Protein AF-A0A8H7X2X1-F1 (afdb_monomer)

Structure (mmCIF, N/CA/C/O backbone):
data_AF-A0A8H7X2X1-F1
#
_entry.id   AF-A0A8H7X2X1-F1
#
loop_
_atom_site.group_PDB
_atom_site.id
_atom_site.type_symbol
_atom_site.label_atom_id
_atom_site.label_alt_id
_atom_site.label_comp_id
_atom_site.label_asym_id
_atom_site.label_entity_id
_atom_site.label_seq_id
_atom_site.pdbx_PDB_ins_code
_atom_site.Cartn_x
_atom_site.Cartn_y
_atom_site.Cartn_z
_atom_site.occupancy
_atom_site.B_iso_or_equiv
_atom_site.auth_seq_id
_atom_site.auth_comp_id
_atom_site.auth_asym_id
_atom_site.auth_atom_id
_atom_site.pdbx_PDB_model_num
ATOM 1 N N . MET A 1 1 ? 16.627 -18.874 9.098 1.00 40.28 1 MET A N 1
ATOM 2 C CA . MET A 1 1 ? 15.210 -19.058 9.468 1.00 40.28 1 MET A CA 1
ATOM 3 C C . MET A 1 1 ? 14.684 -17.698 9.880 1.00 40.28 1 MET A C 1
ATOM 5 O O . MET A 1 1 ? 15.277 -17.106 10.767 1.00 40.28 1 MET A O 1
ATOM 9 N N . SER A 1 2 ? 13.660 -17.164 9.213 1.00 37.41 2 SER A N 1
ATOM 10 C CA . SER A 1 2 ? 12.887 -16.066 9.801 1.00 37.41 2 SER A CA 1
ATOM 11 C C . SER A 1 2 ? 12.073 -16.713 10.916 1.00 37.41 2 SER A C 1
ATOM 13 O O . SER A 1 2 ? 11.091 -17.400 10.653 1.00 37.41 2 SER A O 1
ATOM 15 N N . THR A 1 3 ? 12.558 -16.625 12.151 1.00 42.09 3 THR A N 1
ATOM 16 C CA . THR A 1 3 ? 11.684 -16.797 13.306 1.00 42.09 3 THR A CA 1
ATOM 17 C C . THR A 1 3 ? 10.696 -15.649 13.220 1.00 42.09 3 THR A C 1
ATOM 19 O O . THR A 1 3 ? 11.083 -14.494 13.411 1.00 42.09 3 THR A O 1
ATOM 22 N N . LEU A 1 4 ? 9.452 -15.947 12.837 1.00 50.50 4 LEU A N 1
ATOM 23 C CA . LEU A 1 4 ? 8.348 -15.034 13.100 1.00 50.50 4 LEU A CA 1
ATOM 24 C C . LEU A 1 4 ? 8.475 -14.657 14.576 1.00 50.50 4 LEU A C 1
ATOM 26 O O . LEU A 1 4 ? 8.592 -15.539 15.427 1.00 50.50 4 LEU A O 1
ATOM 30 N N . VAL A 1 5 ? 8.599 -13.359 14.850 1.00 57.91 5 VAL A N 1
ATOM 31 C CA . VAL A 1 5 ? 8.690 -12.846 16.218 1.00 57.91 5 VAL A CA 1
ATOM 32 C C . VAL A 1 5 ? 7.518 -13.441 16.995 1.00 57.91 5 VAL A C 1
ATOM 34 O O . VAL A 1 5 ? 6.409 -13.492 16.461 1.00 57.91 5 VAL A O 1
ATOM 37 N N . ASN A 1 6 ? 7.756 -13.914 18.221 1.00 67.56 6 ASN A N 1
ATOM 38 C CA . ASN A 1 6 ? 6.661 -14.274 19.117 1.00 67.56 6 ASN A CA 1
ATOM 39 C C . ASN A 1 6 ? 5.815 -13.015 19.311 1.00 67.56 6 ASN A C 1
ATOM 41 O O . ASN A 1 6 ? 6.213 -12.103 20.036 1.00 67.56 6 ASN A O 1
ATOM 45 N N . PHE A 1 7 ? 4.695 -12.930 18.598 1.00 72.81 7 PHE A N 1
ATOM 46 C CA . PHE A 1 7 ? 3.767 -11.830 18.773 1.00 72.81 7 PHE A CA 1
ATOM 47 C C . PHE A 1 7 ? 3.176 -11.949 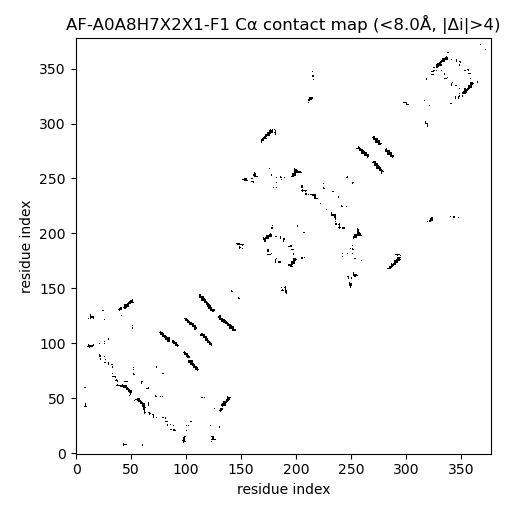20.180 1.00 72.81 7 PHE A C 1
ATOM 49 O O . PHE A 1 7 ? 2.778 -13.045 20.575 1.00 72.81 7 PHE A O 1
ATOM 56 N N . PRO A 1 8 ? 3.107 -10.853 20.951 1.00 82.62 8 PRO A N 1
ATOM 57 C CA . PRO A 1 8 ? 2.602 -10.874 22.323 1.00 82.62 8 PRO A CA 1
ATOM 58 C C . PRO A 1 8 ? 1.063 -10.944 22.366 1.00 82.62 8 PRO A C 1
ATOM 60 O O . PRO A 1 8 ? 0.453 -10.373 23.259 1.00 82.62 8 PRO A O 1
ATOM 63 N N . CYS A 1 9 ? 0.440 -11.575 21.369 1.00 85.50 9 CYS A N 1
ATOM 64 C CA . CYS A 1 9 ? -0.999 -11.649 21.162 1.00 85.50 9 CYS A CA 1
ATOM 65 C C . CYS A 1 9 ? -1.351 -13.013 20.563 1.00 85.50 9 CYS A C 1
ATOM 67 O O . CYS A 1 9 ? -0.683 -13.477 19.633 1.00 85.50 9 CYS A O 1
ATOM 69 N N . SER A 1 10 ? -2.397 -13.641 21.090 1.00 87.75 10 SER A N 1
ATOM 70 C CA . SER A 1 10 ? -2.912 -14.929 20.633 1.00 87.75 10 SER A CA 1
ATOM 71 C C . SER A 1 10 ? -4.248 -14.763 19.914 1.00 87.75 10 SER A C 1
ATOM 73 O O . SER A 1 10 ? -4.981 -13.798 20.126 1.00 87.75 10 SER A O 1
ATOM 75 N N . LEU A 1 11 ? -4.585 -15.727 19.055 1.00 90.44 11 LEU A N 1
ATOM 76 C CA . LEU A 1 11 ? -5.936 -15.806 18.505 1.00 90.44 11 LEU A CA 1
ATOM 77 C C . LEU A 1 11 ? -6.939 -16.170 19.614 1.00 90.44 11 LEU A C 1
ATOM 79 O O . LEU A 1 11 ? -6.617 -17.004 20.467 1.00 90.44 11 LEU A O 1
ATOM 83 N N . PRO A 1 12 ? -8.162 -15.611 19.594 1.00 91.44 12 PRO A N 1
ATOM 84 C CA . PRO A 1 12 ? -9.183 -15.956 20.568 1.00 91.44 12 PRO A CA 1
ATOM 85 C C . PRO A 1 12 ? -9.629 -17.408 20.396 1.00 91.44 12 PRO A C 1
ATOM 87 O O . PRO A 1 12 ? -9.815 -17.897 19.277 1.00 91.44 12 PRO A O 1
ATOM 90 N N . THR A 1 13 ? -9.810 -18.087 21.526 1.00 90.56 13 THR A N 1
ATOM 91 C CA . THR A 1 13 ? -10.176 -19.510 21.594 1.00 90.56 13 THR A CA 1
ATOM 92 C C . THR A 1 13 ? -11.539 -19.752 22.235 1.00 90.56 13 THR A C 1
ATOM 94 O O . THR A 1 13 ? -12.097 -20.837 22.086 1.00 90.56 13 THR A O 1
ATOM 97 N N . ILE A 1 14 ? -12.086 -18.761 22.945 1.00 89.81 14 ILE A N 1
ATOM 98 C CA . ILE A 1 14 ? -13.382 -18.884 23.614 1.00 89.81 14 ILE A CA 1
ATOM 99 C C . ILE A 1 14 ? -14.489 -18.770 22.554 1.00 89.81 14 ILE A C 1
ATOM 101 O O . ILE A 1 14 ? -14.505 -17.796 21.795 1.00 89.81 14 ILE A O 1
ATOM 105 N N . PRO A 1 15 ? -15.410 -19.748 22.469 1.00 89.75 15 PRO A N 1
ATOM 106 C CA . PRO A 1 15 ? -16.467 -19.736 21.471 1.00 89.75 15 PRO A CA 1
ATOM 107 C C . PRO A 1 15 ? -17.485 -18.623 21.740 1.00 89.75 15 PRO A C 1
ATOM 109 O O . PRO A 1 15 ? -17.743 -18.248 22.883 1.00 89.75 15 PRO A O 1
ATOM 112 N N . ILE A 1 16 ? -18.112 -18.141 20.668 1.00 92.25 16 ILE A N 1
ATOM 113 C CA . ILE A 1 16 ? -19.234 -17.199 20.721 1.00 92.25 16 ILE A CA 1
ATOM 114 C C . ILE A 1 16 ? -20.514 -17.966 20.385 1.00 92.25 16 ILE A C 1
ATOM 116 O O . ILE A 1 16 ? -20.558 -18.673 19.371 1.00 92.25 16 ILE A O 1
ATOM 120 N N . SER A 1 17 ? -21.542 -17.832 21.230 1.00 89.00 17 SER A N 1
ATOM 121 C CA . SER A 1 17 ? -22.846 -18.475 21.022 1.00 89.00 17 SER A CA 1
ATOM 122 C C . SER A 1 17 ? -23.472 -18.037 19.694 1.00 89.00 17 SER A C 1
ATOM 124 O O . SER A 1 17 ? -23.313 -16.899 19.253 1.00 89.00 17 SER A O 1
ATOM 126 N N . SER A 1 18 ? -24.218 -18.930 19.044 1.00 84.69 18 SER A N 1
ATOM 127 C CA . SER A 1 18 ? -24.997 -18.591 17.847 1.00 84.69 18 SER A CA 1
ATOM 128 C C . SER A 1 18 ? -26.113 -17.582 18.121 1.00 84.69 18 SER A C 1
ATOM 130 O O . SER A 1 18 ? -26.556 -16.917 17.194 1.00 84.69 18 SER A O 1
ATOM 132 N N . GLU A 1 19 ? -26.548 -17.459 19.376 1.00 91.06 19 GLU A N 1
ATOM 133 C CA . GLU A 1 19 ? -27.592 -16.522 19.817 1.00 91.06 19 GLU A CA 1
ATOM 134 C C . GLU A 1 19 ? -27.037 -15.135 20.174 1.00 91.06 19 GLU A C 1
ATOM 136 O O . GLU A 1 19 ? -27.780 -14.241 20.571 1.00 91.06 19 GLU A O 1
ATOM 141 N N . THR A 1 20 ? -25.719 -14.946 20.081 1.00 93.88 20 THR A N 1
ATOM 142 C CA . THR A 1 20 ? -25.077 -13.678 20.416 1.00 93.88 20 THR A CA 1
ATOM 143 C C . THR A 1 20 ? -25.470 -12.579 19.427 1.00 93.88 20 THR A C 1
ATOM 145 O O . THR A 1 20 ? -25.123 -12.641 18.248 1.00 93.88 20 THR A O 1
ATOM 148 N N . ASP A 1 21 ? -26.117 -11.531 19.936 1.00 94.56 21 ASP A N 1
ATOM 149 C CA . ASP A 1 21 ? -26.388 -10.302 19.191 1.00 94.56 21 ASP A CA 1
ATOM 150 C C . ASP A 1 21 ? -25.151 -9.388 19.205 1.00 94.56 21 ASP A C 1
ATOM 152 O O . ASP A 1 21 ? -24.824 -8.741 20.206 1.00 94.56 21 ASP A O 1
ATOM 156 N N . ALA A 1 22 ? -24.438 -9.365 18.078 1.00 95.00 22 ALA A N 1
ATOM 157 C CA . ALA A 1 22 ? -23.222 -8.575 17.919 1.00 95.00 22 ALA A CA 1
ATOM 158 C C . ALA A 1 22 ? -23.471 -7.065 18.045 1.00 95.00 22 ALA A C 1
ATOM 160 O O . ALA A 1 22 ? -22.638 -6.353 18.612 1.00 95.00 22 ALA A O 1
ATOM 161 N N . SER A 1 23 ? -24.612 -6.583 17.549 1.00 94.50 23 SER A N 1
ATOM 162 C CA . SER A 1 23 ? -24.967 -5.166 17.551 1.00 94.50 23 SER A CA 1
ATOM 163 C C . SER A 1 23 ? -25.242 -4.671 18.966 1.00 94.50 23 SER A C 1
ATOM 165 O O . SER A 1 23 ? -24.755 -3.603 19.335 1.00 94.50 23 SER A O 1
ATOM 167 N N . LEU A 1 24 ? -25.941 -5.457 19.793 1.00 94.56 24 LEU A N 1
ATOM 168 C CA . LEU A 1 24 ? -26.178 -5.108 21.199 1.00 94.56 24 LEU A CA 1
ATOM 169 C C . LEU A 1 24 ? -24.877 -5.022 22.005 1.00 94.56 24 LEU A C 1
ATOM 171 O O . LEU A 1 24 ? -24.698 -4.083 22.781 1.00 94.56 24 LEU A O 1
ATOM 175 N N . ILE A 1 25 ? -23.950 -5.962 21.799 1.00 94.31 25 ILE A N 1
ATOM 176 C CA . ILE A 1 25 ? -22.654 -5.965 22.495 1.00 94.31 25 ILE A CA 1
ATOM 177 C C . ILE A 1 25 ? -21.795 -4.772 22.069 1.00 94.31 25 ILE A C 1
ATOM 179 O O . ILE A 1 25 ? -21.233 -4.082 22.920 1.00 94.31 25 ILE A O 1
ATOM 183 N N . ALA A 1 26 ? -21.705 -4.506 20.764 1.00 94.19 26 ALA A N 1
ATOM 184 C CA . ALA A 1 26 ? -20.954 -3.366 20.247 1.00 94.19 26 ALA A CA 1
ATOM 185 C C . ALA A 1 26 ? -21.544 -2.029 20.727 1.00 94.19 26 ALA A C 1
ATOM 187 O O . ALA A 1 26 ? -20.800 -1.121 21.108 1.00 94.19 26 ALA A O 1
ATOM 188 N N . LEU A 1 27 ? -22.878 -1.919 20.766 1.00 92.81 27 LEU A N 1
ATOM 189 C CA . LEU A 1 27 ? -23.576 -0.741 21.277 1.00 92.81 27 LEU A CA 1
ATOM 190 C C . LEU A 1 27 ? -23.252 -0.491 22.746 1.00 92.81 27 LEU A C 1
ATOM 192 O O . LEU A 1 27 ? -23.009 0.656 23.119 1.00 92.81 27 LEU A O 1
ATOM 196 N N . ASP A 1 28 ? -23.206 -1.534 23.570 1.00 90.38 28 ASP A N 1
ATOM 197 C CA . ASP A 1 28 ? -22.851 -1.382 24.977 1.00 90.38 28 ASP A CA 1
ATOM 198 C C . ASP A 1 28 ? -21.412 -0.876 25.159 1.00 90.38 28 ASP A C 1
ATOM 200 O O . ASP A 1 28 ? -21.182 0.092 25.886 1.00 90.38 28 ASP A O 1
ATOM 204 N N . PHE A 1 29 ? -20.461 -1.427 24.397 1.00 87.44 29 PHE A N 1
ATOM 205 C CA . PHE A 1 29 ? -19.071 -0.959 24.393 1.00 87.44 29 PHE A CA 1
ATOM 206 C C . PHE A 1 29 ? -18.920 0.498 23.949 1.00 87.44 29 PHE A C 1
ATOM 208 O O . PHE A 1 29 ? -18.123 1.245 24.523 1.00 87.44 29 PHE A O 1
ATOM 215 N N . SER A 1 30 ? -19.693 0.923 22.948 1.00 87.12 30 SER A N 1
ATOM 216 C CA . SER A 1 30 ? -19.604 2.278 22.398 1.00 87.12 30 SER A CA 1
ATOM 217 C C . SER A 1 30 ? -19.926 3.375 23.418 1.00 87.12 30 SER A C 1
ATOM 219 O O . SER A 1 30 ? -19.367 4.465 23.334 1.00 87.12 30 SER A O 1
ATOM 221 N N . LYS A 1 31 ? -20.748 3.075 24.435 1.00 88.00 31 LYS A N 1
ATOM 222 C CA . LYS A 1 31 ? -21.122 4.028 25.497 1.00 88.00 31 LYS A CA 1
ATOM 223 C C . LYS A 1 31 ? -19.951 4.407 26.401 1.00 88.00 31 LYS A C 1
ATOM 225 O O . LYS A 1 31 ? -19.978 5.467 27.015 1.00 88.00 31 LYS A O 1
ATOM 230 N N . HIS A 1 32 ? -18.944 3.539 26.495 1.00 88.00 32 HIS A N 1
ATOM 231 C CA . HIS A 1 32 ? -17.833 3.666 27.442 1.00 88.00 32 HIS A CA 1
ATOM 232 C C . HIS A 1 32 ? -16.475 3.834 26.754 1.00 88.00 32 HIS A C 1
ATOM 234 O O . HIS A 1 32 ? -15.432 3.817 27.404 1.00 88.00 32 HIS A O 1
ATOM 240 N N . ILE A 1 33 ? -16.462 4.010 25.433 1.00 90.62 33 ILE A N 1
ATOM 241 C CA . ILE A 1 33 ? -15.230 4.041 24.642 1.00 90.62 33 ILE A CA 1
ATOM 242 C C . ILE A 1 33 ? -14.329 5.248 24.960 1.00 90.62 33 ILE A C 1
ATOM 244 O O . ILE A 1 33 ? -13.110 5.174 24.814 1.00 90.62 33 ILE A O 1
ATOM 248 N N . SER A 1 34 ? -14.892 6.348 25.462 1.00 87.69 34 SER A N 1
ATOM 249 C CA . SER A 1 34 ? -14.116 7.496 25.947 1.00 87.69 34 SER A CA 1
ATOM 250 C C . SER A 1 34 ? -13.381 7.216 27.262 1.00 87.69 34 SER A C 1
ATOM 252 O O . SER A 1 34 ? -12.459 7.945 27.610 1.00 87.69 34 SER A O 1
ATOM 254 N N . GLU A 1 35 ? -13.765 6.164 27.987 1.00 90.25 35 GLU A N 1
ATOM 255 C CA . GLU A 1 35 ? -13.333 5.879 29.361 1.00 90.25 35 GLU A CA 1
ATOM 256 C C . GLU A 1 35 ? -12.792 4.450 29.502 1.00 90.25 35 GLU A C 1
ATOM 258 O O . GLU A 1 35 ? -12.945 3.808 30.541 1.00 90.25 35 GLU A O 1
ATOM 263 N N . LEU A 1 36 ? -12.147 3.926 28.454 1.00 95.19 36 LEU A N 1
ATOM 264 C CA . LEU A 1 36 ? -11.594 2.575 28.492 1.00 95.19 36 LEU A CA 1
ATOM 265 C C . LEU A 1 36 ? -10.542 2.437 29.603 1.00 95.19 36 LEU A C 1
ATOM 267 O O . LEU A 1 36 ? -9.598 3.224 29.732 1.00 95.19 36 LEU A O 1
ATOM 271 N N . THR A 1 37 ? -10.707 1.384 30.390 1.00 96.00 37 THR A N 1
ATOM 272 C CA . THR A 1 37 ? -9.820 0.960 31.474 1.00 96.00 37 THR A CA 1
ATOM 273 C C . THR A 1 37 ? -9.223 -0.404 31.150 1.00 96.00 37 THR A C 1
ATOM 275 O O . THR A 1 37 ? -9.652 -1.077 30.214 1.00 96.00 37 THR A O 1
ATOM 278 N N . GLU A 1 38 ? -8.257 -0.856 31.947 1.00 96.88 38 GLU A N 1
ATOM 279 C CA . GLU A 1 38 ? -7.630 -2.170 31.771 1.00 96.88 38 GLU A CA 1
ATOM 280 C C . GLU A 1 38 ? -8.651 -3.325 31.722 1.00 96.88 38 GLU A C 1
ATOM 282 O O . GLU A 1 38 ? -8.488 -4.264 30.949 1.00 96.88 38 GLU A O 1
ATOM 287 N N . GLN A 1 39 ? -9.758 -3.233 32.472 1.00 95.50 39 GLN A N 1
ATOM 288 C CA . GLN A 1 39 ? -10.790 -4.278 32.511 1.00 95.50 39 GLN A CA 1
ATOM 289 C C . GLN A 1 39 ? -11.547 -4.440 31.187 1.00 95.50 39 GLN A C 1
ATOM 291 O O . GLN A 1 39 ? -12.135 -5.497 30.949 1.00 95.50 39 GLN A O 1
ATOM 296 N N . ASN A 1 40 ? -11.528 -3.414 30.331 1.00 96.06 40 ASN A N 1
ATOM 297 C CA . ASN A 1 40 ? -12.174 -3.442 29.024 1.00 96.06 40 ASN A CA 1
ATOM 298 C C . ASN A 1 40 ? -11.357 -4.207 27.976 1.00 96.06 40 ASN A C 1
ATOM 300 O O . ASN A 1 40 ? -11.877 -4.440 26.890 1.00 96.06 40 ASN A O 1
ATOM 304 N N . PHE A 1 41 ? -10.118 -4.608 28.274 1.00 96.44 41 PHE A N 1
ATOM 305 C CA . PHE A 1 41 ? -9.218 -5.289 27.344 1.00 96.44 41 PHE A CA 1
ATOM 306 C C . PHE A 1 41 ? -8.871 -6.697 27.825 1.00 96.44 41 PHE A C 1
ATOM 308 O O . PHE A 1 41 ? -8.802 -6.968 29.025 1.00 96.44 41 PHE A O 1
ATOM 315 N N . VAL A 1 42 ? -8.615 -7.610 26.888 1.00 96.06 42 VAL A N 1
ATOM 316 C CA . VAL A 1 42 ? -7.912 -8.860 27.220 1.00 96.06 42 VAL A CA 1
ATOM 317 C C . VAL A 1 42 ? -6.442 -8.567 27.522 1.00 96.06 42 VAL A C 1
ATOM 319 O O . VAL A 1 42 ? -5.881 -7.579 27.048 1.00 96.06 42 VAL A O 1
ATOM 322 N N . GLN A 1 43 ? -5.804 -9.422 28.322 1.00 94.06 43 GLN A N 1
ATOM 323 C CA . GLN A 1 43 ? -4.435 -9.186 28.798 1.00 94.06 43 GLN A CA 1
ATOM 324 C C . GLN A 1 43 ? -3.418 -9.040 27.659 1.00 94.06 43 GLN A C 1
ATOM 326 O O . GLN A 1 43 ? -2.507 -8.224 27.763 1.00 94.06 43 GLN A O 1
ATOM 331 N N . ASP A 1 44 ? -3.609 -9.764 26.558 1.00 93.94 44 ASP A N 1
ATOM 332 C CA . ASP A 1 44 ? -2.771 -9.745 25.358 1.00 93.94 44 ASP A CA 1
ATOM 333 C C . ASP A 1 44 ? -3.374 -8.901 24.215 1.00 93.94 44 ASP A C 1
ATOM 335 O O . ASP A 1 44 ? -3.100 -9.133 23.034 1.00 93.94 44 ASP A O 1
ATOM 339 N N . ALA A 1 45 ? -4.205 -7.909 24.562 1.00 96.44 45 ALA A N 1
ATOM 340 C CA . ALA A 1 45 ? -4.815 -7.001 23.599 1.00 96.44 45 ALA A CA 1
ATOM 341 C C . ALA A 1 45 ? -3.772 -6.191 22.819 1.00 96.44 45 ALA A C 1
ATOM 343 O O . ALA A 1 45 ? -2.664 -5.914 23.295 1.00 96.44 45 ALA A O 1
ATOM 344 N N . VAL A 1 46 ? -4.174 -5.751 21.626 1.00 97.31 46 VAL A N 1
ATOM 345 C CA . VAL A 1 46 ? -3.359 -4.912 20.744 1.00 97.31 46 VAL A CA 1
ATOM 346 C C . VAL A 1 46 ? -4.141 -3.675 20.344 1.00 97.31 46 VAL A C 1
ATOM 348 O O . VAL A 1 46 ? -5.265 -3.775 19.859 1.00 97.31 46 VAL A O 1
ATOM 351 N N . TRP A 1 47 ? -3.524 -2.504 20.471 1.00 97.94 47 TRP A N 1
ATOM 352 C CA . TRP A 1 47 ? -4.046 -1.276 19.886 1.00 97.94 47 TRP A CA 1
ATOM 353 C C . TRP A 1 47 ? -3.081 -0.744 18.837 1.00 97.94 47 TRP A C 1
ATOM 355 O O . TRP A 1 47 ? -1.910 -0.502 19.128 1.00 97.94 47 TRP A O 1
ATOM 365 N N . ARG A 1 48 ? -3.573 -0.538 17.615 1.00 97.62 48 ARG A N 1
ATOM 366 C CA . ARG A 1 48 ? -2.828 0.115 16.538 1.00 97.62 48 ARG A CA 1
ATOM 367 C C . ARG A 1 48 ? -3.425 1.484 16.232 1.00 97.62 48 ARG A C 1
ATOM 369 O O . ARG A 1 48 ? -4.512 1.572 15.667 1.00 97.62 48 ARG A O 1
ATOM 376 N N . ASP A 1 49 ? -2.686 2.532 16.570 1.00 98.06 49 ASP A N 1
ATOM 377 C CA . ASP A 1 49 ? -3.028 3.911 16.233 1.00 98.06 49 ASP A CA 1
ATOM 378 C C . ASP A 1 49 ? -2.334 4.317 14.930 1.00 98.06 49 ASP A C 1
ATOM 380 O O . ASP A 1 49 ? -1.111 4.215 14.789 1.00 98.06 49 ASP A O 1
ATOM 384 N N . ILE A 1 50 ? -3.136 4.759 13.969 1.00 97.38 50 ILE A N 1
ATOM 385 C CA . ILE A 1 50 ? -2.723 5.239 12.657 1.00 97.38 50 ILE A CA 1
ATOM 386 C C . ILE A 1 50 ? -2.948 6.752 12.650 1.00 97.38 50 ILE A C 1
ATOM 388 O O . ILE A 1 50 ? -3.942 7.243 12.124 1.00 97.38 50 ILE A O 1
ATOM 392 N N . PHE A 1 51 ? -2.037 7.478 13.307 1.00 96.50 51 PHE A N 1
ATOM 393 C CA . PHE A 1 51 ? -2.013 8.942 13.444 1.00 96.50 51 PHE A CA 1
ATOM 394 C C . PHE A 1 51 ? -3.166 9.599 14.222 1.00 96.50 51 PHE A C 1
ATOM 396 O O . PHE A 1 51 ? -3.021 10.759 14.599 1.00 96.50 51 PHE A O 1
ATOM 403 N N . ALA A 1 52 ? -4.259 8.893 14.513 1.00 97.25 52 ALA A N 1
ATOM 404 C CA . ALA A 1 52 ? -5.485 9.484 15.050 1.00 97.25 52 ALA A CA 1
ATOM 405 C C . ALA A 1 52 ? -5.314 10.154 16.423 1.00 97.25 52 ALA A C 1
ATOM 407 O O . ALA A 1 52 ? -5.802 11.260 16.637 1.00 97.25 52 ALA A O 1
ATOM 408 N N . LEU A 1 53 ? -4.642 9.483 17.364 1.00 96.81 53 LEU A N 1
ATOM 409 C CA . LEU A 1 53 ? -4.522 9.947 18.754 1.00 96.81 53 LEU A CA 1
ATOM 410 C C . LEU A 1 53 ? -3.072 10.228 19.160 1.00 96.81 53 LEU A C 1
ATOM 412 O O . LEU A 1 53 ? -2.781 11.142 19.944 1.00 96.81 53 LEU A O 1
ATOM 416 N N . THR A 1 54 ? -2.128 9.458 18.621 1.00 95.25 54 THR A N 1
ATOM 417 C CA . THR A 1 54 ? -0.706 9.601 18.944 1.00 95.25 54 THR A CA 1
ATOM 418 C C . THR A 1 54 ? 0.006 10.613 18.052 1.00 95.25 54 THR A C 1
ATOM 420 O O . THR A 1 54 ? 1.057 11.108 18.462 1.00 95.25 54 THR A O 1
ATOM 423 N N . GLY A 1 55 ? -0.554 10.925 16.875 1.00 93.25 55 GLY A N 1
ATOM 424 C CA . GLY A 1 55 ? 0.098 11.715 15.824 1.00 93.25 55 GLY A CA 1
ATOM 425 C C . GLY A 1 55 ? 1.194 10.953 15.067 1.00 93.25 55 GLY A C 1
ATOM 426 O O . GLY A 1 55 ? 1.954 11.553 14.316 1.00 93.25 55 GLY A O 1
ATOM 427 N N . THR A 1 56 ? 1.312 9.637 15.275 1.00 94.44 56 THR A N 1
ATOM 428 C CA . THR A 1 56 ? 2.314 8.766 14.638 1.00 94.44 56 THR A CA 1
ATOM 429 C C . THR A 1 56 ? 1.722 7.382 14.350 1.00 94.44 56 THR A C 1
ATOM 431 O O . THR A 1 56 ? 0.645 7.055 14.841 1.00 94.44 56 THR A O 1
ATOM 434 N N . LEU A 1 57 ? 2.426 6.533 13.594 1.00 95.25 57 LEU A N 1
ATOM 435 C CA . LEU A 1 57 ? 2.112 5.101 13.554 1.00 95.25 57 LEU A CA 1
ATOM 436 C C . LEU A 1 57 ? 2.633 4.438 14.831 1.00 95.25 57 LEU A C 1
ATOM 438 O O . LEU A 1 57 ? 3.846 4.309 15.007 1.00 95.25 57 LEU A O 1
ATOM 442 N N . ARG A 1 58 ? 1.734 3.999 15.716 1.00 95.88 58 ARG A N 1
ATOM 443 C CA . ARG A 1 58 ? 2.110 3.301 16.955 1.00 95.88 58 ARG A CA 1
ATOM 444 C C . ARG A 1 58 ? 1.294 2.044 17.175 1.00 95.88 58 ARG A C 1
ATOM 446 O O . ARG A 1 58 ? 0.143 1.931 16.767 1.00 95.88 58 ARG A O 1
ATOM 453 N N . THR A 1 59 ? 1.922 1.072 17.823 1.00 96.44 59 THR A N 1
ATOM 454 C CA . THR A 1 59 ? 1.260 -0.142 18.297 1.00 96.44 59 THR A CA 1
ATOM 455 C C . THR A 1 59 ? 1.567 -0.312 19.773 1.00 96.44 59 THR A C 1
ATOM 457 O O . THR A 1 59 ? 2.731 -0.286 20.170 1.00 96.44 59 THR A O 1
ATOM 460 N N . PHE A 1 60 ? 0.516 -0.467 20.567 1.00 96.75 60 PHE A N 1
ATOM 461 C CA . PHE A 1 60 ? 0.572 -0.751 21.991 1.00 96.75 60 PHE A CA 1
ATOM 462 C C . PHE A 1 60 ? 0.125 -2.190 22.216 1.00 96.75 60 PHE A C 1
ATOM 464 O O . PHE A 1 60 ? -0.789 -2.680 21.548 1.00 96.75 60 PHE A O 1
ATOM 471 N N . TYR A 1 61 ? 0.777 -2.852 23.161 1.00 96.31 61 TYR A N 1
ATOM 472 C CA . TYR A 1 61 ? 0.511 -4.237 23.524 1.00 96.31 61 TYR A CA 1
ATOM 473 C C . TYR A 1 61 ? 0.166 -4.296 25.003 1.00 96.31 61 TYR A C 1
ATOM 475 O O . TYR A 1 61 ? 0.804 -3.597 25.788 1.00 96.31 61 TYR A O 1
ATOM 483 N N . SER A 1 62 ? -0.757 -5.181 25.367 1.00 95.75 62 SER A N 1
ATOM 484 C CA . SER A 1 62 ? -1.321 -5.391 26.707 1.00 95.75 62 SER A CA 1
ATOM 485 C C . SER A 1 62 ? -2.379 -4.387 27.157 1.00 95.75 62 SER A C 1
ATOM 487 O O . SER A 1 62 ? -2.328 -3.197 26.840 1.00 95.75 62 SER A O 1
ATOM 489 N N . ALA A 1 63 ? -3.319 -4.881 27.962 1.00 96.56 63 ALA A N 1
ATOM 490 C CA . ALA A 1 63 ? -4.413 -4.101 28.534 1.00 96.56 63 ALA A CA 1
ATOM 491 C C . ALA A 1 63 ? -3.935 -2.857 29.310 1.00 96.56 63 ALA A C 1
ATOM 493 O O . ALA A 1 63 ? -4.500 -1.768 29.168 1.00 96.56 63 ALA A O 1
ATOM 494 N N . SER A 1 64 ? -2.871 -2.994 30.106 1.00 97.19 64 SER A N 1
ATOM 495 C CA . SER A 1 64 ? -2.343 -1.910 30.941 1.00 97.19 64 SER A CA 1
ATOM 496 C C . SER A 1 64 ? -1.726 -0.789 30.097 1.00 97.19 64 SER A C 1
ATOM 498 O O . SER A 1 64 ? -2.111 0.373 30.236 1.00 97.19 64 SER A O 1
ATOM 500 N N . SER A 1 65 ? -0.842 -1.131 29.151 1.00 97.19 65 SER A N 1
ATOM 501 C CA . SER A 1 65 ? -0.223 -0.148 28.251 1.00 97.19 65 SER A CA 1
ATOM 502 C C . SER A 1 65 ? -1.259 0.558 27.378 1.00 97.19 65 SER A C 1
ATOM 504 O O . SER A 1 65 ? -1.197 1.779 27.228 1.00 97.19 65 SER A O 1
ATOM 506 N N . ILE A 1 66 ? -2.226 -0.192 26.837 1.00 97.81 66 ILE A N 1
ATOM 507 C CA . ILE A 1 66 ? -3.283 0.366 25.992 1.00 97.81 66 ILE A CA 1
ATOM 508 C C . ILE A 1 66 ? -4.152 1.330 26.792 1.00 97.81 66 ILE A C 1
ATOM 510 O O . ILE A 1 66 ? -4.349 2.454 26.348 1.00 97.81 66 ILE A O 1
ATOM 514 N N . SER A 1 67 ? -4.647 0.931 27.966 1.00 97.50 67 SER A N 1
ATOM 515 C CA . SER A 1 67 ? -5.551 1.777 28.757 1.00 97.50 67 SER A CA 1
ATOM 516 C C . SER A 1 67 ? -4.885 3.078 29.217 1.00 97.50 67 SER A C 1
ATOM 518 O O . SER A 1 67 ? -5.477 4.146 29.067 1.00 97.50 67 SER A O 1
ATOM 520 N N . THR A 1 68 ? -3.627 3.025 29.674 1.00 97.62 68 THR A N 1
ATOM 521 C CA . THR A 1 68 ? -2.860 4.235 30.026 1.00 97.62 68 THR A CA 1
ATOM 522 C C . THR A 1 68 ? -2.686 5.152 28.813 1.00 97.62 68 THR A C 1
ATOM 524 O O . THR A 1 68 ? -3.005 6.340 28.882 1.00 97.62 68 THR A O 1
ATOM 527 N N . ALA A 1 69 ? -2.234 4.606 27.678 1.00 97.56 69 ALA A N 1
ATOM 528 C CA . ALA A 1 69 ? -2.014 5.396 26.470 1.00 97.56 69 ALA A CA 1
ATOM 529 C C . ALA A 1 69 ? -3.326 5.960 25.899 1.00 97.56 69 ALA A C 1
ATOM 531 O O . ALA A 1 69 ? -3.358 7.106 25.453 1.00 97.56 69 ALA A O 1
ATOM 532 N N . TRP A 1 70 ? -4.417 5.192 25.929 1.00 97.50 70 TRP A N 1
ATOM 533 C CA . TRP A 1 70 ? -5.736 5.618 25.466 1.00 97.50 70 TRP A CA 1
ATOM 534 C C . TRP A 1 70 ? -6.235 6.816 26.269 1.00 97.50 70 TRP A C 1
ATOM 536 O O . TRP A 1 70 ? -6.584 7.838 25.685 1.00 97.50 70 TRP A O 1
ATOM 546 N N . GLN A 1 71 ? -6.193 6.746 27.601 1.00 96.44 71 GLN A N 1
ATOM 547 C CA . GLN A 1 71 ? -6.623 7.839 28.479 1.00 96.44 71 GLN A CA 1
ATOM 548 C C . GLN A 1 71 ? -5.787 9.111 28.284 1.00 96.44 71 GLN A C 1
ATOM 550 O O . GLN A 1 71 ? -6.333 10.211 28.191 1.00 96.44 71 GLN A O 1
ATOM 555 N N . GLU A 1 72 ? -4.462 8.980 28.187 1.00 96.56 72 GLU A N 1
ATOM 556 C CA . GLU A 1 72 ? -3.580 10.128 27.968 1.00 96.56 72 GLU A CA 1
ATOM 557 C C . GLU A 1 72 ? -3.838 10.779 26.603 1.00 96.56 72 GLU A C 1
ATOM 559 O O . GLU A 1 72 ? -4.006 11.998 26.496 1.00 96.56 72 GLU A O 1
ATOM 564 N N . THR A 1 73 ? -3.883 9.968 25.547 1.00 96.88 73 THR A N 1
ATOM 565 C CA . THR A 1 73 ? -3.954 10.469 24.172 1.00 96.88 73 THR A CA 1
ATOM 566 C C . THR A 1 73 ? -5.336 10.993 23.808 1.00 96.88 73 THR A C 1
ATOM 568 O O . THR A 1 73 ? -5.412 12.042 23.173 1.00 96.88 73 THR A O 1
ATOM 571 N N . THR A 1 74 ? -6.423 10.361 24.262 1.00 97.00 74 THR A N 1
ATOM 572 C CA . THR A 1 74 ? -7.787 10.890 24.083 1.00 97.00 74 THR A CA 1
ATOM 573 C C . THR A 1 74 ? -7.955 12.228 24.793 1.00 97.00 74 THR A C 1
ATOM 575 O O . THR A 1 74 ? -8.443 13.183 24.189 1.00 97.00 74 THR A O 1
ATOM 578 N N . LYS A 1 75 ? -7.455 12.361 26.029 1.00 96.75 75 LYS A N 1
ATOM 579 C CA . LYS A 1 75 ? -7.456 13.636 26.757 1.00 96.75 75 LYS A CA 1
ATOM 580 C C . LYS A 1 75 ? -6.637 14.704 26.033 1.00 96.75 75 LYS A C 1
ATOM 582 O O . LYS A 1 75 ? -7.116 15.823 25.850 1.00 96.75 75 LYS A O 1
ATOM 587 N N . ARG A 1 76 ? -5.418 14.370 25.594 1.00 96.56 76 ARG A N 1
ATOM 588 C CA . ARG A 1 76 ? -4.525 15.285 24.864 1.00 96.56 76 ARG A CA 1
ATOM 589 C C . ARG A 1 76 ? -5.139 15.755 23.545 1.00 96.56 76 ARG A C 1
ATOM 591 O O . ARG A 1 76 ? -5.099 16.945 23.253 1.00 96.56 76 ARG A O 1
ATOM 598 N N . ALA A 1 77 ? -5.719 14.835 22.779 1.00 96.44 77 ALA A N 1
ATOM 599 C CA . ALA A 1 77 ? -6.377 15.117 21.507 1.00 96.44 77 ALA A CA 1
ATOM 600 C C . ALA A 1 77 ? -7.758 15.778 21.682 1.00 96.44 77 ALA A C 1
ATOM 602 O O . ALA A 1 77 ? -8.352 16.239 20.708 1.00 96.44 77 ALA A O 1
ATOM 603 N N . LYS A 1 78 ? -8.283 15.845 22.916 1.00 97.19 78 LYS A N 1
ATOM 604 C CA . LYS A 1 78 ? -9.676 16.220 23.205 1.00 97.19 78 LYS A CA 1
ATOM 605 C C . LYS A 1 78 ? -10.648 15.388 22.359 1.00 97.19 78 LYS A C 1
ATOM 607 O O . LYS A 1 78 ? -11.530 15.941 21.698 1.00 97.19 78 LYS A O 1
ATOM 612 N N . ALA A 1 79 ? -10.404 14.079 22.325 1.00 97.44 79 ALA A N 1
ATOM 613 C CA . ALA A 1 79 ? -11.191 13.128 21.562 1.00 97.44 79 ALA A CA 1
ATOM 614 C C . ALA A 1 79 ? -12.595 12.990 22.164 1.00 97.44 79 ALA A C 1
ATOM 616 O O . ALA A 1 79 ? -12.748 12.891 23.382 1.00 97.44 79 ALA A O 1
ATOM 617 N N . GLY A 1 80 ? -13.613 12.989 21.312 1.00 95.62 80 GLY A N 1
ATOM 618 C CA . GLY A 1 80 ? -15.010 12.904 21.718 1.00 95.62 80 GLY A CA 1
ATOM 619 C C . GLY A 1 80 ? -15.914 12.544 20.546 1.00 95.62 80 GLY A C 1
ATOM 620 O O . GLY A 1 80 ? -15.435 12.187 19.471 1.00 95.62 80 GLY A O 1
ATOM 621 N N . SER A 1 81 ? -17.228 12.643 20.762 1.00 94.75 81 SER A N 1
ATOM 622 C CA . SER A 1 81 ? -18.237 12.323 19.741 1.00 94.75 81 SER A CA 1
ATOM 623 C C . SER A 1 81 ? -18.076 10.909 19.175 1.00 94.75 81 SER A C 1
ATOM 625 O O . SER A 1 81 ? -18.178 10.700 17.970 1.00 94.75 81 SER A O 1
ATOM 627 N N . PHE A 1 82 ? -17.781 9.939 20.043 1.00 95.56 82 PHE A N 1
ATOM 628 C CA . PHE A 1 82 ? -17.660 8.554 19.618 1.00 95.56 82 PHE A CA 1
ATOM 629 C C . PHE A 1 82 ? -19.031 8.005 19.221 1.00 95.56 82 PHE A C 1
ATOM 631 O O . PHE A 1 82 ? -19.960 7.987 20.029 1.00 95.56 82 PHE A O 1
ATOM 638 N N . LEU A 1 83 ? -19.151 7.559 17.975 1.00 95.56 83 LEU A N 1
ATOM 639 C CA . LEU A 1 83 ? -20.392 7.079 17.380 1.00 95.56 83 LEU A CA 1
ATOM 640 C C . LEU A 1 83 ? -20.155 5.714 16.746 1.00 95.56 83 LEU A C 1
ATOM 642 O O . LEU A 1 83 ? -19.334 5.579 15.843 1.00 95.56 83 LEU A O 1
ATOM 646 N N . LEU A 1 84 ? -20.876 4.700 17.217 1.00 95.88 84 LEU A N 1
ATOM 647 C CA . LEU A 1 84 ? -20.856 3.370 16.615 1.00 95.88 84 LEU A CA 1
ATOM 648 C C . LEU A 1 84 ? -21.557 3.390 15.252 1.00 95.88 84 LEU A C 1
ATOM 650 O O . LEU A 1 84 ? -22.677 3.890 15.144 1.00 95.88 84 LEU A O 1
ATOM 654 N N . ASP A 1 85 ? -20.954 2.755 14.249 1.00 94.81 85 ASP A N 1
ATOM 655 C CA . ASP A 1 85 ? -21.686 2.354 13.051 1.00 94.81 85 ASP A CA 1
ATOM 656 C C . ASP A 1 85 ? -22.487 1.084 13.365 1.00 94.81 85 ASP A C 1
ATOM 658 O O . ASP A 1 85 ? -21.947 -0.024 13.413 1.00 94.81 85 ASP A O 1
ATOM 662 N N . GLN A 1 86 ? -23.790 1.241 13.597 1.00 88.44 86 GLN A N 1
ATOM 663 C CA . GLN A 1 86 ? -24.678 0.145 13.997 1.00 88.44 86 GLN A CA 1
ATOM 664 C C . GLN A 1 86 ? -24.771 -0.979 12.952 1.00 88.44 86 GLN A C 1
ATOM 666 O O . GLN A 1 86 ? -25.081 -2.113 13.317 1.00 88.44 86 GLN A O 1
ATOM 671 N N . ASN A 1 87 ? -24.463 -0.690 11.684 1.00 92.31 87 ASN A N 1
ATOM 672 C CA . ASN A 1 87 ? -24.502 -1.670 10.597 1.00 92.31 87 ASN A CA 1
ATOM 673 C C . ASN A 1 87 ? -23.179 -2.431 10.432 1.00 92.31 87 ASN A C 1
ATOM 675 O O . ASN A 1 87 ? -23.117 -3.408 9.688 1.00 92.31 87 ASN A O 1
ATOM 679 N N . SER A 1 88 ? -22.118 -1.996 11.116 1.00 94.56 88 SER A N 1
ATOM 680 C CA . SER A 1 88 ? -20.792 -2.614 11.012 1.00 94.56 88 SER A CA 1
ATOM 681 C C . SER A 1 88 ? -20.613 -3.845 11.905 1.00 94.56 88 SER A C 1
ATOM 683 O O . SER A 1 88 ? -19.720 -4.657 11.656 1.00 94.56 88 SER A O 1
ATOM 685 N N . ALA A 1 89 ? -21.440 -3.988 12.946 1.00 96.00 89 ALA A N 1
ATOM 686 C CA . ALA A 1 89 ? -21.276 -5.024 13.956 1.00 96.00 89 ALA A CA 1
ATOM 687 C C . ALA A 1 89 ? -21.585 -6.421 13.393 1.00 96.00 89 ALA A C 1
ATOM 689 O O . ALA A 1 89 ? -22.707 -6.704 12.975 1.00 96.00 89 ALA A O 1
ATOM 690 N N . ARG A 1 90 ? -20.600 -7.326 13.410 1.00 94.94 90 ARG A N 1
ATOM 691 C CA . ARG A 1 90 ? -20.762 -8.703 12.909 1.00 94.94 90 ARG A CA 1
ATOM 692 C C . ARG A 1 90 ? -19.843 -9.696 13.606 1.00 94.94 90 ARG A C 1
ATOM 694 O O . ARG A 1 90 ? -18.753 -9.344 14.045 1.00 94.94 90 ARG A O 1
ATOM 701 N N . ILE A 1 91 ? -20.251 -10.964 13.650 1.00 94.56 91 ILE A N 1
ATOM 702 C CA . ILE A 1 91 ? -19.386 -12.055 14.122 1.00 94.56 91 ILE A CA 1
ATOM 703 C C . ILE A 1 91 ? -18.498 -12.523 12.967 1.00 94.56 91 ILE A C 1
ATOM 705 O O . ILE A 1 91 ? -18.990 -13.071 11.980 1.00 94.56 91 ILE A O 1
ATOM 709 N N . VAL A 1 92 ? -17.187 -12.365 13.118 1.00 91.94 92 VAL A N 1
ATOM 710 C CA . VAL A 1 92 ? -16.182 -12.902 12.198 1.00 91.94 92 VAL A CA 1
ATOM 711 C C . VAL A 1 92 ? -15.795 -14.311 12.642 1.00 91.94 92 VAL A C 1
ATOM 713 O O . VAL A 1 92 ? -15.583 -14.564 13.829 1.00 91.94 92 VAL A O 1
ATOM 716 N N . ARG A 1 93 ? -15.718 -15.244 11.685 1.00 89.38 93 ARG A N 1
ATOM 717 C CA . ARG A 1 93 ? -15.415 -16.661 11.933 1.00 89.38 93 ARG A CA 1
ATOM 718 C C . ARG A 1 93 ? -14.266 -17.109 11.042 1.00 89.38 93 ARG A C 1
ATOM 720 O O . ARG A 1 93 ? -14.398 -17.102 9.820 1.00 89.38 93 ARG A O 1
ATOM 727 N N . LEU A 1 94 ? -13.153 -17.522 11.643 1.00 83.00 94 LEU A N 1
ATOM 728 C CA . LEU A 1 94 ? -12.067 -18.151 10.897 1.00 83.00 94 LEU A CA 1
ATOM 729 C C . LEU A 1 94 ? -12.323 -19.656 10.729 1.00 83.00 94 LEU A C 1
ATOM 731 O O . LEU A 1 94 ? -12.831 -20.290 11.655 1.00 83.00 94 LEU A O 1
ATOM 735 N N . PRO A 1 95 ? -11.889 -20.273 9.611 1.00 73.62 95 PRO A N 1
ATOM 736 C CA . PRO A 1 95 ? -12.024 -21.718 9.394 1.00 73.62 95 PRO A CA 1
ATOM 737 C C . PRO A 1 95 ? -11.398 -22.585 10.498 1.00 73.62 95 PRO A C 1
ATOM 739 O O . PRO A 1 95 ? -11.820 -23.714 10.715 1.00 73.62 95 PRO A O 1
ATOM 742 N N . GLN A 1 96 ? -10.394 -22.053 11.201 1.00 71.69 96 GLN A N 1
ATOM 743 C CA . GLN A 1 96 ? -9.660 -22.733 12.276 1.00 71.69 96 GLN A CA 1
ATOM 744 C C . GLN A 1 96 ? -10.326 -22.581 13.658 1.00 71.69 96 GLN A C 1
ATOM 746 O O . GLN A 1 96 ? -9.755 -22.998 14.660 1.00 71.69 96 GLN A O 1
ATOM 751 N N . GLY A 1 97 ? -11.528 -21.997 13.721 1.00 80.88 97 GLY A N 1
ATOM 752 C CA . GLY A 1 97 ? -12.369 -21.982 14.919 1.00 80.88 97 GLY A CA 1
ATOM 753 C C . GLY A 1 97 ? -12.270 -20.731 15.792 1.00 80.88 97 GLY A C 1
ATOM 754 O O . GLY A 1 97 ? -13.047 -20.619 16.729 1.00 80.88 97 GLY A O 1
ATOM 755 N N . SER A 1 98 ? -11.385 -19.774 15.501 1.00 89.69 98 SER A N 1
ATOM 756 C CA . SER A 1 98 ? -11.374 -18.479 16.199 1.00 89.69 98 SER A CA 1
ATOM 757 C C . SER A 1 98 ? -12.532 -17.587 15.757 1.00 89.69 98 SER A C 1
ATOM 759 O O . SER A 1 98 ? -12.814 -17.471 14.560 1.00 89.69 98 SER A O 1
ATOM 761 N N . LEU A 1 99 ? -13.175 -16.932 16.727 1.00 93.81 99 LEU A N 1
ATOM 762 C CA . LEU A 1 99 ? -14.298 -16.021 16.514 1.00 93.81 99 LEU A CA 1
ATOM 763 C C . LEU A 1 99 ? -14.104 -14.721 17.295 1.00 93.81 99 LEU A C 1
ATOM 765 O O . LEU A 1 99 ? -13.542 -14.726 18.389 1.00 93.81 99 LEU A O 1
ATOM 769 N N . TRP A 1 100 ? -14.611 -13.622 16.749 1.00 95.81 100 TRP A N 1
ATOM 770 C CA . TRP A 1 100 ? -14.734 -12.337 17.440 1.00 95.81 100 TRP A CA 1
ATOM 771 C C . TRP A 1 100 ? -15.912 -11.554 16.863 1.00 95.81 100 TRP A C 1
ATOM 773 O O . TRP A 1 100 ? -16.366 -11.831 15.753 1.00 95.81 100 TRP A O 1
ATOM 783 N N . ILE A 1 101 ? -16.404 -10.569 17.607 1.00 96.25 101 ILE A N 1
ATOM 784 C CA . ILE A 1 101 ? -17.271 -9.526 17.053 1.00 96.25 101 ILE A CA 1
ATOM 785 C C . ILE A 1 101 ? -16.370 -8.421 16.514 1.00 96.25 101 ILE A C 1
ATOM 787 O O . ILE A 1 101 ? -15.488 -7.960 17.226 1.00 96.25 101 ILE A O 1
ATOM 791 N N . GLU A 1 102 ? -16.573 -8.001 15.276 1.00 96.31 102 GLU A N 1
ATOM 792 C CA . GLU A 1 102 ? -15.973 -6.796 14.704 1.00 96.31 102 GLU A CA 1
ATOM 793 C C . GLU A 1 102 ? -17.021 -5.685 14.699 1.00 96.31 102 GLU A C 1
ATOM 795 O O . GLU A 1 102 ? -18.173 -5.948 14.358 1.00 96.31 102 GLU A O 1
ATOM 800 N N . ALA A 1 103 ? -16.627 -4.467 15.073 1.00 96.81 103 ALA A N 1
ATOM 801 C CA . ALA A 1 103 ? -17.462 -3.277 14.963 1.00 96.81 103 ALA A CA 1
ATOM 802 C C . ALA A 1 103 ? -16.621 -2.018 14.697 1.00 96.81 103 ALA A C 1
ATOM 804 O O . ALA A 1 103 ? -15.505 -1.875 15.207 1.00 96.81 103 ALA A O 1
ATOM 805 N N . CYS A 1 104 ? -17.179 -1.095 13.920 1.00 97.50 104 CYS A N 1
ATOM 806 C CA . CYS A 1 104 ? -16.581 0.180 13.545 1.00 97.50 104 CYS A CA 1
ATOM 807 C C . CYS A 1 104 ? -17.228 1.333 14.315 1.00 97.50 104 CYS A C 1
ATOM 809 O O . CYS A 1 104 ? -18.420 1.319 14.619 1.00 97.50 104 CYS A O 1
ATOM 811 N N . PHE A 1 105 ? -16.447 2.368 14.594 1.00 96.88 105 PHE A N 1
ATOM 812 C CA . PHE A 1 105 ? -16.927 3.612 15.184 1.00 96.88 105 PHE A CA 1
ATOM 813 C C . PHE A 1 105 ? -16.224 4.811 14.545 1.00 96.88 105 PHE A C 1
ATOM 815 O O . PHE A 1 105 ? -15.128 4.684 14.006 1.00 96.88 105 PHE A O 1
ATOM 822 N N . ALA A 1 106 ? -16.843 5.980 14.619 1.00 97.56 106 ALA A N 1
ATOM 823 C CA . ALA A 1 106 ? -16.249 7.259 14.259 1.00 97.56 106 ALA A CA 1
ATOM 824 C C . ALA A 1 106 ? -16.049 8.106 15.516 1.00 97.56 106 ALA A C 1
ATOM 826 O O . ALA A 1 106 ? -16.749 7.918 16.511 1.00 97.56 106 ALA A O 1
ATOM 827 N N . PHE A 1 107 ? -15.094 9.027 15.484 1.00 97.62 107 PHE A N 1
ATOM 828 C CA . PHE A 1 107 ? -14.896 10.016 16.538 1.00 97.62 107 PHE A CA 1
ATOM 829 C C . PHE A 1 107 ? -14.183 11.250 15.995 1.00 97.62 107 PHE A C 1
ATOM 831 O O . PHE A 1 107 ? -13.673 11.264 14.875 1.00 97.62 107 PHE A O 1
ATOM 838 N N . GLU A 1 108 ? -14.129 12.299 16.804 1.00 98.00 108 GLU A N 1
ATOM 839 C CA . GLU A 1 108 ? -13.474 13.548 16.440 1.00 98.00 108 GLU A CA 1
ATOM 840 C C . GLU A 1 108 ? -12.432 13.938 17.480 1.00 98.00 108 GLU A C 1
ATOM 842 O O . GLU A 1 108 ? -12.574 13.621 18.662 1.00 98.00 108 GLU A O 1
ATOM 847 N N . THR A 1 109 ? -11.406 14.671 17.052 1.00 97.81 109 THR A N 1
ATOM 848 C CA . THR A 1 109 ? -10.449 15.320 17.955 1.00 97.81 109 THR A CA 1
ATOM 849 C C . THR A 1 109 ? -10.583 16.836 17.852 1.00 97.81 109 THR A C 1
ATOM 851 O O . THR A 1 109 ? -10.784 17.391 16.769 1.00 97.81 109 THR A O 1
ATOM 854 N N . ASN A 1 110 ? -10.508 17.518 18.998 1.00 97.19 110 ASN A N 1
ATOM 855 C CA . ASN A 1 110 ? -10.715 18.967 19.092 1.00 97.19 110 ASN A CA 1
ATOM 856 C C . ASN A 1 110 ? -9.448 19.745 19.483 1.00 97.19 110 ASN A C 1
ATOM 858 O O . ASN A 1 110 ? -9.477 20.978 19.551 1.00 97.19 110 ASN A O 1
ATOM 862 N N . ALA A 1 111 ? -8.341 19.058 19.781 1.00 95.62 111 ALA A N 1
ATOM 863 C CA . ALA A 1 111 ? -7.025 19.690 19.827 1.00 95.62 111 ALA A CA 1
ATOM 864 C C . ALA A 1 111 ? -6.604 20.127 18.414 1.00 95.62 111 ALA A C 1
ATOM 866 O O . ALA A 1 111 ? -7.114 19.600 17.437 1.00 95.62 111 ALA A O 1
ATOM 867 N N . ALA A 1 112 ? -5.708 21.109 18.296 1.00 94.06 112 ALA A N 1
ATOM 868 C CA . ALA A 1 112 ? -5.208 21.540 16.992 1.00 94.06 112 ALA A CA 1
ATOM 869 C C . ALA A 1 112 ? -4.095 20.587 16.490 1.00 94.06 112 ALA A C 1
ATOM 871 O O . ALA A 1 112 ? -3.185 20.300 17.273 1.00 94.06 112 ALA A O 1
ATOM 872 N N . PRO A 1 113 ? -4.116 20.149 15.213 1.00 93.62 113 PRO A N 1
ATOM 873 C CA . PRO A 1 113 ? -5.200 20.335 14.243 1.00 93.62 113 PRO A CA 1
ATOM 874 C C . PRO A 1 113 ? -6.408 19.446 14.574 1.00 93.62 113 PRO A C 1
ATOM 876 O O . PRO A 1 113 ? -6.238 18.307 14.996 1.00 93.62 113 PRO A O 1
ATOM 879 N N . GLN A 1 114 ? -7.621 19.969 14.373 1.00 96.88 114 GLN A N 1
ATOM 880 C CA . GLN A 1 114 ? -8.847 19.206 14.625 1.00 96.88 114 GLN A CA 1
ATOM 881 C C . GLN A 1 114 ? -9.032 18.135 13.555 1.00 96.88 114 GLN A C 1
ATOM 883 O O . GLN A 1 114 ? -8.806 18.404 12.372 1.00 96.88 114 GLN A O 1
ATOM 888 N N . THR A 1 115 ? -9.491 16.947 13.946 1.00 97.12 115 THR A N 1
ATOM 889 C CA . THR A 1 115 ? -9.583 15.809 13.024 1.00 97.12 115 THR A CA 1
ATOM 890 C C . THR A 1 115 ? -10.916 15.080 13.096 1.00 97.12 115 THR A C 1
ATOM 892 O O . THR A 1 115 ? -11.614 15.108 14.113 1.00 97.12 115 THR A O 1
ATOM 895 N N . THR A 1 116 ? -11.255 14.407 11.999 1.00 97.19 116 THR A N 1
ATOM 896 C CA . THR A 1 116 ? -12.215 13.300 11.987 1.00 97.19 116 THR A CA 1
ATOM 897 C C . THR A 1 116 ? -11.438 11.992 11.912 1.00 97.19 116 THR A C 1
ATOM 899 O O . THR A 1 116 ? -10.401 11.905 11.246 1.00 97.19 116 THR A O 1
ATOM 902 N N . CYS A 1 117 ? -11.909 10.993 12.646 1.00 97.69 117 CYS A N 1
ATOM 903 C CA . CYS A 1 117 ? -11.227 9.723 12.807 1.00 97.69 117 CYS A CA 1
ATOM 904 C C . CYS A 1 117 ? -12.224 8.567 12.739 1.00 97.69 117 CYS A C 1
ATOM 906 O O . CYS A 1 117 ? -13.384 8.700 13.138 1.00 97.69 117 CYS A O 1
ATOM 908 N N . SER A 1 118 ? -11.741 7.408 12.309 1.00 97.69 118 SER A N 1
ATOM 909 C CA . SER A 1 118 ? -12.446 6.139 12.435 1.00 97.69 118 SER A CA 1
ATOM 910 C C . SER A 1 118 ? -11.736 5.237 13.437 1.00 97.69 118 SER A C 1
ATOM 912 O O . SER A 1 118 ? -10.584 5.452 13.830 1.00 97.69 118 SER A O 1
ATOM 914 N N . GLY A 1 119 ? -12.431 4.204 13.879 1.00 97.00 119 GLY A N 1
ATOM 915 C CA . GLY A 1 119 ? -11.862 3.169 14.703 1.00 97.00 119 GLY A CA 1
ATOM 916 C C . GLY A 1 119 ? -12.576 1.845 14.530 1.00 97.00 119 GLY A C 1
ATOM 917 O O . GLY A 1 119 ? -13.698 1.759 14.037 1.00 97.00 119 GLY A O 1
ATOM 918 N N . PHE A 1 120 ? -11.875 0.793 14.929 1.00 96.25 120 PHE A N 1
ATOM 919 C CA . PHE A 1 120 ? -12.328 -0.585 14.817 1.00 96.25 120 PHE A CA 1
ATOM 920 C C . PHE A 1 120 ? -12.061 -1.275 16.141 1.00 96.25 120 PHE A C 1
ATOM 922 O O . PHE A 1 120 ? -10.963 -1.143 16.688 1.00 96.25 120 PHE A O 1
ATOM 929 N N . MET A 1 121 ? -13.027 -2.040 16.627 1.00 96.25 121 MET A N 1
ATOM 930 C CA . MET A 1 121 ? -12.854 -2.892 17.793 1.00 96.25 121 MET A CA 1
ATOM 931 C C . MET A 1 121 ? -13.203 -4.335 17.449 1.00 96.25 121 MET A C 1
ATOM 933 O O . MET A 1 121 ? -14.246 -4.612 16.858 1.00 96.25 121 MET A O 1
ATOM 937 N N . ASN A 1 122 ? -12.328 -5.250 17.857 1.00 97.00 122 ASN A N 1
ATOM 938 C CA . ASN A 1 122 ? -12.612 -6.675 17.875 1.00 97.00 122 ASN A CA 1
ATOM 939 C C . ASN A 1 122 ? -12.896 -7.078 19.318 1.00 97.00 122 ASN A C 1
ATOM 941 O O . ASN A 1 122 ? -12.023 -6.926 20.175 1.00 97.00 122 ASN A O 1
ATOM 945 N N . LEU A 1 123 ? -14.095 -7.584 19.583 1.00 96.88 123 LEU A N 1
ATOM 946 C CA . LEU A 1 123 ? -14.567 -7.966 20.906 1.00 96.88 123 LEU A CA 1
ATOM 947 C C . LEU A 1 123 ? -14.606 -9.486 21.044 1.00 96.88 123 LEU A C 1
ATOM 949 O O . LEU A 1 123 ? -15.039 -10.203 20.139 1.00 96.88 123 LEU A O 1
ATOM 953 N N . VAL A 1 124 ? -14.174 -9.971 22.202 1.00 96.62 124 VAL A N 1
ATOM 954 C CA . VAL A 1 124 ? -14.137 -11.395 22.548 1.00 96.62 124 VAL A CA 1
ATOM 955 C C . VAL A 1 124 ? -14.695 -11.600 23.959 1.00 96.62 124 VAL A C 1
ATOM 957 O O . VAL A 1 124 ? -14.535 -10.718 24.812 1.00 96.62 124 VAL A O 1
ATOM 960 N N . PRO A 1 125 ? -15.359 -12.731 24.238 1.00 95.38 125 PRO A N 1
ATOM 961 C CA . PRO A 1 125 ? -15.786 -13.051 25.592 1.00 95.38 125 PRO A CA 1
ATOM 962 C C . PRO A 1 125 ? -14.570 -13.458 26.433 1.00 95.38 125 PRO A C 1
ATOM 964 O O . PRO A 1 125 ? -13.701 -14.196 25.971 1.00 95.38 125 PRO A O 1
ATOM 967 N N . GLY A 1 126 ? -14.498 -12.989 27.676 1.00 91.19 126 GLY A N 1
ATOM 968 C CA . GLY A 1 126 ? -13.560 -13.512 28.666 1.00 91.19 126 GLY A CA 1
ATOM 969 C C . GLY A 1 126 ? -14.082 -14.773 29.348 1.00 91.19 126 GLY A C 1
ATOM 970 O O . GLY A 1 126 ? -15.252 -15.132 29.228 1.00 91.19 126 GLY A O 1
ATOM 971 N N . SER A 1 127 ? -13.216 -15.428 30.121 1.00 87.81 127 SER A N 1
ATOM 972 C CA . SER A 1 127 ? -13.571 -16.625 30.900 1.00 87.81 127 SER A CA 1
ATOM 973 C C . SER A 1 127 ? -14.642 -16.373 31.969 1.00 87.81 127 SER A C 1
ATOM 975 O O . SER A 1 127 ? -15.309 -17.306 32.401 1.00 87.81 127 SER A O 1
ATOM 977 N N . ASP A 1 128 ? -14.830 -15.118 32.373 1.00 91.06 128 ASP A N 1
ATOM 978 C CA . ASP A 1 128 ? -15.872 -14.655 33.294 1.00 91.06 128 ASP A CA 1
ATOM 979 C C . ASP A 1 128 ? -17.182 -14.255 32.584 1.00 91.06 128 ASP A C 1
ATOM 981 O O . ASP A 1 128 ? -18.069 -13.674 33.207 1.00 91.06 128 ASP A O 1
ATOM 985 N N . GLY A 1 129 ? -17.295 -14.510 31.277 1.00 87.81 129 GLY A N 1
ATOM 986 C CA . GLY A 1 129 ? -18.457 -14.158 30.459 1.00 87.81 129 GLY A CA 1
ATOM 987 C C . GLY A 1 129 ? -18.550 -12.676 30.086 1.00 87.81 129 GLY A C 1
ATOM 988 O O . GLY A 1 129 ? -19.455 -12.297 29.344 1.00 87.81 129 GLY A O 1
ATOM 989 N N . LYS A 1 130 ? -17.625 -11.824 30.551 1.00 93.25 130 LYS A N 1
ATOM 990 C CA . LYS A 1 130 ? -17.601 -10.404 30.183 1.00 93.25 130 LYS A CA 1
ATOM 991 C C . LYS A 1 130 ? -16.883 -10.202 28.859 1.00 93.25 130 LYS A C 1
ATOM 993 O O . LYS A 1 130 ? -15.776 -10.703 28.655 1.00 93.25 130 LYS A O 1
ATOM 998 N N . TRP A 1 131 ? -17.490 -9.415 27.985 1.00 95.94 131 TRP A N 1
ATOM 999 C CA . TRP A 1 131 ? -16.888 -9.001 26.724 1.00 95.94 131 TRP A CA 1
ATOM 1000 C C . TRP A 1 131 ? -15.719 -8.046 26.957 1.00 95.94 131 TRP A C 1
ATOM 1002 O O . TRP A 1 131 ? -15.744 -7.244 27.890 1.00 95.94 131 TRP A O 1
ATOM 1012 N N . ARG A 1 132 ? -14.681 -8.164 26.125 1.00 96.56 132 ARG A N 1
ATOM 1013 C CA . ARG A 1 132 ? -13.451 -7.364 26.175 1.00 96.56 132 ARG A CA 1
ATOM 1014 C C . ARG A 1 132 ? -12.924 -7.088 24.775 1.00 96.56 132 ARG A C 1
ATOM 1016 O O . ARG A 1 132 ? -13.122 -7.886 23.864 1.00 96.56 132 ARG A O 1
ATOM 1023 N N . ILE A 1 133 ? -12.197 -5.989 24.629 1.00 96.94 133 ILE A N 1
ATOM 1024 C CA . ILE A 1 133 ? -11.478 -5.618 23.416 1.00 96.94 133 ILE A CA 1
ATOM 1025 C C . ILE A 1 133 ? -10.216 -6.476 23.304 1.00 96.94 133 ILE A C 1
ATOM 1027 O O . ILE A 1 133 ? -9.359 -6.480 24.189 1.00 96.94 133 ILE A O 1
ATOM 1031 N N . TRP A 1 134 ? -10.108 -7.185 22.187 1.00 97.00 134 TRP A N 1
ATOM 1032 C CA . TRP A 1 134 ? -8.923 -7.923 21.764 1.00 97.00 134 TRP A CA 1
ATOM 1033 C C . TRP A 1 134 ? -8.035 -7.089 20.844 1.00 97.00 134 TRP A C 1
ATOM 1035 O O . TRP A 1 134 ? -6.830 -6.983 21.063 1.00 97.00 134 TRP A O 1
ATOM 1045 N N . VAL A 1 135 ? -8.638 -6.438 19.850 1.00 97.00 135 VAL A N 1
ATOM 1046 C CA . VAL A 1 135 ? -7.930 -5.529 18.944 1.00 97.00 135 VAL A CA 1
ATOM 1047 C C . VAL A 1 135 ? -8.657 -4.201 18.911 1.00 97.00 135 VAL A C 1
ATOM 1049 O O . VAL A 1 135 ? -9.868 -4.165 18.712 1.00 97.00 135 VAL A O 1
ATOM 1052 N N . LEU A 1 136 ? -7.906 -3.118 19.060 1.00 97.50 136 LEU A N 1
ATOM 1053 C CA . LEU A 1 136 ? -8.365 -1.757 18.835 1.00 97.50 136 LEU A CA 1
ATOM 1054 C C . LEU A 1 136 ? -7.578 -1.154 17.673 1.00 97.50 136 LEU A C 1
ATOM 1056 O O . LEU A 1 136 ? -6.364 -1.344 17.551 1.00 97.50 136 LEU A O 1
ATOM 1060 N N . ARG A 1 137 ? -8.249 -0.392 16.819 1.00 98.00 137 ARG A N 1
ATOM 1061 C CA . ARG A 1 137 ? -7.607 0.465 15.824 1.00 98.00 137 ARG A CA 1
ATOM 1062 C C . ARG A 1 137 ? -8.231 1.845 15.872 1.00 98.00 137 ARG A C 1
ATOM 1064 O O . ARG A 1 137 ? -9.437 1.958 16.060 1.00 98.00 137 ARG A O 1
ATOM 1071 N N . SER A 1 138 ? -7.408 2.861 15.672 1.00 98.06 138 SER A N 1
ATOM 1072 C CA . SER A 1 138 ? -7.827 4.251 15.495 1.00 98.06 138 SER A CA 1
ATOM 1073 C C . SER A 1 138 ? -7.093 4.816 14.289 1.00 98.06 138 SER A C 1
ATOM 1075 O O . SER A 1 138 ? -5.891 4.598 14.145 1.00 98.06 138 SER A O 1
ATOM 1077 N N . ILE A 1 139 ? -7.812 5.483 13.395 1.00 98.00 139 ILE A N 1
ATOM 1078 C CA . ILE A 1 139 ? -7.306 5.943 12.103 1.00 98.00 139 ILE A CA 1
ATOM 1079 C C . ILE A 1 139 ? -7.687 7.406 11.924 1.00 98.00 139 ILE A C 1
ATOM 1081 O O . ILE A 1 139 ? -8.837 7.785 12.139 1.00 98.00 139 ILE A O 1
ATOM 1085 N N . LEU A 1 140 ? -6.701 8.233 11.583 1.00 96.88 140 LEU A N 1
ATOM 1086 C CA . LEU A 1 140 ? -6.945 9.590 11.119 1.00 96.88 140 LEU A CA 1
ATOM 1087 C C . LEU A 1 140 ? -7.570 9.521 9.726 1.00 96.88 140 LEU A C 1
ATOM 1089 O O . LEU A 1 140 ? -6.937 8.996 8.814 1.00 96.88 140 LEU A O 1
ATOM 1093 N N . GLU A 1 141 ? -8.762 10.089 9.567 1.00 94.62 141 GLU A N 1
ATOM 1094 C CA . GLU A 1 141 ? -9.435 10.162 8.268 1.00 94.62 141 GLU A CA 1
ATOM 1095 C C . GLU A 1 141 ? -9.177 11.519 7.613 1.00 94.62 141 GLU A C 1
ATOM 1097 O O . GLU A 1 141 ? -8.665 11.585 6.498 1.00 94.62 141 GLU A O 1
ATOM 1102 N N . GLN A 1 142 ? -9.474 12.624 8.311 1.00 94.12 142 GLN A N 1
ATOM 1103 C CA . GLN A 1 142 ? -9.275 13.972 7.764 1.00 94.12 142 GLN A CA 1
ATOM 1104 C C . GLN A 1 142 ? -8.857 15.000 8.810 1.00 94.12 142 GLN A C 1
ATOM 1106 O O . GLN A 1 142 ? -9.256 14.939 9.974 1.00 94.12 142 GLN A O 1
ATOM 1111 N N . LEU A 1 143 ? -8.119 16.010 8.351 1.00 94.31 143 LEU A N 1
ATOM 1112 C CA . LEU A 1 143 ? -7.914 17.267 9.065 1.00 94.31 143 LEU A CA 1
ATOM 1113 C C . LEU A 1 143 ? -9.087 18.199 8.737 1.00 94.31 143 LEU A C 1
ATOM 1115 O O . LEU A 1 143 ? -9.300 18.525 7.575 1.00 94.31 143 LEU A O 1
ATOM 1119 N N . LYS A 1 144 ? -9.851 18.644 9.741 1.00 93.94 144 LYS A N 1
ATOM 1120 C CA . LYS A 1 144 ? -11.082 19.433 9.527 1.00 93.94 144 LYS A CA 1
ATOM 1121 C C . LYS A 1 144 ? -10.840 20.795 8.866 1.00 93.94 144 LYS A C 1
ATOM 1123 O O . LYS A 1 144 ? -11.765 21.357 8.290 1.00 93.94 144 LYS A O 1
ATOM 1128 N N . SER A 1 145 ? -9.631 21.345 8.996 1.00 92.31 145 SER A N 1
ATOM 1129 C CA . SER A 1 145 ? -9.240 22.614 8.369 1.00 92.31 145 SER A CA 1
ATOM 1130 C C . SER A 1 145 ? -8.846 22.473 6.903 1.00 92.31 145 SER A C 1
ATOM 1132 O O . SER A 1 145 ? -8.734 23.485 6.218 1.00 92.31 145 SER A O 1
ATOM 1134 N N . GLU A 1 146 ? -8.617 21.247 6.436 1.00 91.62 146 GLU A N 1
ATOM 1135 C CA . GLU A 1 146 ? -8.062 20.983 5.117 1.00 91.62 146 GLU A CA 1
ATOM 1136 C C . GLU A 1 146 ? -9.113 20.428 4.160 1.00 91.62 146 GLU A C 1
ATOM 1138 O O . GLU A 1 146 ? -10.210 20.011 4.536 1.00 91.62 146 GLU A O 1
ATOM 1143 N N . ARG A 1 147 ? -8.752 20.408 2.879 1.00 88.62 147 ARG A N 1
ATOM 1144 C CA . ARG A 1 147 ? -9.542 19.738 1.848 1.00 88.62 147 ARG A CA 1
ATOM 1145 C C . ARG A 1 147 ? -9.542 18.226 2.073 1.00 88.62 147 ARG A C 1
ATOM 1147 O O . ARG A 1 147 ? -8.583 17.650 2.585 1.00 88.62 147 ARG A O 1
ATOM 1154 N N . ASN A 1 148 ? -10.613 17.582 1.624 1.00 88.25 148 ASN A N 1
ATOM 1155 C CA . ASN A 1 148 ? -10.752 16.137 1.701 1.00 88.25 148 ASN A CA 1
ATOM 1156 C C . ASN A 1 148 ? -9.715 15.445 0.793 1.00 88.25 148 ASN A C 1
ATOM 1158 O O . ASN A 1 148 ? -9.792 15.546 -0.429 1.00 88.25 148 ASN A O 1
ATOM 1162 N N . VAL A 1 149 ? -8.773 14.715 1.396 1.00 86.31 149 VAL A N 1
ATOM 1163 C CA . VAL A 1 149 ? -7.693 13.995 0.693 1.00 86.31 149 VAL A CA 1
ATOM 1164 C C . VAL A 1 149 ? -8.188 12.875 -0.222 1.00 86.31 149 VAL A C 1
ATOM 1166 O O . VAL A 1 149 ? -7.500 12.519 -1.176 1.00 86.31 149 VAL A O 1
ATOM 1169 N N . ASP A 1 150 ? -9.391 12.360 0.030 1.00 83.88 150 ASP A N 1
ATOM 1170 C CA . ASP A 1 150 ? -10.013 11.296 -0.755 1.00 83.88 150 ASP A CA 1
ATOM 1171 C C . ASP A 1 150 ? -10.782 11.813 -1.975 1.00 83.88 150 ASP A C 1
ATOM 1173 O O . ASP A 1 150 ? -11.187 11.023 -2.831 1.00 83.88 150 ASP A O 1
ATOM 1177 N N . VAL A 1 151 ? -11.000 13.127 -2.066 1.00 83.88 151 VAL A N 1
ATOM 1178 C CA . VAL A 1 151 ? -11.764 13.753 -3.146 1.00 83.88 151 VAL A CA 1
ATOM 1179 C C . VAL A 1 151 ? -10.857 14.711 -3.902 1.00 83.88 151 VAL A C 1
ATOM 1181 O O . VAL A 1 151 ? -10.626 15.844 -3.489 1.00 83.88 151 VAL A O 1
ATOM 1184 N N . LEU A 1 152 ? -10.357 14.249 -5.047 1.00 83.12 152 LEU A N 1
ATOM 1185 C CA . LEU A 1 152 ? -9.657 15.104 -5.995 1.00 83.12 152 LEU A CA 1
ATOM 1186 C C . LEU A 1 152 ? -10.639 15.644 -7.032 1.00 83.12 152 LEU A C 1
ATOM 1188 O O . LEU A 1 152 ? -11.417 14.891 -7.622 1.00 83.12 152 LEU A O 1
ATOM 1192 N N . GLU A 1 153 ? -10.554 16.941 -7.308 1.00 81.75 153 GLU A N 1
ATOM 1193 C CA . GLU A 1 153 ? -11.275 17.550 -8.420 1.00 81.75 153 GLU A CA 1
ATOM 1194 C C . GLU A 1 153 ? -10.496 17.334 -9.731 1.00 81.75 153 GLU A C 1
ATOM 1196 O O . GLU A 1 153 ? -9.301 17.655 -9.798 1.00 81.75 153 GLU A O 1
ATOM 1201 N N . PRO A 1 154 ? -11.126 16.774 -10.784 1.00 82.06 154 PRO A N 1
ATOM 1202 C CA . PRO A 1 154 ? -10.503 16.668 -12.097 1.00 82.06 154 PRO A CA 1
ATOM 1203 C C . PRO A 1 154 ? -10.101 18.046 -12.624 1.00 82.06 154 PRO A C 1
ATOM 1205 O O . PRO A 1 154 ? -10.857 19.010 -12.515 1.00 82.06 154 PRO A O 1
ATOM 1208 N N . THR A 1 155 ? -8.919 18.146 -13.225 1.00 78.12 155 THR A N 1
ATOM 1209 C CA . THR A 1 155 ? -8.455 19.405 -13.817 1.00 78.12 155 THR A CA 1
ATOM 1210 C C . THR A 1 155 ? -8.847 19.440 -15.294 1.00 78.12 155 THR A C 1
ATOM 1212 O O . THR A 1 155 ? -8.422 18.586 -16.066 1.00 78.12 155 THR A O 1
ATOM 1215 N N . ILE A 1 156 ? -9.650 20.425 -15.710 1.00 62.44 156 ILE A N 1
ATOM 1216 C CA . ILE A 1 156 ? -9.978 20.635 -17.128 1.00 62.44 156 ILE A CA 1
ATOM 1217 C C . ILE A 1 156 ? -8.840 21.447 -17.759 1.00 62.44 156 ILE A C 1
ATOM 1219 O O . ILE A 1 156 ? -8.715 22.644 -17.506 1.00 62.44 156 ILE A O 1
ATOM 1223 N N . LYS A 1 157 ? -8.000 20.804 -18.571 1.00 59.19 157 LYS A N 1
ATOM 1224 C CA . LYS A 1 157 ? -6.995 21.467 -19.418 1.00 59.19 157 LYS A CA 1
ATOM 1225 C C . LYS A 1 157 ? -7.104 20.951 -20.849 1.00 59.19 157 LYS A C 1
ATOM 1227 O O . LYS A 1 157 ? -7.269 19.756 -21.060 1.00 59.19 157 LYS A O 1
ATOM 1232 N N . GLU A 1 158 ? -6.954 21.854 -21.818 1.00 52.28 158 GLU A N 1
ATOM 1233 C CA . GLU A 1 158 ? -6.927 21.522 -23.253 1.00 52.28 158 GLU A CA 1
ATOM 1234 C C . GLU A 1 158 ? -5.606 20.858 -23.691 1.00 52.28 158 GLU A C 1
ATOM 1236 O O . GLU A 1 158 ? -5.583 20.176 -24.709 1.00 52.28 158 GLU A O 1
ATOM 1241 N N . ASN A 1 159 ? -4.527 20.987 -22.903 1.00 50.81 159 ASN A N 1
ATOM 1242 C CA . ASN A 1 159 ? -3.216 20.392 -23.185 1.00 50.81 159 ASN A CA 1
ATOM 1243 C C . ASN A 1 159 ? -2.727 19.556 -21.991 1.00 50.81 159 ASN A C 1
ATOM 1245 O O . ASN A 1 159 ? -2.383 20.094 -20.936 1.00 50.81 159 ASN A O 1
ATOM 1249 N N . GLY A 1 160 ? -2.716 18.233 -22.171 1.00 51.22 160 GLY A N 1
ATOM 1250 C CA . GLY A 1 160 ? -2.274 17.248 -21.185 1.00 51.22 160 GLY A CA 1
ATOM 1251 C C . GLY A 1 160 ? -0.758 17.238 -21.024 1.00 51.22 160 GLY A C 1
ATOM 1252 O O . GLY A 1 160 ? -0.058 16.524 -21.739 1.00 51.22 160 GLY A O 1
ATOM 1253 N N . LEU A 1 161 ? -0.240 18.015 -20.077 1.00 53.16 161 LEU A N 1
ATOM 1254 C CA . LEU A 1 161 ? 1.167 17.912 -19.706 1.00 53.16 161 LEU A CA 1
ATOM 1255 C C . LEU A 1 161 ? 1.379 16.576 -18.984 1.00 53.16 161 LEU A C 1
ATOM 1257 O O . LEU A 1 161 ? 0.922 16.386 -17.862 1.00 53.16 161 LEU A O 1
ATOM 1261 N N . MET A 1 162 ? 2.051 15.639 -19.657 1.00 58.78 162 MET A N 1
ATOM 1262 C CA . MET A 1 162 ? 2.503 14.375 -19.061 1.00 58.78 162 MET A CA 1
ATOM 1263 C C . MET A 1 162 ? 3.888 14.492 -18.400 1.00 58.78 162 MET A C 1
ATOM 1265 O O . MET A 1 162 ? 4.327 13.542 -17.760 1.00 58.78 162 MET A O 1
ATOM 1269 N N . ASP A 1 163 ? 4.554 15.646 -18.531 1.00 61.19 163 ASP A N 1
ATOM 1270 C CA . ASP A 1 163 ? 5.889 15.914 -17.985 1.00 61.19 163 ASP A CA 1
ATOM 1271 C C . ASP A 1 163 ? 6.012 17.366 -17.462 1.00 61.19 163 ASP A C 1
ATOM 1273 O O . ASP A 1 163 ? 6.588 18.251 -18.097 1.00 61.19 163 ASP A O 1
ATOM 1277 N N . GLY A 1 164 ? 5.437 17.607 -16.280 1.00 61.28 164 GLY A N 1
ATOM 1278 C CA . GLY A 1 164 ? 5.698 18.784 -15.441 1.00 61.28 164 GLY A CA 1
ATOM 1279 C C . GLY A 1 164 ? 4.831 20.047 -15.618 1.00 61.28 164 GLY A C 1
ATOM 1280 O O . GLY A 1 164 ? 4.076 20.222 -16.574 1.00 61.28 164 GLY A O 1
ATOM 1281 N N . HIS A 1 165 ? 4.985 20.964 -14.653 1.00 60.56 165 HIS A N 1
ATOM 1282 C CA . HIS A 1 165 ? 4.616 22.392 -14.704 1.00 60.56 165 HIS A CA 1
ATOM 1283 C C . HIS A 1 165 ? 5.873 23.285 -14.838 1.00 60.56 165 HIS A C 1
ATOM 1285 O O . HIS A 1 165 ? 6.988 22.779 -14.714 1.00 60.56 165 HIS A O 1
ATOM 1291 N N . GLN A 1 166 ? 5.717 24.607 -15.061 1.00 57.47 166 GLN A N 1
ATOM 1292 C CA . GLN A 1 166 ? 6.838 25.571 -14.982 1.00 57.47 166 GLN A CA 1
ATOM 1293 C C . GLN A 1 166 ? 7.607 25.408 -13.663 1.00 57.47 166 GLN A C 1
ATOM 1295 O O . GLN A 1 166 ? 6.985 25.183 -12.632 1.00 57.47 166 GLN A O 1
ATOM 1300 N N . GLU A 1 167 ? 8.937 25.518 -13.730 1.00 62.12 167 GLU A N 1
ATOM 1301 C CA . GLU A 1 167 ? 9.909 25.029 -12.741 1.00 62.12 167 GLU A CA 1
ATOM 1302 C C . GLU A 1 167 ? 10.122 25.996 -11.556 1.00 62.12 167 GLU A C 1
ATOM 1304 O O . GLU A 1 167 ? 10.929 26.925 -11.660 1.00 62.12 167 GLU A O 1
ATOM 1309 N N . PRO A 1 168 ? 9.472 25.814 -10.389 1.00 67.25 168 PRO A N 1
ATOM 1310 C CA . PRO A 1 168 ? 9.987 26.413 -9.171 1.00 67.25 168 PRO A CA 1
ATOM 1311 C C . PRO A 1 168 ? 11.295 25.706 -8.788 1.00 67.25 168 PRO A C 1
ATOM 1313 O O . PRO A 1 168 ? 11.431 24.489 -8.893 1.00 67.25 168 PRO A O 1
ATOM 1316 N N . THR A 1 169 ? 12.261 26.461 -8.271 1.00 79.50 169 THR A N 1
ATOM 1317 C CA . THR A 1 169 ? 13.506 25.899 -7.718 1.00 79.50 169 THR A CA 1
ATOM 1318 C C . THR A 1 169 ? 13.300 25.235 -6.346 1.00 79.50 169 THR A C 1
ATOM 1320 O O . THR A 1 169 ? 14.229 24.630 -5.799 1.00 79.50 169 THR A O 1
ATOM 1323 N N . HIS A 1 170 ? 12.091 25.337 -5.777 1.00 92.75 170 HIS A N 1
ATOM 1324 C CA . HIS A 1 170 ? 11.715 24.793 -4.474 1.00 92.75 170 HIS A CA 1
ATOM 1325 C C . HIS A 1 170 ? 10.327 24.134 -4.485 1.00 92.75 170 HIS A C 1
ATOM 1327 O O . HIS A 1 170 ? 9.372 24.714 -5.001 1.00 92.75 170 HIS A O 1
ATOM 1333 N N . PHE A 1 171 ? 10.209 22.978 -3.830 1.00 95.25 171 PHE A N 1
ATOM 1334 C CA . PHE A 1 171 ? 8.951 22.268 -3.569 1.00 95.25 171 PHE A CA 1
ATOM 1335 C C . PHE A 1 171 ? 8.773 22.017 -2.069 1.00 95.25 171 PHE A C 1
ATOM 1337 O O . PHE A 1 171 ? 9.757 21.815 -1.360 1.00 95.25 171 PHE A O 1
ATOM 1344 N N . ASP A 1 172 ? 7.543 21.924 -1.565 1.00 95.94 172 ASP A N 1
ATOM 1345 C CA . ASP A 1 172 ? 7.351 21.463 -0.184 1.00 95.94 172 ASP A CA 1
ATOM 1346 C C . ASP A 1 172 ? 7.790 19.998 -0.065 1.00 95.94 172 ASP A C 1
ATOM 1348 O O . ASP A 1 172 ? 8.495 19.633 0.878 1.00 95.94 172 ASP A O 1
ATOM 1352 N N . CYS A 1 173 ? 7.458 19.168 -1.063 1.00 97.50 173 CYS A N 1
ATOM 1353 C CA . CYS A 1 173 ? 7.849 17.764 -1.091 1.00 97.50 173 CYS A CA 1
ATOM 1354 C C . CYS A 1 173 ? 8.326 17.258 -2.462 1.00 97.50 173 CYS A C 1
ATOM 1356 O O . CYS A 1 173 ? 7.712 17.511 -3.494 1.00 97.50 173 CYS A O 1
ATOM 1358 N N . VAL A 1 174 ? 9.395 16.461 -2.461 1.00 97.62 174 VAL A N 1
ATOM 1359 C CA . VAL A 1 174 ? 9.822 15.656 -3.613 1.00 97.62 174 VAL A CA 1
ATOM 1360 C C . VAL A 1 174 ? 9.475 14.191 -3.362 1.00 97.62 174 VAL A C 1
ATOM 1362 O O . VAL A 1 174 ? 9.883 13.606 -2.357 1.00 97.62 174 VAL A O 1
ATOM 1365 N N . VAL A 1 175 ? 8.750 13.575 -4.294 1.00 98.12 175 VAL A N 1
ATOM 1366 C CA . VAL A 1 175 ? 8.379 12.156 -4.256 1.00 98.12 175 VAL A CA 1
ATOM 1367 C C . VAL A 1 175 ? 9.250 11.387 -5.248 1.00 98.12 175 VAL A C 1
ATOM 1369 O O . VAL A 1 175 ? 9.243 11.675 -6.438 1.00 98.12 175 VAL A O 1
ATOM 1372 N N . ILE A 1 176 ? 10.003 10.393 -4.784 1.00 97.25 176 ILE A N 1
ATOM 1373 C CA . ILE A 1 176 ? 10.898 9.587 -5.625 1.00 97.25 176 ILE A CA 1
ATOM 1374 C C . ILE A 1 176 ? 10.187 8.293 -6.030 1.00 97.25 176 ILE A C 1
ATOM 1376 O O . ILE A 1 176 ? 10.059 7.383 -5.211 1.00 97.25 176 ILE A O 1
ATOM 1380 N N . GLY A 1 177 ? 9.781 8.195 -7.295 1.00 96.19 177 GLY A N 1
ATOM 1381 C CA . GLY A 1 177 ? 9.096 7.057 -7.911 1.00 96.19 177 GLY A CA 1
ATOM 1382 C C . GLY A 1 177 ? 7.631 7.358 -8.235 1.00 96.19 177 GLY A C 1
ATOM 1383 O O . GLY A 1 177 ? 6.836 7.591 -7.332 1.00 96.19 177 GLY A O 1
ATOM 1384 N N . GLY A 1 178 ? 7.257 7.278 -9.513 1.00 94.69 178 GLY A N 1
ATOM 1385 C CA . GLY A 1 178 ? 5.909 7.489 -10.058 1.00 94.69 178 GLY A CA 1
ATOM 1386 C C . GLY A 1 178 ? 5.086 6.207 -10.218 1.00 94.69 178 GLY A C 1
ATOM 1387 O O . GLY A 1 178 ? 4.217 6.121 -11.083 1.00 94.69 178 GLY A O 1
ATOM 1388 N N . GLY A 1 179 ? 5.340 5.200 -9.377 1.00 92.44 179 GLY A N 1
ATOM 1389 C CA . GLY A 1 179 ? 4.471 4.028 -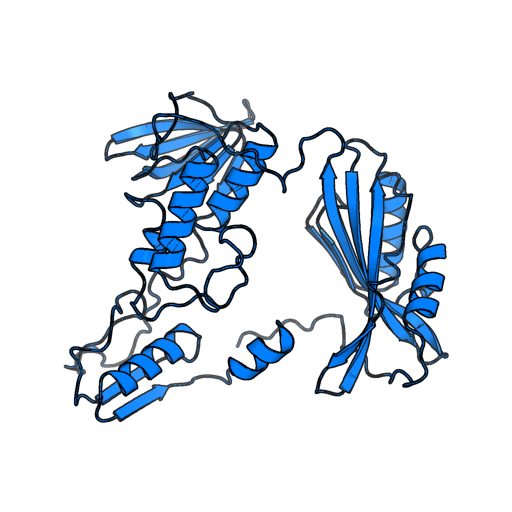9.239 1.00 92.44 179 GLY A CA 1
ATOM 1390 C C . GLY A 1 179 ? 3.259 4.296 -8.334 1.00 92.44 179 GLY A C 1
ATOM 1391 O O . GLY A 1 179 ? 3.053 5.410 -7.858 1.00 92.44 179 GLY A O 1
ATOM 1392 N N . GLN A 1 180 ? 2.491 3.247 -8.016 1.00 91.25 180 GLN A N 1
ATOM 1393 C CA . GLN A 1 180 ? 1.251 3.335 -7.219 1.00 91.25 180 GLN A CA 1
ATOM 1394 C C . GLN A 1 180 ? 1.386 4.189 -5.949 1.00 91.25 180 GLN A C 1
ATOM 1396 O O . GLN A 1 180 ? 0.560 5.060 -5.690 1.00 91.25 180 GLN A O 1
ATOM 1401 N N . ALA A 1 181 ? 2.434 3.937 -5.159 1.00 92.88 181 ALA A N 1
ATOM 1402 C CA . ALA A 1 181 ? 2.658 4.626 -3.891 1.00 92.88 181 ALA A CA 1
ATOM 1403 C C . ALA A 1 181 ? 2.961 6.118 -4.092 1.00 92.88 181 ALA A C 1
ATOM 1405 O O . ALA A 1 181 ? 2.447 6.957 -3.352 1.00 92.88 181 ALA A O 1
ATOM 1406 N N . GLY A 1 182 ? 3.761 6.456 -5.108 1.00 95.88 182 GLY A N 1
ATOM 1407 C CA . GLY A 1 182 ? 4.112 7.839 -5.408 1.00 95.88 182 GLY A CA 1
ATOM 1408 C C . GLY A 1 182 ? 2.941 8.622 -5.980 1.00 95.88 182 GLY A C 1
ATOM 1409 O O . GLY A 1 182 ? 2.661 9.717 -5.505 1.00 95.88 182 GLY A O 1
ATOM 1410 N N . LEU A 1 183 ? 2.194 8.033 -6.919 1.00 94.69 183 LEU A N 1
ATOM 1411 C CA . LEU A 1 183 ? 0.999 8.655 -7.498 1.00 94.69 183 LEU A CA 1
ATOM 1412 C C . LEU A 1 183 ? -0.123 8.837 -6.468 1.00 94.69 183 LEU A C 1
ATOM 1414 O O . LEU A 1 183 ? -0.786 9.871 -6.468 1.00 94.69 183 LEU A O 1
ATOM 1418 N N . SER A 1 184 ? -0.309 7.877 -5.555 1.00 92.75 184 SER A N 1
ATOM 1419 C CA . SER A 1 184 ? -1.252 8.021 -4.437 1.00 92.75 184 SER A CA 1
ATOM 1420 C C . SER A 1 184 ? -0.833 9.150 -3.490 1.00 92.75 184 SER A C 1
ATOM 1422 O O . SER A 1 184 ? -1.656 9.996 -3.148 1.00 92.75 184 SER A O 1
ATOM 1424 N N . THR A 1 185 ? 0.455 9.221 -3.135 1.00 95.12 185 THR A N 1
ATOM 1425 C CA . THR A 1 185 ? 0.996 10.306 -2.300 1.00 95.12 185 THR A CA 1
ATOM 1426 C C . THR A 1 185 ? 0.808 11.671 -2.966 1.00 95.12 185 THR A C 1
ATOM 1428 O O . THR A 1 185 ? 0.327 12.610 -2.334 1.00 95.12 185 THR A O 1
ATOM 1431 N N . ALA A 1 186 ? 1.138 11.771 -4.254 1.00 94.75 186 ALA A N 1
ATOM 1432 C CA . ALA A 1 186 ? 0.973 12.981 -5.050 1.00 94.75 186 ALA A CA 1
ATOM 1433 C C . ALA A 1 186 ? -0.496 13.415 -5.149 1.00 94.75 186 ALA A C 1
ATOM 1435 O O . ALA A 1 186 ? -0.795 14.604 -5.067 1.00 94.75 186 ALA A O 1
ATOM 1436 N N . GLY A 1 187 ? -1.420 12.455 -5.260 1.00 92.88 187 GLY A N 1
ATOM 1437 C CA . GLY A 1 187 ? -2.853 12.724 -5.237 1.00 92.88 187 GLY A CA 1
ATOM 1438 C C . GLY A 1 187 ? -3.302 13.400 -3.938 1.00 92.88 187 GLY A C 1
ATOM 1439 O O . GLY A 1 187 ? -3.961 14.437 -3.982 1.00 92.88 187 GLY A O 1
ATOM 1440 N N . HIS A 1 188 ? -2.879 12.882 -2.782 1.00 92.69 188 HIS A N 1
ATOM 1441 C CA . HIS A 1 188 ? -3.190 13.508 -1.491 1.00 92.69 188 HIS A CA 1
ATOM 1442 C C . HIS A 1 188 ? -2.536 14.889 -1.340 1.00 92.69 188 HIS A C 1
ATOM 1444 O O . HIS A 1 188 ? -3.183 15.822 -0.870 1.00 92.69 188 HIS A O 1
ATOM 1450 N N . MET A 1 189 ? -1.283 15.060 -1.780 1.00 93.44 189 MET A N 1
ATOM 1451 C CA . MET A 1 189 ? -0.623 16.373 -1.775 1.00 93.44 189 MET A CA 1
ATOM 1452 C C . MET A 1 189 ? -1.364 17.380 -2.659 1.00 93.44 189 MET A C 1
ATOM 1454 O O . MET A 1 189 ? -1.562 18.521 -2.246 1.00 93.44 189 MET A O 1
ATOM 1458 N N . LYS A 1 190 ? -1.846 16.949 -3.833 1.00 91.12 190 LYS A N 1
ATOM 1459 C CA . LYS A 1 190 ? -2.676 17.779 -4.711 1.00 91.12 190 LYS A CA 1
ATOM 1460 C C . LYS A 1 190 ? -3.987 18.177 -4.043 1.00 91.12 190 LYS A C 1
ATOM 1462 O O . LYS A 1 190 ? -4.347 19.351 -4.096 1.00 91.12 190 LYS A O 1
ATOM 1467 N N . ALA A 1 191 ? -4.678 17.231 -3.407 1.00 90.00 191 ALA A N 1
ATOM 1468 C CA . ALA A 1 191 ? -5.916 17.510 -2.685 1.00 90.00 191 ALA A CA 1
ATOM 1469 C C . ALA A 1 191 ? -5.696 18.569 -1.593 1.00 90.00 191 ALA A C 1
ATOM 1471 O O . ALA A 1 191 ? -6.489 19.498 -1.485 1.00 90.00 191 ALA A O 1
ATOM 1472 N N . LEU A 1 192 ? -4.577 18.491 -0.866 1.00 90.56 192 LEU A N 1
ATOM 1473 C CA . LEU A 1 192 ? -4.189 19.445 0.181 1.00 90.56 192 LEU A CA 1
ATOM 1474 C C . LEU A 1 192 ? -3.596 20.763 -0.347 1.00 90.56 192 LEU A C 1
ATOM 1476 O O . LEU A 1 192 ? -3.354 21.674 0.436 1.00 90.56 192 LEU A O 1
ATOM 1480 N N . GLY A 1 193 ? -3.345 20.892 -1.654 1.00 89.19 193 GLY A N 1
ATOM 1481 C CA . GLY A 1 193 ? -2.696 22.076 -2.228 1.00 89.19 193 GLY A CA 1
ATOM 1482 C C . GLY A 1 193 ? -1.220 22.242 -1.840 1.00 89.19 193 GLY A C 1
ATOM 1483 O O . GLY A 1 193 ? -0.698 23.351 -1.910 1.00 89.19 193 GLY A O 1
ATOM 1484 N N . ILE A 1 194 ? -0.552 21.160 -1.434 1.00 92.31 194 ILE A N 1
ATOM 1485 C CA . ILE A 1 194 ? 0.879 21.138 -1.099 1.00 92.31 194 ILE A CA 1
ATOM 1486 C C . ILE A 1 194 ? 1.697 21.230 -2.395 1.00 92.31 194 ILE A C 1
ATOM 1488 O O . ILE A 1 194 ? 1.358 20.572 -3.378 1.00 92.31 194 ILE A O 1
ATOM 1492 N N . SER A 1 195 ? 2.786 22.007 -2.415 1.00 93.44 195 SER A N 1
ATOM 1493 C CA . SER A 1 195 ? 3.690 22.059 -3.571 1.00 93.44 195 SER A CA 1
ATOM 1494 C C . SER A 1 195 ? 4.537 20.788 -3.644 1.00 93.44 195 SER A C 1
ATOM 1496 O O . SER A 1 195 ? 5.291 20.479 -2.719 1.00 93.44 195 SER A O 1
ATOM 1498 N N . TYR A 1 196 ? 4.446 20.039 -4.742 1.00 95.56 196 TYR A N 1
ATOM 1499 C CA . TYR A 1 196 ? 5.191 18.791 -4.895 1.00 95.56 196 TYR A CA 1
ATOM 1500 C C . TYR A 1 196 ? 5.681 18.549 -6.320 1.00 95.56 196 TYR A C 1
ATOM 1502 O O . TYR A 1 196 ? 5.166 19.133 -7.274 1.00 95.56 196 TYR A O 1
ATOM 1510 N N . VAL A 1 197 ? 6.633 17.625 -6.454 1.00 95.81 197 VAL A N 1
ATOM 1511 C CA . VAL A 1 197 ? 6.997 16.994 -7.729 1.00 95.81 197 VAL A CA 1
ATOM 1512 C C . VAL A 1 197 ? 7.290 15.508 -7.533 1.00 95.81 197 VAL A C 1
ATOM 1514 O O . VAL A 1 197 ? 7.957 15.116 -6.573 1.00 95.81 197 VAL A O 1
ATOM 1517 N N . VAL A 1 198 ? 6.783 14.671 -8.438 1.00 97.25 198 VAL A N 1
ATOM 1518 C CA . VAL A 1 198 ? 7.133 13.247 -8.523 1.00 97.25 198 VAL A CA 1
ATOM 1519 C C . VAL A 1 198 ? 8.281 13.076 -9.512 1.00 97.25 198 VAL A C 1
ATOM 1521 O O . VAL A 1 198 ? 8.184 13.543 -10.635 1.00 97.25 198 VAL A O 1
ATOM 1524 N N . LEU A 1 199 ? 9.355 12.393 -9.126 1.00 96.62 199 LEU A N 1
ATOM 1525 C CA . LEU A 1 199 ? 10.475 12.061 -10.007 1.00 96.62 199 LEU A CA 1
ATOM 1526 C C . LEU A 1 199 ? 10.382 10.587 -10.394 1.00 96.62 199 LEU A C 1
ATOM 1528 O O . LEU A 1 199 ? 10.462 9.723 -9.516 1.00 96.62 199 LEU A O 1
ATOM 1532 N N . ASP A 1 200 ? 10.239 10.284 -11.681 1.00 96.06 200 ASP A N 1
ATOM 1533 C CA . ASP A 1 200 ? 10.295 8.914 -12.187 1.00 96.06 200 ASP A CA 1
ATOM 1534 C C . ASP A 1 200 ? 11.415 8.757 -13.218 1.00 96.06 200 ASP A C 1
ATOM 1536 O O . ASP A 1 200 ? 11.592 9.580 -14.111 1.00 96.06 200 ASP A O 1
ATOM 1540 N N . LYS A 1 201 ? 12.177 7.669 -13.094 1.00 95.00 201 LYS A N 1
ATOM 1541 C CA . LYS A 1 201 ? 13.284 7.343 -13.998 1.00 95.00 201 LYS A CA 1
ATOM 1542 C C . LYS A 1 201 ? 12.814 6.842 -15.365 1.00 95.00 201 LYS A C 1
ATOM 1544 O O . LYS A 1 201 ? 13.620 6.754 -16.284 1.00 95.00 201 LYS A O 1
ATOM 1549 N N . HIS A 1 202 ? 11.567 6.396 -15.474 1.00 94.69 202 HIS A N 1
ATOM 1550 C CA . HIS A 1 202 ? 11.010 5.876 -16.710 1.00 94.69 202 HIS A CA 1
ATOM 1551 C C . HIS A 1 202 ? 10.564 7.012 -17.633 1.00 94.69 202 HIS A C 1
ATOM 1553 O O . HIS A 1 202 ? 10.235 8.106 -17.183 1.00 94.69 202 HIS A O 1
ATOM 1559 N N . GLN A 1 203 ? 10.549 6.736 -18.938 1.00 94.38 203 GLN A N 1
ATOM 1560 C CA . GLN A 1 203 ? 10.166 7.717 -19.955 1.00 94.38 203 GLN A CA 1
ATOM 1561 C C . GLN A 1 203 ? 8.656 7.938 -20.020 1.00 94.38 203 GLN A C 1
ATOM 1563 O O . GLN A 1 203 ? 8.229 9.000 -20.454 1.00 94.38 203 GLN A O 1
ATOM 1568 N N . ASN A 1 204 ? 7.851 6.957 -19.597 1.00 94.19 204 ASN A N 1
ATOM 1569 C CA . ASN A 1 204 ? 6.399 7.069 -19.570 1.00 94.19 204 ASN A CA 1
ATOM 1570 C C . ASN A 1 204 ? 5.835 6.621 -18.221 1.00 94.19 204 ASN A C 1
ATOM 1572 O O . ASN A 1 204 ? 6.319 5.677 -17.587 1.00 94.19 204 ASN A O 1
ATOM 1576 N N . VAL A 1 205 ? 4.731 7.252 -17.822 1.00 94.56 205 VAL A N 1
ATOM 1577 C CA . VAL A 1 205 ? 3.925 6.804 -16.682 1.00 94.56 205 VAL A CA 1
ATOM 1578 C C . VAL A 1 205 ? 3.459 5.363 -16.919 1.00 94.56 205 VAL A C 1
ATOM 1580 O O . VAL A 1 205 ? 2.927 5.030 -17.981 1.00 94.56 205 VAL A O 1
ATOM 1583 N N . GLY A 1 206 ? 3.645 4.505 -15.914 1.00 92.75 206 GLY A N 1
ATOM 1584 C CA . GLY A 1 206 ? 3.232 3.101 -15.965 1.00 92.75 206 GLY A CA 1
ATOM 1585 C C . GLY A 1 206 ? 4.257 2.137 -16.573 1.00 92.75 206 GLY A C 1
ATOM 1586 O O . GLY A 1 206 ? 4.025 0.928 -16.553 1.00 92.75 206 GLY A O 1
ATOM 1587 N N . ASP A 1 207 ? 5.414 2.604 -17.054 1.00 92.94 207 ASP A N 1
ATOM 1588 C CA . ASP A 1 207 ? 6.466 1.722 -17.592 1.00 92.94 207 ASP A CA 1
ATOM 1589 C C . ASP A 1 207 ? 7.004 0.725 -16.546 1.00 92.94 207 ASP A C 1
ATOM 1591 O O . ASP A 1 207 ? 7.432 -0.381 -16.886 1.00 92.94 207 ASP A O 1
ATOM 1595 N N . ASN A 1 208 ? 6.892 1.050 -15.254 1.00 89.62 208 ASN A N 1
ATOM 1596 C CA . ASN A 1 208 ? 7.170 0.130 -14.149 1.00 89.62 208 ASN A CA 1
ATOM 1597 C C . ASN A 1 208 ? 6.279 -1.135 -14.173 1.00 89.62 208 ASN A C 1
ATOM 1599 O O . ASN A 1 208 ? 6.645 -2.156 -13.588 1.00 89.62 208 ASN A O 1
ATOM 1603 N N . TRP A 1 209 ? 5.114 -1.065 -14.824 1.00 91.06 209 TRP A N 1
ATOM 1604 C CA . TRP A 1 209 ? 4.243 -2.204 -15.108 1.00 91.06 209 TRP A CA 1
ATOM 1605 C C . TRP A 1 209 ? 4.451 -2.758 -16.513 1.00 91.06 209 TRP A C 1
ATOM 1607 O O . TRP A 1 209 ? 4.548 -3.974 -16.656 1.00 91.06 209 TRP A O 1
ATOM 1617 N N . LYS A 1 210 ? 4.585 -1.906 -17.540 1.00 90.62 210 LYS A N 1
ATOM 1618 C CA . LYS A 1 210 ? 4.751 -2.376 -18.930 1.00 90.62 210 LYS A CA 1
ATOM 1619 C C . LYS A 1 210 ? 5.966 -3.279 -19.125 1.00 90.62 210 LYS A C 1
ATOM 1621 O O . LYS A 1 210 ? 5.915 -4.169 -19.967 1.00 90.62 210 LYS A O 1
ATOM 1626 N N . THR A 1 211 ? 7.016 -3.064 -18.332 1.00 88.44 211 THR A N 1
ATOM 1627 C CA . THR A 1 211 ? 8.261 -3.853 -18.335 1.00 88.44 211 THR A CA 1
ATOM 1628 C C . THR A 1 211 ? 8.158 -5.201 -17.610 1.00 88.44 211 THR A C 1
ATOM 1630 O O . THR A 1 211 ? 9.127 -5.954 -17.581 1.00 88.44 211 THR A O 1
ATOM 1633 N N . ARG A 1 212 ? 7.010 -5.528 -17.003 1.00 90.50 212 ARG A N 1
ATOM 1634 C CA . ARG A 1 212 ? 6.769 -6.821 -16.345 1.00 90.50 212 ARG A CA 1
ATOM 1635 C C . ARG A 1 212 ? 6.399 -7.887 -17.387 1.00 90.50 212 ARG A C 1
ATOM 1637 O O . ARG A 1 212 ? 5.977 -7.565 -18.495 1.00 90.50 212 ARG A O 1
ATOM 1644 N N . TYR A 1 213 ? 6.513 -9.155 -16.998 1.00 90.75 213 TYR A N 1
ATOM 1645 C CA . TYR A 1 213 ? 6.124 -10.303 -17.821 1.00 90.75 213 TYR A CA 1
ATOM 1646 C C . TYR A 1 213 ? 4.642 -10.273 -18.222 1.00 90.75 213 TYR A C 1
ATOM 1648 O O . TYR A 1 213 ? 3.805 -9.723 -17.505 1.00 90.75 213 TYR A O 1
ATOM 1656 N N . ASN A 1 214 ? 4.309 -10.876 -19.365 1.00 90.94 214 ASN A N 1
ATOM 1657 C CA . ASN A 1 214 ? 3.011 -10.695 -20.031 1.00 90.94 214 ASN A CA 1
ATOM 1658 C C . ASN A 1 214 ? 1.809 -11.171 -19.193 1.00 90.94 214 ASN A C 1
ATOM 1660 O O . ASN A 1 214 ? 0.746 -10.539 -19.190 1.00 90.94 214 ASN A O 1
ATOM 1664 N N . SER A 1 215 ? 1.983 -12.254 -18.439 1.00 88.31 215 SER A N 1
ATOM 1665 C CA . SER A 1 215 ? 0.962 -12.819 -17.552 1.00 88.31 215 SER A CA 1
ATOM 1666 C C . SER A 1 215 ? 0.840 -12.099 -16.206 1.00 88.31 215 SER A C 1
ATOM 1668 O O . SER A 1 215 ? -0.012 -12.465 -15.404 1.00 88.31 215 SER A O 1
ATOM 1670 N N . ALA A 1 216 ? 1.619 -11.041 -15.941 1.00 88.62 216 ALA A N 1
ATOM 1671 C CA . ALA A 1 216 ? 1.557 -10.333 -14.667 1.00 88.62 216 ALA A CA 1
ATOM 1672 C C . ALA A 1 216 ? 0.156 -9.752 -14.422 1.00 88.62 216 ALA A C 1
ATOM 1674 O O . ALA A 1 216 ? -0.357 -8.965 -15.227 1.00 88.62 216 ALA A O 1
ATOM 1675 N N . ARG A 1 217 ? -0.442 -10.137 -13.291 1.00 85.19 217 ARG A N 1
ATOM 1676 C CA . ARG A 1 217 ? -1.734 -9.652 -12.795 1.00 85.19 217 ARG A CA 1
ATOM 1677 C C . ARG A 1 217 ? -1.614 -9.319 -11.302 1.00 85.19 217 ARG A C 1
ATOM 1679 O O . ARG A 1 217 ? -1.335 -10.220 -10.513 1.00 85.19 217 ARG A O 1
ATOM 1686 N N . PRO A 1 218 ? -1.770 -8.059 -10.857 1.00 79.62 218 PRO A N 1
ATOM 1687 C CA . PRO A 1 218 ? -1.872 -7.761 -9.432 1.00 79.62 218 PRO A CA 1
ATOM 1688 C C . PRO A 1 218 ? -3.114 -8.391 -8.787 1.00 79.62 218 PRO A C 1
ATOM 1690 O O . PRO A 1 218 ? -4.203 -8.391 -9.354 1.00 79.62 218 PRO A O 1
ATOM 1693 N N . HIS A 1 219 ? -2.952 -8.857 -7.547 1.00 71.25 219 HIS A N 1
ATOM 1694 C CA . HIS A 1 219 ? -4.021 -9.436 -6.723 1.00 71.25 219 HIS A CA 1
ATOM 1695 C C . HIS A 1 219 ? -4.531 -8.440 -5.664 1.00 71.25 219 HIS A C 1
ATOM 1697 O O . HIS A 1 219 ? -4.656 -8.786 -4.491 1.00 71.25 219 HIS A O 1
ATOM 1703 N N . LEU A 1 220 ? -4.734 -7.176 -6.050 1.00 64.12 220 LEU A N 1
ATOM 1704 C CA . LEU A 1 220 ? -5.170 -6.097 -5.154 1.00 64.12 220 LEU A CA 1
ATOM 1705 C C . LEU A 1 220 ? -6.455 -5.439 -5.687 1.00 64.12 220 LEU A C 1
ATOM 1707 O O . LEU A 1 220 ? -6.614 -5.354 -6.905 1.00 64.12 220 LEU A O 1
ATOM 1711 N N . PRO A 1 221 ? -7.345 -4.939 -4.811 1.00 55.84 221 PRO A N 1
ATOM 1712 C CA . PRO A 1 221 ? -8.460 -4.094 -5.228 1.00 55.84 221 PRO A CA 1
ATOM 1713 C C . PRO A 1 221 ? -7.949 -2.692 -5.611 1.00 55.84 221 PRO A C 1
ATOM 1715 O O . PRO A 1 221 ? -7.162 -2.093 -4.877 1.00 55.84 221 PRO A O 1
ATOM 1718 N N . PHE A 1 222 ? -8.397 -2.154 -6.752 1.00 59.00 222 PHE A N 1
ATOM 1719 C CA . PHE A 1 222 ? -7.989 -0.832 -7.265 1.00 59.00 222 PHE A CA 1
ATOM 1720 C C . PHE A 1 222 ? -9.168 0.140 -7.456 1.00 59.00 222 PHE A C 1
ATOM 1722 O O . PHE A 1 222 ? -9.179 0.954 -8.380 1.00 59.00 222 PHE A O 1
ATOM 1729 N N . GLU A 1 223 ? -10.148 0.071 -6.553 1.00 55.97 223 GLU A N 1
ATOM 1730 C CA . GLU A 1 223 ? -11.478 0.706 -6.633 1.00 55.97 223 GLU A CA 1
ATOM 1731 C C . GLU A 1 223 ? -11.493 2.214 -6.952 1.00 55.97 223 GLU A C 1
ATOM 1733 O O . GLU A 1 223 ? -12.493 2.725 -7.447 1.00 55.97 223 GLU A O 1
ATOM 1738 N N . ARG A 1 224 ? -10.404 2.948 -6.680 1.00 53.62 224 ARG A N 1
ATOM 1739 C CA . ARG A 1 224 ? -10.318 4.400 -6.925 1.00 53.62 224 ARG A CA 1
ATOM 1740 C C . ARG A 1 224 ? -9.587 4.783 -8.210 1.00 53.62 224 ARG A C 1
ATOM 1742 O O . ARG A 1 224 ? -9.818 5.872 -8.724 1.00 53.62 224 ARG A O 1
ATOM 1749 N N . THR A 1 225 ? -8.711 3.928 -8.731 1.00 59.28 225 THR A N 1
ATOM 1750 C CA . THR A 1 225 ? -7.938 4.226 -9.951 1.00 59.28 225 THR A CA 1
ATOM 1751 C C . THR A 1 225 ? -8.685 3.783 -11.205 1.00 59.28 225 THR A C 1
ATOM 1753 O O . THR A 1 225 ? -8.543 4.411 -12.252 1.00 59.28 225 THR A O 1
ATOM 1756 N N . PHE A 1 226 ? -9.520 2.750 -11.088 1.00 67.56 226 PHE A N 1
ATOM 1757 C CA . PHE A 1 226 ? -10.219 2.133 -12.208 1.00 67.56 226 PHE A CA 1
ATOM 1758 C C . PHE A 1 226 ? -11.739 2.177 -11.992 1.00 67.56 226 PHE A C 1
ATOM 1760 O O . PHE A 1 226 ? -12.200 1.904 -10.885 1.00 67.56 226 PHE A O 1
ATOM 1767 N N . PRO A 1 227 ? -12.533 2.520 -13.023 1.00 62.75 227 PRO A N 1
ATOM 1768 C CA . PRO A 1 227 ? -13.985 2.369 -13.023 1.00 62.75 227 PRO A CA 1
ATOM 1769 C C . PRO A 1 227 ? -14.463 0.979 -12.577 1.00 62.75 227 PRO A C 1
ATOM 1771 O O . PRO A 1 227 ? -13.799 -0.026 -12.824 1.00 62.75 227 PRO A O 1
ATOM 1774 N N . SER A 1 228 ? -15.682 0.905 -12.033 1.00 62.84 228 SER A N 1
ATOM 1775 C CA . SER A 1 228 ? -16.323 -0.353 -11.606 1.00 62.84 228 SER A CA 1
ATOM 1776 C C . SER A 1 228 ? -16.529 -1.378 -12.730 1.00 62.84 228 SER A C 1
ATOM 1778 O O . SER A 1 228 ? -16.796 -2.542 -12.456 1.00 62.84 228 SER A O 1
ATOM 1780 N N . SER A 1 229 ? -16.413 -0.959 -13.993 1.00 61.94 229 SER A N 1
ATOM 1781 C CA . SER A 1 229 ? -16.525 -1.812 -15.179 1.00 61.94 229 SER A CA 1
ATOM 1782 C C . SER A 1 229 ? -15.257 -2.605 -15.514 1.00 61.94 229 SER A C 1
ATOM 1784 O O . SER A 1 229 ? -15.273 -3.375 -16.474 1.00 61.94 229 SER A O 1
ATOM 1786 N N . TYR A 1 230 ? -14.148 -2.396 -14.800 1.00 63.88 230 TYR A N 1
ATOM 1787 C CA . TYR A 1 230 ? -12.912 -3.132 -15.058 1.00 63.88 230 TYR A CA 1
ATOM 1788 C C . TYR A 1 230 ? -13.011 -4.600 -14.629 1.00 63.88 230 TYR A C 1
ATOM 1790 O O . TYR A 1 230 ? -13.735 -4.961 -13.702 1.00 63.88 230 TYR A O 1
ATOM 1798 N N . GLN A 1 231 ? -12.267 -5.459 -15.328 1.00 62.50 231 GLN A N 1
ATOM 1799 C CA . GLN A 1 231 ? -12.215 -6.887 -15.030 1.00 62.50 231 GLN A CA 1
ATOM 1800 C C . GLN A 1 231 ? -11.575 -7.148 -13.660 1.00 62.50 231 GLN A C 1
ATOM 1802 O O . GLN A 1 231 ? -10.662 -6.440 -13.230 1.00 62.50 231 GLN A O 1
ATOM 1807 N N . ASN A 1 232 ? -12.008 -8.227 -13.007 1.00 64.88 232 ASN A N 1
ATOM 1808 C CA . ASN A 1 232 ? -11.260 -8.793 -11.889 1.00 64.88 232 ASN A CA 1
ATOM 1809 C C . ASN A 1 232 ? -9.873 -9.226 -12.399 1.00 64.88 232 ASN A C 1
ATOM 1811 O O . ASN A 1 232 ? -9.798 -9.936 -13.399 1.00 64.88 232 ASN A O 1
ATOM 1815 N N . PHE A 1 233 ? -8.804 -8.821 -11.702 1.00 73.50 233 PHE A N 1
ATOM 1816 C CA . PHE A 1 233 ? -7.392 -9.041 -12.071 1.00 73.50 233 PHE A CA 1
ATOM 1817 C C . PHE A 1 233 ? -6.932 -8.287 -13.331 1.00 73.50 233 PHE A C 1
ATOM 1819 O O . PHE A 1 233 ? -6.815 -8.846 -14.420 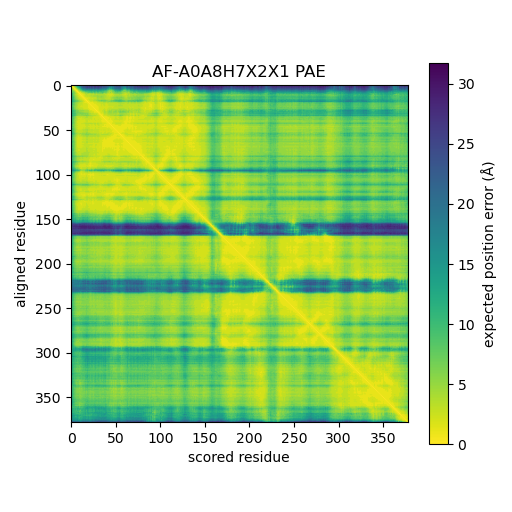1.00 73.50 233 PHE A O 1
ATOM 1826 N N . LEU A 1 234 ? -6.595 -7.011 -13.144 1.00 83.38 234 LEU A N 1
ATOM 1827 C CA . LEU A 1 234 ? -6.053 -6.127 -14.181 1.00 83.38 234 LEU A CA 1
ATOM 1828 C C . LEU A 1 234 ? -4.761 -6.676 -14.801 1.00 83.38 234 LEU A C 1
ATOM 1830 O O . LEU A 1 234 ? -3.921 -7.237 -14.100 1.00 83.38 234 LEU A O 1
ATOM 1834 N N . SER A 1 235 ? -4.568 -6.489 -16.105 1.00 89.00 235 SER A N 1
ATOM 1835 C CA . SER A 1 235 ? -3.287 -6.747 -16.770 1.00 89.00 235 SER A CA 1
ATOM 1836 C C . SER A 1 235 ? -2.232 -5.697 -16.423 1.00 89.00 235 SER A C 1
ATOM 1838 O O . SER A 1 235 ? -2.536 -4.610 -15.932 1.00 89.00 235 SER A O 1
ATOM 1840 N N . LYS A 1 236 ? -0.958 -5.997 -16.708 1.00 90.38 236 LYS A N 1
ATOM 1841 C CA . LYS A 1 236 ? 0.123 -5.003 -16.601 1.00 90.38 236 LYS A CA 1
ATOM 1842 C C . LYS A 1 236 ? -0.139 -3.756 -17.458 1.00 90.38 236 LYS A C 1
ATOM 1844 O O . LYS A 1 236 ? 0.300 -2.667 -17.094 1.00 90.38 236 LYS A O 1
ATOM 1849 N N . ASP A 1 237 ? -0.834 -3.923 -18.583 1.00 90.81 237 ASP A N 1
ATOM 1850 C CA . ASP A 1 237 ? -1.116 -2.844 -19.523 1.00 90.81 237 ASP A CA 1
ATOM 1851 C C . ASP A 1 237 ? -2.299 -2.005 -19.028 1.00 90.81 237 ASP A C 1
ATOM 1853 O O . ASP A 1 237 ? -2.183 -0.781 -19.012 1.00 90.81 237 ASP A O 1
ATOM 1857 N N . ASP A 1 238 ? -3.339 -2.645 -18.473 1.00 89.19 238 ASP A N 1
ATOM 1858 C CA . ASP A 1 238 ? -4.422 -1.946 -17.764 1.00 89.19 238 ASP A CA 1
ATOM 1859 C C . ASP A 1 238 ? -3.851 -1.091 -16.627 1.00 89.19 238 ASP A C 1
ATOM 1861 O O . ASP A 1 238 ? -4.179 0.085 -16.498 1.00 89.19 238 ASP A O 1
ATOM 1865 N N . MET A 1 239 ? -2.931 -1.647 -15.828 1.00 89.25 239 MET A N 1
ATOM 1866 C CA . MET A 1 239 ? -2.276 -0.907 -14.746 1.00 89.25 239 MET A CA 1
ATOM 1867 C C . MET A 1 239 ? -1.560 0.352 -15.245 1.00 89.25 239 MET A C 1
ATOM 1869 O O . MET A 1 239 ? -1.658 1.412 -14.624 1.00 89.25 239 MET A O 1
ATOM 1873 N N . ALA A 1 240 ? -0.835 0.242 -16.359 1.00 91.31 240 ALA A N 1
ATOM 1874 C CA . ALA A 1 240 ? -0.129 1.370 -16.949 1.00 91.31 240 ALA A CA 1
ATOM 1875 C C . ALA A 1 240 ? -1.098 2.433 -17.493 1.00 91.31 240 ALA A C 1
ATOM 1877 O O . ALA A 1 240 ? -0.910 3.621 -17.228 1.00 91.31 240 ALA A O 1
ATOM 1878 N N . GLU A 1 241 ? -2.151 2.014 -18.198 1.00 90.06 241 GLU A N 1
ATOM 1879 C CA . GLU A 1 241 ? -3.182 2.905 -18.739 1.00 90.06 241 GLU A CA 1
ATOM 1880 C C . GLU A 1 241 ? -3.953 3.632 -17.630 1.00 90.06 241 GLU A C 1
ATOM 1882 O O . GLU A 1 241 ? -4.183 4.840 -17.717 1.00 90.06 241 GLU A O 1
ATOM 1887 N N . GLY A 1 242 ? -4.293 2.937 -16.542 1.00 88.50 242 GLY A N 1
ATOM 1888 C CA . GLY A 1 242 ? -4.954 3.547 -15.390 1.00 88.50 242 GLY A CA 1
ATOM 1889 C C . GLY A 1 242 ? -4.106 4.622 -14.724 1.00 88.50 242 GLY A C 1
ATOM 1890 O O . GLY A 1 242 ? -4.625 5.667 -14.335 1.00 88.50 242 GLY A O 1
ATOM 1891 N N . TYR A 1 243 ? -2.789 4.421 -14.635 1.00 91.56 243 TYR A N 1
ATOM 1892 C CA . TYR A 1 243 ? -1.884 5.432 -14.082 1.00 91.56 243 TYR A CA 1
ATOM 1893 C C . TYR A 1 243 ? -1.759 6.648 -14.997 1.00 91.56 243 TYR A C 1
ATOM 1895 O O . TYR A 1 243 ? -1.795 7.775 -14.508 1.00 91.56 243 TYR A O 1
ATOM 1903 N N . GLN A 1 244 ? -1.676 6.439 -16.312 1.00 91.75 244 GLN A N 1
ATOM 1904 C CA . GLN A 1 244 ? -1.681 7.531 -17.291 1.00 91.75 244 GLN A CA 1
ATOM 1905 C C . GLN A 1 244 ? -2.984 8.331 -17.219 1.00 91.75 244 GLN A C 1
ATOM 1907 O O . GLN A 1 244 ? -2.959 9.560 -17.145 1.00 91.75 244 GLN A O 1
ATOM 1912 N N . SER A 1 245 ? -4.115 7.628 -17.151 1.00 88.75 245 SER A N 1
ATOM 1913 C CA . SER A 1 245 ? -5.443 8.224 -17.008 1.00 88.75 245 SER A CA 1
ATOM 1914 C C . SER A 1 245 ? -5.570 9.010 -15.707 1.00 88.75 245 SER A C 1
ATOM 1916 O O . SER A 1 245 ? -6.090 10.120 -15.713 1.00 88.75 245 SER A O 1
ATOM 1918 N N . TRP A 1 246 ? -5.058 8.478 -14.594 1.00 88.50 246 TRP A N 1
ATOM 1919 C CA . TRP A 1 246 ? -5.056 9.155 -13.298 1.00 88.50 246 TRP A CA 1
ATOM 1920 C C . TRP A 1 246 ? -4.209 10.431 -13.314 1.00 88.50 246 TRP A C 1
ATOM 1922 O O . TRP A 1 246 ? -4.692 11.492 -12.917 1.00 88.50 246 TRP A O 1
ATOM 1932 N N . VAL A 1 247 ? -2.967 10.342 -13.807 1.00 91.50 247 VAL A N 1
ATOM 1933 C CA . VAL A 1 247 ? -2.054 11.490 -13.933 1.00 91.50 247 VAL A CA 1
ATOM 1934 C C . VAL A 1 247 ? -2.666 12.573 -14.813 1.00 91.50 247 VAL A C 1
ATOM 1936 O O . VAL A 1 247 ? -2.636 13.737 -14.429 1.00 91.50 247 VAL A O 1
ATOM 1939 N N . SER A 1 248 ? -3.270 12.198 -15.943 1.00 89.12 248 SER A N 1
ATOM 1940 C CA . SER A 1 248 ? -3.924 13.140 -16.853 1.00 89.12 248 SER A CA 1
ATOM 1941 C C . SER A 1 248 ? -5.178 13.766 -16.236 1.00 89.12 248 SER A C 1
ATOM 1943 O O . SER A 1 248 ? -5.291 14.989 -16.187 1.00 89.12 248 SER A O 1
ATOM 1945 N N . LYS A 1 249 ? -6.094 12.949 -15.697 1.00 87.31 249 LYS A N 1
ATOM 1946 C CA . LYS A 1 249 ? -7.366 13.395 -15.103 1.00 87.31 249 LYS A CA 1
ATOM 1947 C C . LYS A 1 249 ? -7.160 14.391 -13.967 1.00 87.31 249 LYS A C 1
ATOM 1949 O O . LYS A 1 249 ? -7.922 15.349 -13.828 1.00 87.31 249 LYS A O 1
ATOM 1954 N N . PHE A 1 250 ? -6.154 14.140 -13.137 1.00 88.12 250 PHE A N 1
ATOM 1955 C CA . PHE A 1 250 ? -5.862 14.953 -11.969 1.00 88.12 250 PHE A CA 1
ATOM 1956 C C . PHE A 1 250 ? -4.633 15.826 -12.147 1.00 88.12 250 PHE A C 1
ATOM 1958 O O . PHE A 1 250 ? -4.194 16.367 -11.146 1.00 88.12 250 PHE A O 1
ATOM 1965 N N . ASP A 1 251 ? -4.083 15.993 -13.355 1.00 88.56 251 ASP A N 1
ATOM 1966 C CA . ASP A 1 251 ? -2.945 16.885 -13.647 1.00 88.56 251 ASP A CA 1
ATOM 1967 C C . ASP A 1 251 ? -1.851 16.779 -12.562 1.00 88.56 251 ASP A C 1
ATOM 1969 O O . ASP A 1 251 ? -1.560 17.735 -11.839 1.00 88.56 251 ASP A O 1
ATOM 1973 N N . ILE A 1 252 ? -1.381 15.549 -12.328 1.00 92.19 252 ILE A N 1
ATOM 1974 C CA . ILE A 1 252 ? -0.386 15.238 -11.293 1.00 92.19 252 ILE A CA 1
ATOM 1975 C C . ILE A 1 252 ? 0.986 15.730 -11.760 1.00 92.19 252 ILE A C 1
ATOM 1977 O O . ILE A 1 252 ? 1.423 15.378 -12.853 1.00 92.19 252 ILE A O 1
ATOM 1981 N N . ASN A 1 253 ? 1.693 16.499 -10.924 1.00 93.38 253 ASN A N 1
ATOM 1982 C CA . ASN A 1 253 ? 3.022 17.005 -11.271 1.00 93.38 253 ASN A CA 1
ATOM 1983 C C . ASN A 1 253 ? 4.077 15.892 -11.176 1.00 93.38 253 ASN A C 1
ATOM 1985 O O . ASN A 1 253 ? 4.527 15.535 -10.082 1.00 93.38 253 ASN A O 1
ATOM 1989 N N . ILE A 1 254 ? 4.469 15.356 -12.327 1.00 94.69 254 ILE A N 1
ATOM 1990 C CA . ILE A 1 254 ? 5.479 14.311 -12.471 1.00 94.69 254 ILE A CA 1
ATOM 1991 C C . ILE A 1 254 ? 6.520 14.723 -13.513 1.00 94.69 254 ILE A C 1
ATOM 1993 O O . ILE A 1 254 ? 6.168 15.242 -14.570 1.00 94.69 254 ILE A O 1
ATOM 1997 N N . TRP A 1 255 ? 7.792 14.499 -13.192 1.00 95.25 255 TRP A N 1
ATOM 1998 C CA . TRP A 1 255 ? 8.933 14.613 -14.091 1.00 95.25 255 TRP A CA 1
ATOM 1999 C C . TRP A 1 255 ? 9.408 13.219 -14.474 1.00 95.25 255 TRP A C 1
ATOM 2001 O O . TRP A 1 255 ? 9.809 12.426 -13.614 1.00 95.25 255 TRP A O 1
ATOM 2011 N N . LEU A 1 256 ? 9.335 12.931 -15.768 1.00 95.69 256 LEU A N 1
ATOM 2012 C CA . LEU A 1 256 ? 9.739 11.654 -16.351 1.00 95.69 256 LEU A CA 1
ATOM 2013 C C . LEU A 1 256 ? 11.218 11.697 -16.741 1.00 95.69 256 LEU A C 1
ATOM 2015 O O . LEU A 1 256 ? 11.831 12.766 -16.771 1.00 95.69 256 LEU A O 1
ATOM 2019 N N . ASP A 1 257 ? 11.814 10.529 -16.989 1.00 96.06 257 ASP A N 1
ATOM 2020 C CA . ASP A 1 257 ? 13.247 10.386 -17.291 1.00 96.06 257 ASP A CA 1
ATOM 2021 C C . ASP A 1 257 ? 14.133 11.198 -16.321 1.00 96.06 257 ASP A C 1
ATOM 2023 O O . ASP A 1 257 ? 15.068 11.912 -16.697 1.00 96.06 257 ASP A O 1
ATOM 2027 N N . THR A 1 258 ? 13.762 11.139 -15.038 1.00 96.06 258 THR A N 1
ATOM 2028 C CA . THR A 1 258 ? 14.341 11.935 -13.961 1.00 96.06 258 THR A CA 1
ATOM 2029 C C . THR A 1 258 ? 14.769 11.047 -12.801 1.00 96.06 258 THR A C 1
ATOM 2031 O O . THR A 1 258 ? 13.963 10.395 -12.141 1.00 96.06 258 THR A O 1
ATOM 2034 N N . THR A 1 259 ? 16.072 11.027 -12.522 1.00 96.00 259 THR A N 1
ATOM 2035 C CA . THR A 1 259 ? 16.667 10.223 -11.448 1.00 96.00 259 THR A CA 1
ATOM 2036 C C . THR A 1 259 ? 17.340 11.126 -10.412 1.00 96.00 259 THR A C 1
ATOM 2038 O O . THR A 1 259 ? 18.201 11.924 -10.789 1.00 96.00 259 THR A O 1
ATOM 2041 N N . PRO A 1 260 ? 17.023 11.003 -9.109 1.00 95.44 260 PRO A N 1
ATOM 2042 C CA . PRO A 1 260 ? 17.808 11.657 -8.069 1.00 95.44 260 PRO A CA 1
ATOM 2043 C C . PRO A 1 260 ? 19.208 11.033 -7.994 1.00 95.44 260 PRO A C 1
ATOM 2045 O O . PRO A 1 260 ? 19.350 9.811 -7.943 1.00 95.44 260 PRO A O 1
ATOM 2048 N N . VAL A 1 261 ? 20.241 11.873 -7.993 1.00 96.50 261 VAL A N 1
ATOM 2049 C CA . VAL A 1 261 ? 21.654 11.462 -7.956 1.00 96.50 261 VAL A CA 1
ATOM 2050 C C . VAL A 1 261 ? 22.191 11.526 -6.529 1.00 96.50 261 VAL A C 1
ATOM 2052 O O . VAL A 1 261 ? 22.827 10.585 -6.056 1.00 96.50 261 VAL A O 1
ATOM 2055 N N . SER A 1 262 ? 21.924 12.627 -5.830 1.00 96.44 262 SER A N 1
ATOM 2056 C CA . SER A 1 262 ? 22.344 12.842 -4.446 1.00 96.44 262 SER A CA 1
ATOM 2057 C C . SER A 1 262 ? 21.462 13.886 -3.763 1.00 96.44 262 SER A C 1
ATOM 2059 O O . SER A 1 262 ? 20.726 14.626 -4.416 1.00 96.44 262 SER A O 1
ATOM 2061 N N . GLY A 1 263 ? 21.529 13.941 -2.434 1.00 95.88 263 GLY A N 1
ATOM 2062 C CA . GLY A 1 263 ? 20.806 14.924 -1.640 1.00 95.88 263 GLY A CA 1
ATOM 2063 C C . GLY A 1 263 ? 21.571 15.295 -0.380 1.00 95.88 263 GLY A C 1
ATOM 2064 O O . GLY A 1 263 ? 22.141 14.421 0.274 1.00 95.88 263 GLY A O 1
ATOM 2065 N N . THR A 1 264 ? 21.553 16.578 -0.033 1.00 97.38 264 THR A N 1
ATOM 2066 C CA . THR A 1 264 ? 22.194 17.109 1.175 1.00 97.38 264 THR A CA 1
ATOM 2067 C C . THR A 1 264 ? 21.167 17.869 2.000 1.00 97.38 264 THR A C 1
ATOM 2069 O O . THR A 1 264 ? 20.463 18.726 1.469 1.00 97.38 264 THR A O 1
ATOM 2072 N N . TRP A 1 265 ? 21.089 17.555 3.293 1.00 97.56 265 TRP A N 1
ATOM 2073 C CA . TRP A 1 265 ? 20.266 18.288 4.251 1.00 97.56 265 TRP A CA 1
ATOM 2074 C C . TRP A 1 265 ? 21.027 19.489 4.805 1.00 97.56 265 TRP A C 1
ATOM 2076 O O . TRP A 1 265 ? 22.155 19.351 5.282 1.00 97.56 265 TRP A O 1
ATOM 2086 N N . GLU A 1 266 ? 20.384 20.649 4.794 1.00 96.50 266 GLU A N 1
ATOM 2087 C CA . GLU A 1 266 ? 20.878 21.870 5.406 1.00 96.50 266 GLU A CA 1
ATOM 2088 C C . GLU A 1 266 ? 20.026 22.234 6.630 1.00 96.50 266 GLU A C 1
ATOM 2090 O O . GLU A 1 266 ? 18.897 22.715 6.525 1.00 96.50 266 GLU A O 1
ATOM 2095 N N . SER A 1 267 ? 20.592 22.036 7.825 1.00 95.25 267 SER A N 1
ATOM 2096 C CA . SER A 1 267 ? 19.886 22.278 9.091 1.00 95.25 267 SER A CA 1
ATOM 2097 C C . SER A 1 267 ? 19.542 23.748 9.349 1.00 95.25 267 SER A C 1
ATOM 2099 O O . SER A 1 267 ? 18.589 24.012 10.073 1.00 95.25 267 SER A O 1
ATOM 2101 N N . SER A 1 268 ? 20.301 24.704 8.800 1.00 95.19 268 SER A N 1
ATOM 2102 C CA . SER A 1 268 ? 20.062 26.145 8.999 1.00 95.19 268 SER A CA 1
ATOM 2103 C C . SER A 1 268 ? 18.813 26.637 8.269 1.00 95.19 268 SER A C 1
ATOM 2105 O O . SER A 1 268 ? 18.107 27.500 8.786 1.00 95.19 268 SER A O 1
ATOM 2107 N N . SER A 1 269 ? 18.539 26.090 7.083 1.00 91.62 269 SER A N 1
ATOM 2108 C CA . SER A 1 269 ? 17.369 26.427 6.269 1.00 91.62 269 SER A CA 1
ATOM 2109 C C . SER A 1 269 ? 16.221 25.429 6.430 1.00 91.62 269 SER A C 1
ATOM 2111 O O . SER A 1 269 ? 15.095 25.737 6.040 1.00 91.62 269 SER A O 1
ATOM 2113 N N . GLY A 1 270 ? 16.482 24.255 7.017 1.00 94.56 270 GLY A N 1
ATOM 2114 C CA . GLY A 1 270 ? 15.499 23.183 7.147 1.00 94.56 270 GLY A CA 1
ATOM 2115 C C . GLY A 1 270 ? 15.118 22.588 5.791 1.00 94.56 270 GLY A C 1
ATOM 2116 O O . GLY A 1 270 ? 13.951 22.265 5.576 1.00 94.56 270 GLY A O 1
ATOM 2117 N N . ARG A 1 271 ? 16.076 22.505 4.857 1.00 96.31 271 ARG A N 1
ATOM 2118 C CA . ARG A 1 271 ? 15.828 22.105 3.467 1.00 96.31 271 ARG A CA 1
ATOM 2119 C C . ARG A 1 271 ? 16.807 21.050 2.985 1.00 96.31 271 ARG A C 1
ATOM 2121 O O . ARG A 1 271 ? 17.966 20.996 3.385 1.00 96.31 271 ARG A O 1
ATOM 2128 N N . TRP A 1 272 ? 16.329 20.247 2.051 1.00 97.88 272 TRP A N 1
ATOM 2129 C CA . TRP A 1 272 ? 17.135 19.404 1.189 1.00 97.88 272 TRP A CA 1
ATOM 2130 C C . TRP A 1 272 ? 17.506 20.156 -0.083 1.00 97.88 272 TRP A C 1
ATOM 2132 O O . TRP A 1 272 ? 16.651 20.796 -0.695 1.00 97.88 272 TRP A O 1
ATOM 2142 N N . THR A 1 273 ? 18.749 19.989 -0.520 1.00 97.25 273 THR A N 1
ATOM 2143 C CA . THR A 1 273 ? 19.192 20.290 -1.885 1.00 97.25 273 THR A CA 1
ATOM 2144 C C . THR A 1 273 ? 19.451 18.968 -2.592 1.00 97.25 273 THR A C 1
ATOM 2146 O O . THR A 1 273 ? 20.281 18.180 -2.134 1.00 97.25 273 THR A O 1
ATOM 2149 N N . LEU A 1 274 ? 18.728 18.710 -3.679 1.00 97.00 274 LEU A N 1
ATOM 2150 C CA . LEU A 1 274 ? 18.813 17.486 -4.468 1.00 97.00 274 LEU A CA 1
ATOM 2151 C C . LEU A 1 274 ? 19.489 17.765 -5.805 1.00 97.00 274 LEU A C 1
ATOM 2153 O O . LEU A 1 274 ? 19.024 18.614 -6.562 1.00 97.00 274 LEU A O 1
ATOM 2157 N N . SER A 1 275 ? 20.533 16.998 -6.116 1.00 96.94 275 SER A N 1
ATOM 2158 C CA . SER A 1 275 ? 21.034 16.879 -7.484 1.00 96.94 275 SER A CA 1
ATOM 2159 C C . SER A 1 275 ? 20.225 15.807 -8.201 1.00 96.94 275 SER A C 1
ATOM 2161 O O . SER A 1 275 ? 20.127 14.669 -7.727 1.00 96.94 275 SER A O 1
ATOM 2163 N N . ILE A 1 276 ? 19.629 16.165 -9.332 1.00 96.75 276 ILE A N 1
ATOM 2164 C CA . ILE A 1 276 ? 18.829 15.266 -10.161 1.00 96.75 276 ILE A CA 1
ATOM 2165 C C . ILE A 1 276 ? 19.382 15.254 -11.583 1.00 96.75 276 ILE A C 1
ATOM 2167 O O . ILE A 1 276 ? 19.914 16.251 -12.067 1.00 96.75 276 ILE A O 1
ATOM 2171 N N . ARG A 1 277 ? 19.217 14.129 -12.273 1.00 97.19 277 ARG A N 1
ATOM 2172 C CA . ARG A 1 277 ? 19.471 14.004 -13.707 1.00 97.19 277 ARG A CA 1
ATOM 2173 C C . ARG A 1 277 ? 18.140 13.852 -14.423 1.00 97.19 277 ARG A C 1
ATOM 2175 O O . ARG A 1 277 ? 17.496 12.825 -14.234 1.00 97.19 277 ARG A O 1
ATOM 2182 N N . ARG A 1 278 ? 17.753 14.846 -15.220 1.00 93.69 278 ARG A N 1
ATOM 2183 C CA . ARG A 1 278 ? 16.504 14.896 -15.992 1.00 93.69 278 ARG A CA 1
ATOM 2184 C C . ARG A 1 278 ? 16.821 14.998 -17.479 1.00 93.69 278 ARG A C 1
ATOM 2186 O O . ARG A 1 278 ? 17.561 15.895 -17.882 1.00 93.69 278 ARG A O 1
ATOM 2193 N N . HIS A 1 279 ? 16.313 14.067 -18.281 1.00 94.12 279 HIS A N 1
ATOM 2194 C CA . HIS A 1 279 ? 16.629 13.967 -19.715 1.00 94.12 279 HIS A CA 1
ATOM 2195 C C . HIS A 1 279 ? 18.137 13.984 -20.000 1.00 94.12 279 HIS A C 1
ATOM 2197 O O . HIS A 1 279 ? 18.622 14.670 -20.899 1.00 94.12 279 HIS A O 1
ATOM 2203 N N . GLY A 1 280 ? 18.906 13.292 -19.155 1.00 94.50 280 GLY A N 1
ATOM 2204 C CA . GLY A 1 280 ? 20.368 13.255 -19.223 1.00 94.50 280 GLY A CA 1
ATOM 2205 C C . GLY A 1 280 ? 21.097 14.495 -18.686 1.00 94.50 280 GLY A C 1
ATOM 2206 O O . GLY A 1 280 ? 22.306 14.417 -18.483 1.00 94.50 280 GLY A O 1
ATOM 2207 N N . ASN A 1 281 ? 20.402 15.595 -18.386 1.00 94.00 281 ASN A N 1
ATOM 2208 C CA . ASN A 1 281 ? 21.004 16.829 -17.878 1.00 94.00 281 ASN A CA 1
ATOM 2209 C C . ASN A 1 281 ? 20.946 16.893 -16.351 1.00 94.00 281 ASN A C 1
ATOM 2211 O O . ASN A 1 281 ? 19.911 16.605 -15.749 1.00 94.00 281 ASN A O 1
ATOM 2215 N N . GLU A 1 282 ? 22.047 17.290 -15.718 1.00 95.12 282 GLU A N 1
ATOM 2216 C CA . GLU A 1 282 ? 22.079 17.499 -14.271 1.00 95.12 282 GLU A CA 1
ATOM 2217 C C . GLU A 1 282 ? 21.527 18.879 -13.905 1.00 95.12 282 GLU A C 1
ATOM 2219 O O . GLU A 1 282 ? 21.852 19.884 -14.534 1.00 95.12 282 GLU A O 1
ATOM 2224 N N . GLN A 1 283 ? 20.684 18.921 -12.879 1.00 93.50 283 GLN A N 1
ATOM 2225 C CA . GLN A 1 283 ? 20.125 20.147 -12.321 1.00 93.50 283 GLN A CA 1
ATOM 2226 C C . GLN A 1 283 ? 19.906 19.992 -10.811 1.00 93.50 283 GLN A C 1
ATOM 2228 O O . GLN A 1 283 ? 19.929 18.883 -10.276 1.00 93.50 283 GLN A O 1
ATOM 2233 N N . SER A 1 284 ? 19.711 21.114 -10.121 1.00 94.62 284 SER A N 1
ATOM 2234 C CA . SER A 1 284 ? 19.518 21.150 -8.671 1.00 94.62 284 SER A CA 1
ATOM 2235 C C . SER A 1 284 ? 18.145 21.706 -8.323 1.00 94.62 284 SER A C 1
ATOM 2237 O O . SER A 1 284 ? 17.753 22.752 -8.841 1.00 94.62 284 SER A O 1
ATOM 2239 N N . ILE A 1 285 ? 17.442 21.030 -7.417 1.00 95.62 285 ILE A N 1
ATOM 2240 C CA . ILE A 1 285 ? 16.177 21.491 -6.837 1.00 95.62 285 ILE A CA 1
ATOM 2241 C C . ILE A 1 285 ? 16.257 21.449 -5.316 1.00 95.62 285 ILE A C 1
ATOM 2243 O O . ILE A 1 285 ? 17.047 20.699 -4.741 1.00 95.62 285 ILE A O 1
ATOM 2247 N N . THR A 1 286 ? 15.414 22.227 -4.644 1.00 96.62 286 THR A N 1
ATOM 2248 C CA . THR A 1 286 ? 15.318 22.200 -3.181 1.00 96.62 286 THR A CA 1
ATOM 2249 C C . THR A 1 286 ? 13.950 21.722 -2.716 1.00 96.62 286 THR A C 1
ATOM 2251 O O . THR A 1 286 ? 12.951 21.908 -3.409 1.00 96.62 286 THR A O 1
ATOM 2254 N N . CYS A 1 287 ? 13.885 21.108 -1.535 1.00 97.06 287 CYS A N 1
ATOM 2255 C CA . CYS A 1 287 ? 12.607 20.757 -0.922 1.00 97.06 287 CYS A CA 1
ATOM 2256 C C . CYS A 1 287 ? 12.649 20.698 0.603 1.00 97.06 287 CYS A C 1
ATOM 2258 O O . CYS A 1 287 ? 13.727 20.653 1.191 1.00 97.06 287 CYS A O 1
ATOM 2260 N N . SER A 1 288 ? 11.482 20.703 1.247 1.00 96.62 288 SER A N 1
ATOM 2261 C CA . SER A 1 288 ? 11.387 20.526 2.706 1.00 96.62 288 SER A CA 1
ATOM 2262 C C . SER A 1 288 ? 11.325 19.043 3.092 1.00 96.62 288 SER A C 1
ATOM 2264 O O . SER A 1 288 ? 11.978 18.615 4.043 1.00 96.62 288 SER A O 1
ATOM 2266 N N . PHE A 1 289 ? 10.601 18.234 2.314 1.00 97.12 289 PHE A N 1
ATOM 2267 C CA . PHE A 1 289 ? 10.391 16.810 2.577 1.00 97.12 289 PHE A CA 1
ATOM 2268 C C . PHE A 1 289 ? 10.729 15.935 1.371 1.00 97.12 289 PHE A C 1
ATOM 2270 O O . PHE A 1 289 ? 10.485 16.308 0.225 1.00 97.12 289 PHE A O 1
ATOM 2277 N N . ILE A 1 290 ? 11.206 14.720 1.639 1.00 97.56 290 ILE A N 1
ATOM 2278 C CA . ILE A 1 290 ? 11.421 13.687 0.623 1.00 97.56 290 ILE A CA 1
ATOM 2279 C C . ILE A 1 290 ? 10.571 12.470 0.978 1.00 97.56 290 ILE A C 1
ATOM 2281 O O . ILE A 1 290 ? 10.704 11.917 2.070 1.00 97.56 290 ILE A O 1
ATOM 2285 N N . VAL A 1 291 ? 9.742 12.018 0.039 1.00 97.62 291 VAL A N 1
ATOM 2286 C CA . VAL A 1 291 ? 9.038 10.735 0.129 1.00 97.62 291 VAL A CA 1
ATOM 2287 C C . VAL A 1 291 ? 9.699 9.743 -0.816 1.00 97.62 291 VAL A C 1
ATOM 2289 O O . VAL A 1 291 ? 9.746 9.951 -2.025 1.00 97.62 291 VAL A O 1
ATOM 2292 N N . VAL A 1 292 ? 10.190 8.628 -0.278 1.00 95.94 292 VAL A N 1
ATOM 2293 C CA . VAL A 1 292 ? 10.779 7.553 -1.085 1.00 95.94 292 VAL A CA 1
ATOM 2294 C C . VAL A 1 292 ? 9.698 6.530 -1.432 1.00 95.94 292 VAL A C 1
ATOM 2296 O O . VAL A 1 292 ? 9.295 5.728 -0.593 1.00 95.94 292 VAL A O 1
ATOM 2299 N N . ALA A 1 293 ? 9.253 6.543 -2.686 1.00 95.62 293 ALA A N 1
ATOM 2300 C CA . ALA A 1 293 ? 8.208 5.682 -3.240 1.00 95.62 293 ALA A CA 1
ATOM 2301 C C . ALA A 1 293 ? 8.726 4.740 -4.355 1.00 95.62 293 ALA A C 1
ATOM 2303 O O . ALA A 1 293 ? 7.957 4.258 -5.184 1.00 95.62 293 ALA A O 1
ATOM 2304 N N . GLY A 1 294 ? 10.028 4.418 -4.357 1.00 89.00 294 GLY A N 1
ATOM 2305 C CA . GLY A 1 294 ? 10.691 3.592 -5.383 1.00 89.00 294 GLY A CA 1
ATOM 2306 C C . GLY A 1 294 ? 10.347 2.090 -5.378 1.00 89.00 294 GLY A C 1
ATOM 2307 O O . GLY A 1 294 ? 10.908 1.324 -6.162 1.00 89.00 294 GLY A O 1
ATOM 2308 N N . GLY A 1 295 ? 9.436 1.651 -4.505 1.00 84.94 295 GLY A N 1
ATOM 2309 C CA . GLY A 1 295 ? 9.015 0.255 -4.363 1.00 84.94 295 GLY A CA 1
ATOM 2310 C C . GLY A 1 295 ? 10.001 -0.634 -3.591 1.00 84.94 295 GLY A C 1
ATOM 2311 O O . GLY A 1 295 ? 11.095 -0.228 -3.215 1.00 84.94 295 GLY A O 1
ATOM 2312 N N . ALA A 1 296 ? 9.617 -1.893 -3.360 1.00 79.06 296 ALA A N 1
ATOM 2313 C CA . ALA A 1 296 ? 10.384 -2.848 -2.546 1.00 79.06 296 ALA A CA 1
ATOM 2314 C C . ALA A 1 296 ? 11.606 -3.471 -3.263 1.00 79.06 296 ALA A C 1
ATOM 2316 O O . ALA A 1 296 ? 12.140 -4.485 -2.815 1.00 79.06 296 ALA A O 1
ATOM 2317 N N . GLY A 1 297 ? 12.023 -2.919 -4.408 1.00 74.81 297 GLY A N 1
ATOM 2318 C CA . GLY A 1 297 ? 13.155 -3.439 -5.181 1.00 74.81 297 GLY A CA 1
ATOM 2319 C C . GLY A 1 297 ? 12.904 -4.794 -5.851 1.00 74.81 297 GLY A C 1
ATOM 2320 O O . GLY A 1 297 ? 13.858 -5.492 -6.170 1.00 74.81 297 GLY A O 1
ATOM 2321 N N . GLY A 1 298 ? 11.646 -5.178 -6.097 1.00 72.38 298 GLY A N 1
ATOM 2322 C CA . GLY A 1 298 ? 11.303 -6.475 -6.705 1.00 72.38 298 GLY A CA 1
ATOM 2323 C C . GLY A 1 298 ? 11.843 -6.697 -8.128 1.00 72.38 298 GLY A C 1
ATOM 2324 O O . GLY A 1 298 ? 11.857 -7.832 -8.591 1.00 72.38 298 GLY A O 1
ATOM 2325 N N . GLN A 1 299 ? 12.294 -5.635 -8.807 1.00 75.94 299 GLN A N 1
ATOM 2326 C CA . GLN A 1 299 ? 12.978 -5.716 -10.107 1.00 75.94 299 GLN A CA 1
ATOM 2327 C C . GLN A 1 299 ? 14.502 -5.830 -9.991 1.00 75.94 299 GLN A C 1
ATOM 2329 O O . GLN A 1 299 ? 15.165 -6.047 -10.996 1.00 75.94 299 GLN A O 1
ATOM 2334 N N . VAL A 1 300 ? 15.079 -5.675 -8.795 1.00 86.62 300 VAL A N 1
ATOM 2335 C CA . VAL A 1 300 ? 16.515 -5.881 -8.584 1.00 86.62 300 VAL A CA 1
ATOM 2336 C C . VAL A 1 300 ? 16.736 -7.384 -8.391 1.00 86.62 300 VAL A C 1
ATOM 2338 O O . VAL A 1 300 ? 16.323 -7.924 -7.359 1.00 86.62 300 VAL A O 1
ATOM 2341 N N . PRO A 1 301 ? 17.340 -8.088 -9.366 1.00 89.31 301 PRO A N 1
ATOM 2342 C CA . PRO A 1 301 ? 17.454 -9.534 -9.306 1.00 89.31 301 PRO A CA 1
ATOM 2343 C C . PRO A 1 301 ? 18.356 -9.958 -8.147 1.00 89.31 301 PRO A C 1
ATOM 2345 O O . PRO A 1 301 ? 19.451 -9.429 -7.958 1.00 89.31 301 PRO A O 1
ATOM 2348 N N . LYS A 1 302 ? 17.908 -10.950 -7.375 1.00 89.56 302 LYS A N 1
ATOM 2349 C CA . LYS A 1 302 ? 18.722 -11.601 -6.339 1.00 89.56 302 LYS A CA 1
ATOM 2350 C C . LYS A 1 302 ? 19.014 -13.023 -6.774 1.00 89.56 302 LYS A C 1
ATOM 2352 O O . LYS A 1 302 ? 18.370 -13.967 -6.320 1.00 89.56 302 LYS A O 1
ATOM 2357 N N . MET A 1 303 ? 19.968 -13.152 -7.692 1.00 89.81 303 MET A N 1
ATOM 2358 C CA . MET A 1 303 ? 20.309 -14.445 -8.263 1.00 89.81 303 MET A CA 1
ATOM 2359 C C . MET A 1 303 ? 21.066 -15.304 -7.235 1.00 89.81 303 MET A C 1
ATOM 2361 O O . MET A 1 303 ? 22.094 -14.865 -6.714 1.00 89.81 303 MET A O 1
ATOM 2365 N N . PRO A 1 304 ? 20.579 -16.511 -6.907 1.00 87.19 304 PRO A N 1
ATOM 2366 C CA . PRO A 1 304 ? 21.320 -17.441 -6.065 1.00 87.19 304 PRO A CA 1
ATOM 2367 C C . PRO A 1 304 ? 22.602 -17.905 -6.764 1.00 87.19 304 PRO A C 1
ATOM 2369 O O . PRO A 1 304 ? 22.620 -18.131 -7.973 1.00 87.19 304 PRO A O 1
ATOM 2372 N N . ASN A 1 305 ? 23.668 -18.078 -5.983 1.00 89.31 305 ASN A N 1
ATOM 2373 C CA . ASN A 1 305 ? 24.895 -18.699 -6.465 1.00 89.31 305 ASN A CA 1
ATOM 2374 C C . ASN A 1 305 ? 24.780 -20.225 -6.346 1.00 89.31 305 ASN A C 1
ATOM 2376 O O . ASN A 1 305 ? 24.484 -20.735 -5.261 1.00 89.31 305 ASN A O 1
ATOM 2380 N N . TYR A 1 306 ? 25.031 -20.941 -7.441 1.00 87.75 306 TYR A N 1
ATOM 2381 C CA . TYR A 1 306 ? 25.008 -22.401 -7.479 1.00 87.75 306 TYR A CA 1
ATOM 2382 C C . TYR A 1 306 ? 26.393 -22.947 -7.826 1.00 87.75 306 TYR A C 1
ATOM 2384 O O . TYR A 1 306 ? 26.992 -22.477 -8.795 1.00 87.75 306 TYR A O 1
ATOM 2392 N N . PRO A 1 307 ? 26.892 -23.958 -7.091 1.00 93.69 307 PRO A N 1
ATOM 2393 C CA . PRO A 1 307 ? 28.100 -24.670 -7.487 1.00 93.69 307 PRO A CA 1
ATOM 2394 C C . PRO A 1 307 ? 27.965 -25.236 -8.904 1.00 93.69 307 PRO A C 1
ATOM 2396 O O . PRO A 1 307 ? 26.933 -25.820 -9.237 1.00 93.69 307 PRO A O 1
ATOM 2399 N N . ASN A 1 308 ? 29.017 -25.086 -9.710 1.00 93.62 308 ASN A N 1
ATOM 2400 C CA . ASN A 1 308 ? 29.100 -25.578 -11.087 1.00 93.62 308 ASN A CA 1
ATOM 2401 C C . ASN A 1 308 ? 28.001 -25.039 -12.026 1.00 93.62 308 ASN A C 1
ATOM 2403 O O . ASN A 1 308 ? 27.607 -25.712 -12.983 1.00 93.62 308 ASN A O 1
ATOM 2407 N N . ARG A 1 309 ? 27.462 -23.840 -11.757 1.00 90.25 309 ARG A N 1
ATOM 2408 C CA . ARG A 1 309 ? 26.411 -23.212 -12.577 1.00 90.25 309 ARG A CA 1
ATOM 2409 C C . ARG A 1 309 ? 26.810 -23.128 -14.051 1.00 90.25 309 ARG A C 1
ATOM 2411 O O . ARG A 1 309 ? 25.959 -23.319 -14.914 1.00 90.25 309 ARG A O 1
ATOM 2418 N N . GLU A 1 310 ? 28.074 -22.859 -14.336 1.00 92.38 310 GLU A N 1
ATOM 2419 C CA . GLU A 1 310 ? 28.666 -22.744 -15.669 1.00 92.38 310 GLU A CA 1
ATOM 2420 C C . GLU A 1 310 ? 28.607 -24.034 -16.501 1.00 92.38 310 GLU A C 1
ATOM 2422 O O . GLU A 1 310 ? 28.659 -23.965 -17.726 1.00 92.38 310 GLU A O 1
ATOM 2427 N N . VAL A 1 311 ? 28.437 -25.200 -15.866 1.00 95.75 311 VAL A N 1
ATOM 2428 C CA . VAL A 1 311 ? 28.274 -26.490 -16.562 1.00 95.75 311 VAL A CA 1
ATOM 2429 C C . VAL A 1 311 ? 26.882 -26.610 -17.198 1.00 95.75 311 VAL A C 1
ATOM 2431 O O . VAL A 1 311 ? 26.699 -27.342 -18.170 1.00 95.75 311 VAL A O 1
ATOM 2434 N N . PHE A 1 312 ? 25.884 -25.886 -16.679 1.00 94.31 312 PHE A N 1
ATOM 2435 C CA . PHE A 1 312 ? 24.540 -25.883 -17.250 1.00 94.31 312 PHE A CA 1
ATOM 2436 C C . PHE A 1 312 ? 24.489 -25.030 -18.523 1.00 94.31 312 PHE A C 1
ATOM 2438 O O . PHE A 1 312 ? 24.578 -23.802 -18.473 1.00 94.31 312 PHE A O 1
ATOM 2445 N N . THR A 1 313 ? 24.290 -25.701 -19.657 1.00 94.25 313 THR A N 1
ATOM 2446 C CA . THR A 1 313 ? 24.263 -25.106 -21.003 1.00 94.25 313 THR A CA 1
ATOM 2447 C C . THR A 1 313 ? 22.885 -24.594 -21.432 1.00 94.25 313 THR A C 1
ATOM 2449 O O . THR A 1 313 ? 22.752 -24.016 -22.509 1.00 94.25 313 THR A O 1
ATOM 2452 N N . GLY A 1 314 ? 21.849 -24.810 -20.617 1.00 93.62 314 GLY A N 1
ATOM 2453 C CA . GLY A 1 314 ? 20.511 -24.286 -20.874 1.00 93.62 314 GLY A CA 1
ATOM 2454 C C . GLY A 1 314 ? 20.371 -22.806 -20.511 1.00 93.62 314 GLY A C 1
ATOM 2455 O O . GLY A 1 314 ? 21.225 -22.202 -19.858 1.00 93.62 314 GLY A O 1
ATOM 2456 N N . THR A 1 315 ? 19.242 -22.219 -20.900 1.00 93.56 315 THR A N 1
ATOM 2457 C CA . THR A 1 315 ? 18.904 -20.839 -20.544 1.00 93.56 315 THR A CA 1
ATOM 2458 C C . THR A 1 315 ? 18.648 -20.724 -19.045 1.00 93.56 315 THR A C 1
ATOM 2460 O O . THR A 1 315 ? 17.966 -21.550 -18.443 1.00 93.56 315 THR A O 1
ATOM 2463 N N . THR A 1 316 ? 19.183 -19.680 -18.424 1.00 93.25 316 THR A N 1
ATOM 2464 C CA . THR A 1 316 ? 18.859 -19.314 -17.044 1.00 93.25 316 THR A CA 1
ATOM 2465 C C . THR A 1 316 ? 18.619 -17.824 -16.992 1.00 93.25 316 THR A C 1
ATOM 2467 O O . THR A 1 316 ? 19.374 -17.060 -17.582 1.00 93.25 316 THR A O 1
ATOM 2470 N N . LEU A 1 317 ? 17.585 -17.444 -16.262 1.00 93.62 317 LEU A N 1
ATOM 2471 C CA . LEU A 1 317 ? 17.104 -16.079 -16.138 1.00 93.62 317 LEU A CA 1
ATOM 2472 C C . LEU A 1 317 ? 16.567 -15.868 -14.727 1.00 93.62 317 LEU A C 1
ATOM 2474 O O . LEU A 1 317 ? 16.007 -16.793 -14.128 1.00 93.62 317 LEU A O 1
ATOM 2478 N N . HIS A 1 318 ? 16.718 -14.659 -14.196 1.00 93.94 318 HIS A N 1
ATOM 2479 C CA . HIS A 1 318 ? 15.922 -14.241 -13.052 1.00 93.94 318 HIS A CA 1
ATOM 2480 C C . HIS A 1 318 ? 14.508 -13.876 -13.525 1.00 93.94 318 HIS A C 1
ATOM 2482 O O . HIS A 1 318 ? 14.310 -13.415 -14.645 1.00 93.94 318 HIS A O 1
ATOM 2488 N N . SER A 1 319 ? 13.508 -13.977 -12.648 1.00 92.19 319 SER A N 1
ATOM 2489 C CA . SER A 1 319 ? 12.125 -13.565 -12.965 1.00 92.19 319 SER A CA 1
ATOM 2490 C C . SER A 1 319 ? 11.960 -12.083 -13.349 1.00 92.19 319 SER A C 1
ATOM 2492 O O . SER A 1 319 ? 10.912 -11.695 -13.850 1.00 92.19 319 SER A O 1
ATOM 2494 N N . ALA A 1 320 ? 12.985 -11.257 -13.122 1.00 90.88 320 ALA A N 1
ATOM 2495 C CA . ALA A 1 320 ? 13.019 -9.852 -13.538 1.00 90.88 320 ALA A CA 1
ATOM 2496 C C . ALA A 1 320 ? 13.369 -9.691 -15.029 1.00 90.88 320 ALA A C 1
ATOM 2498 O O . ALA A 1 320 ? 13.087 -8.653 -15.610 1.00 90.88 320 ALA A O 1
ATOM 2499 N N . GLU A 1 321 ? 13.974 -10.714 -15.636 1.00 92.06 321 GLU A N 1
ATOM 2500 C CA . GLU A 1 321 ? 14.316 -10.778 -17.064 1.00 92.06 321 GLU A CA 1
ATOM 2501 C C . GLU A 1 321 ? 13.283 -11.603 -17.853 1.00 92.06 321 GLU A C 1
ATOM 2503 O O . GLU A 1 321 ? 13.322 -11.668 -19.080 1.00 92.06 321 GLU A O 1
ATOM 2508 N N . TYR A 1 322 ? 12.366 -12.273 -17.150 1.00 93.94 322 TYR A N 1
ATOM 2509 C CA . TYR A 1 322 ? 11.312 -13.076 -17.755 1.00 93.94 322 TYR A CA 1
ATOM 2510 C C . TYR A 1 322 ? 10.283 -12.188 -18.468 1.00 93.94 322 TYR A C 1
ATOM 2512 O O . TYR A 1 322 ? 9.834 -11.190 -17.909 1.00 93.94 322 TYR A O 1
ATOM 2520 N N . THR A 1 323 ? 9.884 -12.582 -19.681 1.00 93.88 323 THR A N 1
ATOM 2521 C CA . THR A 1 323 ? 8.822 -11.914 -20.457 1.00 93.88 323 THR A CA 1
ATOM 2522 C C . THR A 1 323 ? 7.663 -12.871 -20.729 1.00 93.88 323 THR A C 1
ATOM 2524 O O . THR A 1 323 ? 6.534 -12.591 -20.328 1.00 93.88 323 THR A O 1
ATOM 2527 N N . ASP A 1 324 ? 7.956 -14.009 -21.365 1.00 95.19 324 ASP A N 1
ATOM 2528 C CA . ASP A 1 324 ? 7.028 -15.114 -21.614 1.00 95.19 324 ASP A CA 1
ATOM 2529 C C . ASP A 1 324 ? 7.791 -16.424 -21.907 1.00 95.19 324 ASP A C 1
ATOM 2531 O O . ASP A 1 324 ? 9.016 -16.427 -22.080 1.00 95.19 324 ASP A O 1
ATOM 2535 N N . ALA A 1 325 ? 7.057 -17.540 -21.961 1.00 96.00 325 ALA A N 1
ATOM 2536 C CA . ALA A 1 325 ? 7.592 -18.881 -22.194 1.00 96.00 325 ALA A CA 1
ATOM 2537 C C . ALA A 1 325 ? 7.406 -19.404 -23.636 1.00 96.00 325 ALA A C 1
ATOM 2539 O O . ALA A 1 325 ? 7.762 -20.551 -23.918 1.00 96.00 325 ALA A O 1
ATOM 2540 N N . SER A 1 326 ? 6.870 -18.603 -24.566 1.00 94.44 326 SER A N 1
ATOM 2541 C CA . SER A 1 326 ? 6.420 -19.066 -25.895 1.00 94.44 326 SER A CA 1
ATOM 2542 C C . SER A 1 326 ? 7.527 -19.734 -26.725 1.00 94.44 326 SER A C 1
ATOM 2544 O O . SER A 1 326 ? 7.304 -20.738 -27.403 1.00 94.44 326 SER A O 1
ATOM 2546 N N . GLN A 1 327 ? 8.756 -19.230 -26.610 1.00 95.19 327 GLN A N 1
ATOM 2547 C CA . GLN A 1 327 ? 9.954 -19.743 -27.285 1.00 95.19 327 GLN A CA 1
ATOM 2548 C C . GLN A 1 327 ? 10.480 -21.082 -26.729 1.00 95.19 327 GLN A C 1
ATOM 2550 O O . GLN A 1 327 ? 11.410 -21.664 -27.291 1.00 95.19 327 GLN A O 1
ATOM 2555 N N . TRP A 1 328 ? 9.922 -21.591 -25.627 1.00 95.56 328 TRP A N 1
ATOM 2556 C CA . TRP A 1 328 ? 10.414 -22.792 -24.941 1.00 95.56 328 TRP A CA 1
ATOM 2557 C C . TRP A 1 328 ? 9.532 -24.026 -25.144 1.00 95.56 328 TRP A C 1
ATOM 2559 O O . TRP A 1 328 ? 9.707 -25.028 -24.450 1.00 95.56 328 TRP A O 1
ATOM 2569 N N . LYS A 1 329 ? 8.613 -23.999 -26.114 1.00 97.38 329 LYS A N 1
ATOM 2570 C CA . LYS A 1 329 ? 7.760 -25.146 -26.446 1.00 97.38 329 LYS A CA 1
ATOM 2571 C C . LYS A 1 329 ? 8.571 -26.441 -26.608 1.00 97.38 329 LYS A C 1
ATOM 2573 O O . LYS A 1 329 ? 9.600 -26.477 -27.285 1.00 97.38 329 LYS A O 1
ATOM 2578 N N . GLY A 1 330 ? 8.107 -27.512 -25.965 1.00 97.56 330 GLY A N 1
ATOM 2579 C CA . GLY A 1 330 ? 8.747 -28.830 -25.962 1.00 97.56 330 GLY A CA 1
ATOM 2580 C C . GLY A 1 330 ? 10.021 -28.950 -25.112 1.00 97.56 330 GLY A C 1
ATOM 2581 O O . GLY A 1 330 ? 10.584 -30.042 -25.025 1.00 97.56 330 GLY A O 1
ATOM 2582 N N . LYS A 1 331 ? 10.495 -27.876 -24.466 1.00 97.44 331 LYS A N 1
ATOM 2583 C CA . LYS A 1 331 ? 11.647 -27.919 -23.546 1.00 97.44 331 LYS A CA 1
ATOM 2584 C C . LYS A 1 331 ? 11.241 -28.430 -22.159 1.00 97.44 331 LYS A C 1
ATOM 2586 O O . LYS A 1 331 ? 10.063 -28.620 -21.867 1.00 97.44 331 LYS A O 1
ATOM 2591 N N . HIS A 1 332 ? 12.235 -28.630 -21.298 1.00 98.00 332 HIS A N 1
ATOM 2592 C CA . HIS A 1 332 ? 12.053 -28.957 -19.884 1.00 98.00 332 HIS A CA 1
ATOM 2593 C C . HIS A 1 332 ? 12.381 -27.724 -19.035 1.00 98.00 332 HIS A C 1
ATOM 2595 O O . HIS A 1 332 ? 13.487 -27.192 -19.129 1.00 98.00 332 HIS A O 1
ATOM 2601 N N . GLY A 1 333 ? 11.422 -27.262 -18.233 1.00 97.44 333 GLY A N 1
ATOM 2602 C CA . GLY A 1 333 ? 11.535 -26.063 -17.406 1.00 97.44 333 GLY A CA 1
ATOM 2603 C C . GLY A 1 333 ? 11.735 -26.389 -15.928 1.00 97.44 333 GLY A C 1
ATOM 2604 O O . GLY A 1 333 ? 11.124 -27.320 -15.398 1.00 97.44 333 GLY A O 1
ATOM 2605 N N . VAL A 1 334 ? 12.568 -25.597 -15.251 1.00 97.00 334 VAL A N 1
ATOM 2606 C CA . VAL A 1 334 ? 12.730 -25.630 -13.791 1.00 97.00 334 VAL A CA 1
ATOM 2607 C C . VAL A 1 334 ? 12.530 -24.221 -13.240 1.00 97.00 334 VAL A C 1
ATOM 2609 O O . VAL A 1 334 ? 13.236 -23.296 -13.637 1.00 97.00 334 VAL A O 1
ATOM 2612 N N . VAL A 1 335 ? 11.595 -24.062 -12.304 1.00 96.88 335 VAL A N 1
ATOM 2613 C CA . VAL A 1 335 ? 11.320 -22.806 -11.596 1.00 96.88 335 VAL A CA 1
ATOM 2614 C C . VAL A 1 335 ? 11.825 -22.923 -10.164 1.00 96.88 335 VAL A C 1
ATOM 2616 O O . VAL A 1 335 ? 11.480 -23.861 -9.449 1.00 96.88 335 VAL A O 1
ATOM 2619 N N . ILE A 1 336 ? 12.646 -21.972 -9.724 1.00 94.69 336 ILE A N 1
ATOM 2620 C CA . ILE A 1 336 ? 13.210 -21.971 -8.372 1.00 94.69 336 ILE A CA 1
ATOM 2621 C C . ILE A 1 336 ? 12.491 -20.929 -7.516 1.00 94.69 336 ILE A C 1
ATOM 2623 O O . ILE A 1 336 ? 12.577 -19.732 -7.780 1.00 94.69 336 ILE A O 1
ATOM 2627 N N . GLY A 1 337 ? 11.836 -21.387 -6.448 1.00 93.00 337 GLY A N 1
ATOM 2628 C CA . GLY A 1 337 ? 11.023 -20.556 -5.562 1.00 93.00 337 GLY A CA 1
ATOM 2629 C C . GLY A 1 337 ? 9.525 -20.796 -5.736 1.00 93.00 337 GLY A C 1
ATOM 2630 O O . GLY A 1 337 ? 9.086 -21.430 -6.688 1.00 93.00 337 GLY A O 1
ATOM 2631 N N . THR A 1 338 ? 8.748 -20.300 -4.773 1.00 93.19 338 THR A N 1
ATOM 2632 C CA . THR A 1 338 ? 7.303 -20.563 -4.638 1.00 93.19 338 THR A CA 1
ATOM 2633 C C . THR A 1 338 ? 6.534 -19.324 -4.180 1.00 93.19 338 THR A C 1
ATOM 2635 O O . THR A 1 338 ? 5.585 -19.416 -3.408 1.00 93.19 338 THR A O 1
ATOM 2638 N N . ALA A 1 339 ? 6.972 -18.137 -4.605 1.00 90.00 339 ALA A N 1
ATOM 2639 C CA . ALA A 1 339 ? 6.189 -16.904 -4.475 1.00 90.00 339 ALA A CA 1
ATOM 2640 C C . ALA A 1 339 ? 5.229 -16.753 -5.672 1.00 90.00 339 ALA A C 1
ATOM 2642 O O . ALA A 1 339 ? 5.256 -17.588 -6.577 1.00 90.00 339 ALA A O 1
ATOM 2643 N N . ASN A 1 340 ? 4.419 -15.690 -5.705 1.00 90.19 340 ASN A N 1
ATOM 2644 C CA . ASN A 1 340 ? 3.420 -15.462 -6.764 1.00 90.19 340 ASN A CA 1
ATOM 2645 C C . ASN A 1 340 ? 4.031 -15.556 -8.173 1.00 90.19 340 ASN A C 1
ATOM 2647 O O . ASN A 1 340 ? 3.636 -16.420 -8.942 1.00 90.19 340 ASN A O 1
ATOM 2651 N N . THR A 1 341 ? 5.105 -14.805 -8.452 1.00 91.94 341 THR A N 1
ATOM 2652 C CA . THR A 1 341 ? 5.787 -14.840 -9.759 1.00 91.94 341 THR A CA 1
ATOM 2653 C C . THR A 1 341 ? 6.225 -16.242 -10.189 1.00 91.94 341 THR A C 1
ATOM 2655 O O . THR A 1 341 ? 6.211 -16.558 -11.370 1.00 91.94 341 THR A O 1
ATOM 2658 N N . ALA A 1 342 ? 6.649 -17.095 -9.250 1.00 94.12 342 ALA A N 1
ATOM 2659 C CA . ALA A 1 342 ? 7.077 -18.451 -9.588 1.00 94.12 342 ALA A CA 1
ATOM 2660 C C . ALA A 1 342 ? 5.896 -19.321 -10.040 1.00 94.12 342 ALA A C 1
ATOM 2662 O O . ALA A 1 342 ? 6.061 -20.151 -10.931 1.00 94.12 342 ALA A O 1
ATOM 2663 N N . HIS A 1 343 ? 4.717 -19.116 -9.448 1.00 93.31 343 HIS A N 1
ATOM 2664 C CA . HIS A 1 343 ? 3.495 -19.790 -9.872 1.00 93.31 343 HIS A CA 1
ATOM 2665 C C . HIS A 1 343 ? 3.047 -19.288 -11.246 1.00 93.31 343 HIS A C 1
ATOM 2667 O O . HIS A 1 343 ? 2.801 -20.125 -12.107 1.00 93.31 343 HIS A O 1
ATOM 2673 N N . ASP A 1 344 ? 3.060 -17.971 -11.484 1.00 93.19 344 ASP A N 1
ATOM 2674 C CA . ASP A 1 344 ? 2.715 -17.394 -12.794 1.00 93.19 344 ASP A CA 1
ATOM 2675 C C . ASP A 1 344 ? 3.617 -17.962 -13.903 1.00 93.19 344 ASP A C 1
ATOM 2677 O O . ASP A 1 344 ? 3.137 -18.498 -14.896 1.00 93.19 344 ASP A O 1
ATOM 2681 N N . VAL A 1 345 ? 4.940 -17.942 -13.695 1.00 95.56 345 VAL A N 1
ATOM 2682 C CA . VAL A 1 345 ? 5.920 -18.474 -14.660 1.00 95.56 345 VAL A CA 1
ATOM 2683 C C . VAL A 1 345 ? 5.721 -19.971 -14.905 1.00 95.56 345 VAL A C 1
ATOM 2685 O O . VAL A 1 345 ? 5.866 -20.439 -16.032 1.00 95.56 345 VAL A O 1
ATOM 2688 N N . ALA A 1 346 ? 5.421 -20.750 -13.862 1.00 96.19 346 ALA A N 1
ATOM 2689 C CA . ALA A 1 346 ? 5.192 -22.182 -14.017 1.00 96.19 346 ALA A CA 1
ATOM 2690 C C . ALA A 1 346 ? 3.921 -22.471 -14.829 1.00 96.19 346 ALA A C 1
ATOM 2692 O O . ALA A 1 346 ? 3.943 -23.368 -15.670 1.00 96.19 346 ALA A O 1
ATOM 2693 N N . VAL A 1 347 ? 2.849 -21.704 -14.606 1.00 94.81 347 VAL A N 1
ATOM 2694 C CA . VAL A 1 347 ? 1.616 -21.783 -15.401 1.00 94.81 347 VAL A CA 1
ATOM 2695 C C . VAL A 1 347 ? 1.903 -21.410 -16.854 1.00 94.81 347 VAL A C 1
ATOM 2697 O O . VAL A 1 347 ? 1.632 -22.224 -17.733 1.00 94.81 347 VAL A O 1
ATOM 2700 N N . ASP A 1 348 ? 2.568 -20.279 -17.104 1.00 96.12 348 ASP A N 1
ATOM 2701 C CA . ASP A 1 348 ? 2.955 -19.857 -18.457 1.00 96.12 348 ASP A CA 1
ATOM 2702 C C . ASP A 1 348 ? 3.767 -20.933 -19.190 1.00 96.12 348 ASP A C 1
ATOM 2704 O O . ASP A 1 348 ? 3.562 -21.190 -20.376 1.00 96.12 348 ASP A O 1
ATOM 2708 N N . MET A 1 349 ? 4.710 -21.578 -18.496 1.00 97.25 349 MET A N 1
ATOM 2709 C CA . MET A 1 349 ? 5.516 -22.657 -19.064 1.00 97.25 349 MET A CA 1
ATOM 2710 C 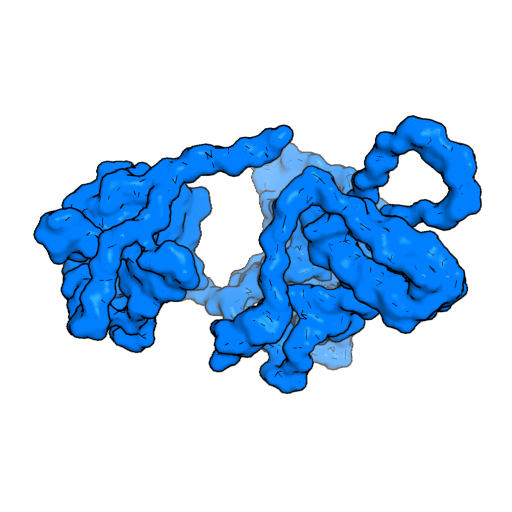C . MET A 1 349 ? 4.660 -23.869 -19.460 1.00 97.25 349 MET A C 1
ATOM 2712 O O . MET A 1 349 ? 4.875 -24.467 -20.517 1.00 97.25 349 MET A O 1
ATOM 2716 N N . VAL A 1 350 ? 3.691 -24.252 -18.628 1.00 97.38 350 VAL A N 1
ATOM 2717 C CA . VAL A 1 350 ? 2.765 -25.344 -18.956 1.00 97.38 350 VAL A CA 1
ATOM 2718 C C . VAL A 1 350 ? 1.912 -24.965 -20.169 1.00 97.38 350 VAL A C 1
ATOM 2720 O O . VAL A 1 350 ? 1.832 -25.741 -21.121 1.00 97.38 350 VAL A O 1
ATOM 2723 N N . GLU A 1 351 ? 1.338 -23.763 -20.178 1.00 97.06 351 GLU A N 1
ATOM 2724 C CA . GLU A 1 351 ? 0.479 -23.266 -21.259 1.00 97.06 351 GLU A CA 1
ATOM 2725 C C . GLU A 1 351 ? 1.230 -23.095 -22.589 1.00 97.06 351 GLU A C 1
ATOM 2727 O O . GLU A 1 351 ? 0.690 -23.394 -23.655 1.00 97.06 351 GLU A O 1
ATOM 2732 N N . ALA A 1 352 ? 2.510 -22.714 -22.544 1.00 97.19 352 ALA A N 1
ATOM 2733 C CA . ALA A 1 352 ? 3.385 -22.648 -23.715 1.00 97.19 352 ALA A CA 1
ATOM 2734 C C . ALA A 1 352 ? 3.741 -24.033 -24.302 1.00 97.19 352 ALA A C 1
ATOM 2736 O O . ALA A 1 352 ? 4.331 -24.124 -25.385 1.00 97.19 352 ALA A O 1
ATOM 2737 N N . GLY A 1 353 ? 3.382 -25.126 -23.620 1.00 97.88 353 GLY A N 1
ATOM 2738 C CA . GLY A 1 353 ? 3.572 -26.494 -24.094 1.00 97.88 353 GLY A CA 1
ATOM 2739 C C . GLY A 1 353 ? 4.971 -27.046 -23.831 1.00 97.88 353 GLY A C 1
ATOM 2740 O O . GLY A 1 353 ? 5.548 -27.703 -24.703 1.00 97.88 353 GLY A O 1
ATOM 2741 N N . LEU A 1 354 ? 5.549 -26.767 -22.660 1.00 98.25 354 LEU A N 1
ATOM 2742 C CA . LEU A 1 354 ? 6.778 -27.429 -22.220 1.00 98.25 354 LEU A CA 1
ATOM 2743 C C . LEU A 1 354 ? 6.521 -28.917 -21.940 1.00 98.25 354 LEU A C 1
ATOM 2745 O O . LEU A 1 354 ? 5.475 -29.301 -21.425 1.00 98.25 354 LEU A O 1
ATOM 2749 N N . SER A 1 355 ? 7.511 -29.760 -22.243 1.00 98.12 355 SER A N 1
ATOM 2750 C CA . SER A 1 355 ? 7.438 -31.214 -22.031 1.00 98.12 355 SER A CA 1
ATOM 2751 C C . SER A 1 355 ? 7.406 -31.587 -20.547 1.00 98.12 355 SER A C 1
ATOM 2753 O O . SER A 1 355 ? 6.885 -32.635 -20.177 1.00 98.12 355 SER A O 1
ATOM 2755 N N . SER A 1 356 ? 7.984 -30.744 -19.686 1.00 98.06 356 SER A N 1
ATOM 2756 C CA . SER A 1 356 ? 7.860 -30.852 -18.231 1.00 98.06 356 SER A CA 1
ATOM 2757 C C . SER A 1 356 ? 8.146 -29.514 -17.559 1.00 98.06 356 SER A C 1
ATOM 2759 O O . SER A 1 356 ? 9.031 -28.782 -18.007 1.00 98.06 356 SER A O 1
ATOM 2761 N N . VAL A 1 357 ? 7.485 -29.249 -16.433 1.00 98.19 357 VAL A N 1
ATOM 2762 C CA . VAL A 1 357 ? 7.749 -28.090 -15.572 1.00 98.19 357 VAL A CA 1
ATOM 2763 C C . VAL A 1 357 ? 7.929 -28.573 -14.136 1.00 98.19 357 VAL A C 1
ATOM 2765 O O . VAL A 1 357 ? 7.039 -29.209 -13.578 1.00 98.19 357 VAL A O 1
ATOM 2768 N N . THR A 1 358 ? 9.082 -28.273 -13.540 1.00 97.88 358 THR A N 1
ATOM 2769 C CA . THR A 1 358 ? 9.406 -28.640 -12.154 1.00 97.88 358 THR A CA 1
ATOM 2770 C C . THR A 1 358 ? 9.580 -27.385 -11.312 1.00 97.88 358 THR A C 1
ATOM 2772 O O . THR A 1 358 ? 10.409 -26.537 -11.633 1.00 97.88 358 THR A O 1
ATOM 2775 N N . MET A 1 359 ? 8.857 -27.277 -10.198 1.00 96.81 359 MET A N 1
ATOM 2776 C CA . MET A 1 359 ? 9.010 -26.177 -9.242 1.00 96.81 359 MET A CA 1
ATOM 2777 C C . MET A 1 359 ? 9.790 -26.636 -8.006 1.00 96.81 359 MET A C 1
ATOM 2779 O O . MET A 1 359 ? 9.449 -27.641 -7.384 1.00 96.81 359 MET A O 1
ATOM 2783 N N . ILE A 1 360 ? 10.838 -25.898 -7.633 1.00 95.00 360 ILE A N 1
ATOM 2784 C CA . ILE A 1 360 ? 11.687 -26.211 -6.478 1.00 95.00 360 ILE A CA 1
ATOM 2785 C C . ILE A 1 360 ? 11.305 -25.318 -5.298 1.00 95.00 360 I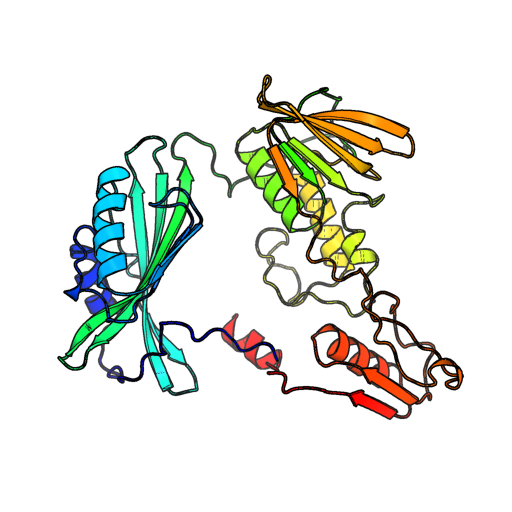LE A C 1
ATOM 2787 O O . ILE A 1 360 ? 11.581 -24.115 -5.277 1.00 95.00 360 ILE A O 1
ATOM 2791 N N . GLN A 1 361 ? 10.716 -25.943 -4.278 1.00 93.56 361 GLN A N 1
ATOM 2792 C CA . GLN A 1 361 ? 10.282 -25.301 -3.042 1.00 93.56 361 GLN A CA 1
ATOM 2793 C C . GLN A 1 361 ? 11.250 -25.581 -1.891 1.00 93.56 361 GLN A C 1
ATOM 2795 O O . GLN A 1 361 ? 11.431 -26.726 -1.485 1.00 93.56 361 GLN A O 1
ATOM 2800 N N . ARG A 1 362 ? 11.814 -24.529 -1.285 1.00 89.94 362 ARG A N 1
ATOM 2801 C CA . ARG A 1 362 ? 12.659 -24.675 -0.084 1.00 89.94 362 ARG A CA 1
ATOM 2802 C C . ARG A 1 362 ? 11.850 -24.840 1.205 1.00 89.94 362 ARG A C 1
ATOM 2804 O O . ARG A 1 362 ? 12.279 -25.524 2.128 1.00 89.94 362 ARG A O 1
ATOM 2811 N N . SER A 1 363 ? 10.730 -24.135 1.331 1.00 88.19 363 SER A N 1
ATOM 2812 C CA . SER A 1 363 ? 9.946 -24.046 2.571 1.00 88.19 363 SER A CA 1
ATOM 2813 C C . SER A 1 363 ? 8.460 -23.993 2.244 1.00 88.19 363 SER A C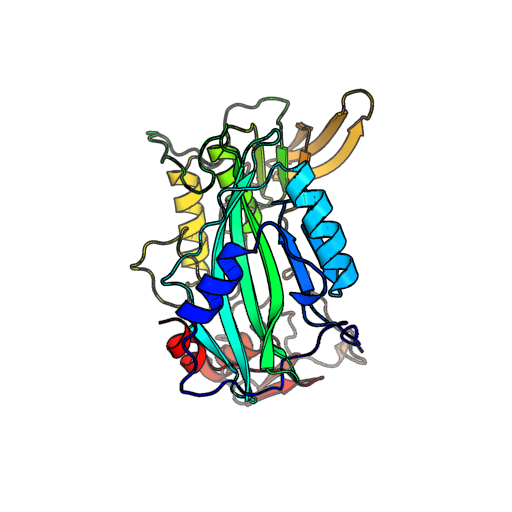 1
ATOM 2815 O O . SER A 1 363 ? 8.105 -23.618 1.133 1.00 88.19 363 SER A O 1
ATOM 2817 N N . ARG A 1 364 ? 7.600 -24.378 3.194 1.00 87.12 364 ARG A N 1
ATOM 2818 C CA . ARG A 1 364 ? 6.144 -24.393 2.989 1.00 87.12 364 ARG A CA 1
ATOM 2819 C C . ARG A 1 364 ? 5.642 -23.000 2.587 1.00 87.12 364 ARG A C 1
ATOM 2821 O O . ARG A 1 364 ? 5.929 -22.034 3.291 1.00 87.12 364 ARG A O 1
ATOM 2828 N N . THR A 1 365 ? 4.866 -22.934 1.509 1.00 87.06 365 THR A N 1
ATOM 2829 C CA . THR A 1 365 ? 4.103 -21.749 1.099 1.00 87.06 365 THR A CA 1
ATOM 2830 C C . THR A 1 365 ? 2.619 -22.021 1.323 1.00 87.06 365 THR A C 1
ATOM 2832 O O . THR A 1 365 ? 2.128 -23.089 0.963 1.00 87.06 365 THR A O 1
ATOM 2835 N N . TYR A 1 366 ? 1.904 -21.068 1.921 1.00 84.75 366 TYR A N 1
ATOM 2836 C CA . TYR A 1 366 ? 0.445 -21.107 1.971 1.00 84.75 366 TYR A CA 1
ATOM 2837 C C . TYR A 1 366 ? -0.114 -20.579 0.648 1.00 84.75 366 TYR A C 1
ATOM 2839 O O . TYR A 1 366 ? 0.228 -19.469 0.246 1.00 84.75 366 TYR A O 1
ATOM 2847 N N . VAL A 1 367 ? -0.951 -21.370 -0.020 1.00 85.62 367 VAL A N 1
ATOM 2848 C CA . VAL A 1 367 ? -1.563 -21.017 -1.307 1.00 85.62 367 VAL A CA 1
ATOM 2849 C C . VAL A 1 367 ? -3.062 -20.863 -1.096 1.00 85.62 367 VAL A C 1
ATOM 2851 O O . VAL A 1 367 ? -3.711 -21.770 -0.576 1.00 85.62 367 VAL A O 1
ATOM 2854 N N . LEU A 1 368 ? -3.602 -19.711 -1.493 1.00 82.81 368 LEU A N 1
ATOM 2855 C CA . LEU A 1 368 ? -5.036 -19.441 -1.492 1.00 82.81 368 LEU A CA 1
ATOM 2856 C C . LEU A 1 368 ? -5.532 -19.479 -2.945 1.00 82.81 368 LEU A C 1
ATOM 2858 O O . LEU A 1 368 ? -5.100 -18.632 -3.726 1.00 82.81 368 LEU A O 1
ATOM 2862 N N . PRO A 1 369 ? -6.405 -20.428 -3.329 1.00 82.50 369 PRO A N 1
ATOM 2863 C CA . PRO A 1 369 ? -6.915 -20.470 -4.694 1.00 82.50 369 PRO A CA 1
ATOM 2864 C C . PRO A 1 369 ? -7.794 -19.252 -4.995 1.00 82.50 369 PRO A C 1
ATOM 2866 O O . PRO A 1 369 ? -8.537 -18.772 -4.129 1.00 82.50 369 PRO A O 1
ATOM 2869 N N . VAL A 1 370 ? -7.715 -18.760 -6.231 1.00 77.06 370 VAL A N 1
ATOM 2870 C CA . VAL A 1 370 ? -8.407 -17.541 -6.675 1.00 77.06 370 VAL A CA 1
ATOM 2871 C C . VAL A 1 370 ? -9.922 -17.663 -6.503 1.00 77.06 370 VAL A C 1
ATOM 2873 O O . VAL A 1 370 ? -10.576 -16.701 -6.116 1.00 77.06 370 VAL A O 1
ATOM 2876 N N . GLU A 1 371 ? -10.491 -18.852 -6.687 1.00 79.81 371 GLU A N 1
ATOM 2877 C CA . GLU A 1 371 ? -11.926 -19.107 -6.541 1.00 79.81 371 GLU A CA 1
ATOM 2878 C C . GLU A 1 371 ? -12.416 -18.857 -5.111 1.00 79.81 371 GLU A C 1
ATOM 2880 O O . GLU A 1 371 ? -13.556 -18.436 -4.911 1.00 79.81 371 GLU A O 1
ATOM 2885 N N . TYR A 1 372 ? -11.567 -19.104 -4.108 1.00 78.62 372 TYR A N 1
ATOM 2886 C CA . TYR A 1 372 ? -11.895 -18.797 -2.716 1.00 78.62 372 TYR A CA 1
ATOM 2887 C C . TYR A 1 372 ? -11.850 -17.298 -2.464 1.00 78.62 372 TYR A C 1
ATOM 2889 O O . TYR A 1 372 ? -12.758 -16.781 -1.822 1.00 78.62 372 TYR A O 1
ATOM 2897 N N . TYR A 1 373 ? -10.841 -16.606 -3.000 1.00 71.94 373 TYR A N 1
ATOM 2898 C CA . TYR A 1 373 ? -10.751 -15.149 -2.918 1.00 71.94 373 TYR A CA 1
ATOM 2899 C C . TYR A 1 373 ? -11.983 -14.479 -3.554 1.00 71.94 373 TYR A C 1
ATOM 2901 O O . TYR A 1 373 ? -12.657 -13.673 -2.922 1.00 71.94 373 TYR A O 1
ATOM 2909 N N . MET A 1 374 ? -12.372 -14.912 -4.753 1.00 71.50 374 MET A N 1
ATOM 2910 C CA . MET A 1 374 ? -13.536 -14.381 -5.471 1.00 71.50 374 MET A CA 1
ATOM 2911 C C . MET A 1 374 ? -14.872 -14.577 -4.739 1.00 71.50 374 MET A C 1
ATOM 2913 O O . MET A 1 374 ? -15.788 -13.781 -4.929 1.00 71.50 374 MET A O 1
ATOM 2917 N N . LYS A 1 375 ? -15.001 -15.627 -3.918 1.00 72.81 375 LYS A N 1
ATOM 2918 C CA . LYS A 1 375 ? -16.207 -15.897 -3.114 1.00 72.81 375 LYS A CA 1
ATOM 2919 C C . LYS A 1 375 ? -16.308 -15.066 -1.838 1.00 72.81 375 LYS A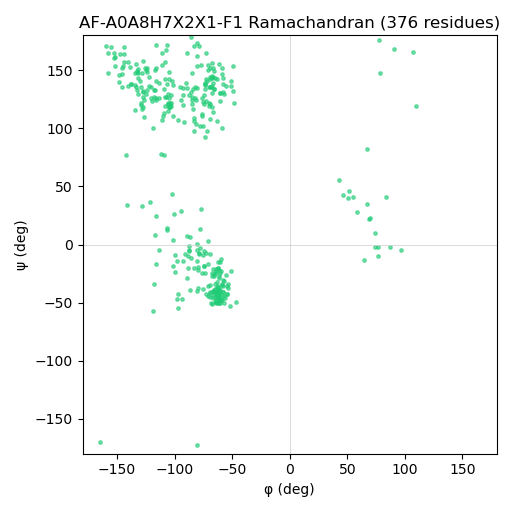 C 1
ATOM 2921 O O . LYS A 1 375 ? -17.393 -14.998 -1.279 1.00 72.81 375 LYS A O 1
ATOM 2926 N N . ILE A 1 376 ? -15.190 -14.544 -1.331 1.00 65.50 376 ILE A N 1
ATOM 2927 C CA . ILE A 1 376 ? -15.159 -13.741 -0.096 1.00 65.50 376 ILE A CA 1
ATOM 2928 C C . ILE A 1 376 ? -15.072 -12.238 -0.374 1.00 65.50 376 ILE A C 1
ATOM 2930 O O . ILE A 1 376 ? -15.317 -11.444 0.529 1.00 65.50 376 ILE A O 1
ATOM 2934 N N . SER A 1 377 ? -14.661 -11.859 -1.586 1.00 55.09 377 SER A N 1
ATOM 2935 C CA . SER A 1 377 ? -14.532 -10.466 -2.024 1.00 55.09 377 SER A CA 1
ATOM 2936 C C . SER A 1 377 ? -15.784 -9.915 -2.717 1.00 55.09 377 SER A C 1
ATOM 2938 O O . SER A 1 377 ? -15.876 -8.702 -2.870 1.00 55.09 377 SER A O 1
ATOM 2940 N N . ASN A 1 378 ? -16.720 -10.784 -3.111 1.00 46.09 378 ASN A N 1
ATOM 2941 C CA . ASN A 1 378 ? -18.076 -10.450 -3.566 1.00 46.09 378 ASN A CA 1
ATOM 2942 C C . ASN A 1 378 ? -19.087 -10.885 -2.505 1.00 46.09 378 ASN A C 1
ATOM 2944 O O . ASN A 1 378 ? -20.195 -10.307 -2.488 1.00 46.09 378 ASN A O 1
#

Nearest PDB structures (foldseek):
  8acs-assembly2_D  TM=7.434E-01  e=3.686E-24  Janthinobacterium svalbardensis
  8acs-assembly1_C  TM=7.364E-01  e=1.220E-23  Janthinobacterium svalbardensis
  8acs-assembly2_B  TM=7.465E-01  e=1.804E-22  Janthinobacterium svalbardensis
  6ta7-assembly3_D  TM=6.514E-01  e=9.365E-04  Homo sapiens
  8v1l-assembly3_E  TM=6.227E-01  e=2.298E-03  Homo sapiens

Radius of gyration: 25.42 Å; Cα contacts (8 Å, |Δi|>4): 692; chains: 1; bounding box: 57×58×61 Å

Sequence (378 aa):
MSTLVNFPCSLPTIPISSETDASLIALDFSKHISELTEQNFVQDAVWRDIFALTGTLRTFYSASSISTAWQETTKRAKAGSFLLDQNSARIVRLPQGSLWIEACFAFETNAAPQTTCSGFMNLVPGSDGKWRIWVLRSILEQLKSERNV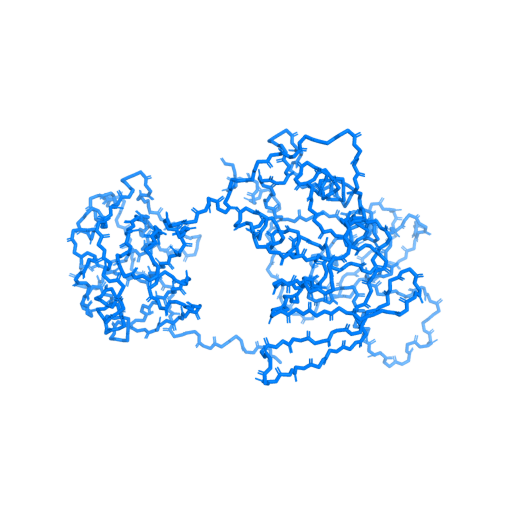DVLEPTIKENGLMDGHQEPTHFDCVVIGGGQAGLSTAGHMKALGISYVVLDKHQNVGDNWKTRYNSARPHLPFERTFPSSYQNFLSKDDMAEGYQSWVSKFDINIWLDTTPVSGTWESSSGRWTLSIRRHGNEQSITCSFIVVAGGAGGQVPKMPNYPNREVFTGTTLHSAEYTDASQWKGKHGVVIGTANTAHDVAVDMVEAGLSSVTMIQRSRTYVLPVEYYMKISN

Solvent-accessible surface area (backbone atoms only — not comparable to full-atom values): 21495 Å² total; per-residue (Å²): 130,88,71,75,72,84,63,80,52,76,82,54,77,59,83,74,64,93,84,62,59,39,44,63,54,50,54,59,52,46,79,45,61,91,67,54,46,45,81,46,29,36,72,49,13,38,35,40,32,45,39,50,54,78,70,39,85,46,75,38,61,24,17,62,55,35,22,54,51,48,51,52,25,34,61,67,28,45,50,42,77,67,41,65,44,75,87,51,34,36,77,48,75,46,98,89,66,35,43,34,32,38,33,37,31,38,30,34,31,68,30,90,82,34,30,38,28,39,32,39,40,28,33,36,63,43,98,84,69,49,69,20,34,42,34,38,38,33,31,54,70,42,52,71,90,54,56,56,55,89,56,71,74,71,53,92,66,99,69,82,60,82,63,44,71,88,84,68,63,61,29,53,29,39,28,39,20,58,45,74,63,22,49,52,50,50,47,35,34,55,32,60,68,52,51,56,40,27,32,18,64,45,82,51,71,26,45,90,35,60,71,47,32,74,83,43,53,62,93,68,92,54,79,87,69,43,67,90,8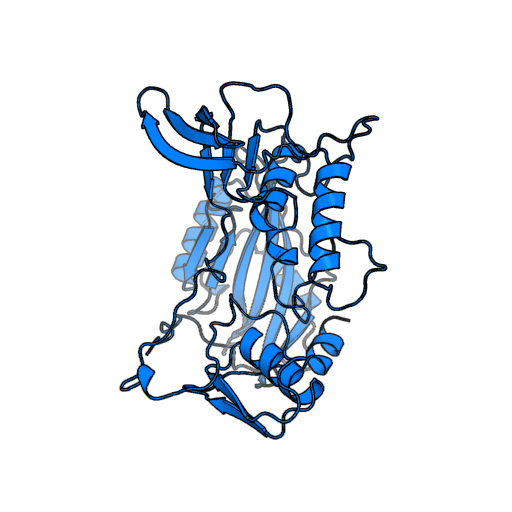5,60,69,86,63,45,44,30,59,54,53,14,52,35,44,42,49,47,38,51,44,48,61,50,50,29,37,47,30,17,40,81,75,48,75,47,80,39,82,91,78,57,31,33,43,32,39,30,32,42,79,87,42,79,48,74,43,32,24,58,40,77,46,85,28,70,69,94,50,83,70,61,74,82,79,82,88,58,90,69,53,85,75,57,85,68,92,84,78,51,81,59,74,43,52,77,38,68,93,45,50,64,37,79,47,77,41,81,45,70,53,71,70,41,51,52,52,51,50,43,33,54,76,36,44,32,73,40,79,44,72,44,69,91,65,94,67,92,82,80,61,66,72,59,51,58,66,74,77,106

Mean predicted aligned error: 7.24 Å

Foldseek 3Di:
DPPPPPQLADFDQDADDPPDDQLVLVVVCLVCQLPQALVQADQFAKEFEACFQPNHTDMDTGSHRCNVSSNVRCVVQVKDPKAWPSVAWDWDADPVGGIWTKTKIWIWGDPPQTFTKIKMFTWDADPVRDIHTRYIYIHTQDRPVFFRLLDFAFDDDPDQDQAADPDDLEFQEEEEALAPVRLSVLSSCLRRVGGYEYEHLAQGQLVVLVLAAFLDWDQDDPPRLDDPPDDRTDTSVSRRVSSSVSCRRRVGHYHYSKAWDDWDADPVVQKIWTWMQGPNDTDIGMHNYYHYPRDPCPLVFDDDDDPPPVVDPDDDDGSSNHHAQLVQAQAEEEFEEDDPSSVSRQVRNVVSHYPYYHYHYPDDDDDDDVVNVVVVVD

pLDDT: mean 89.37, std 11.7, range [37.41, 98.25]

Secondary structure (DSSP, 8-state):
-------S-----S---TT--HHHHHHHHHTTGGG--GGGEEEEEEEEEESTTTSSEEEEESHHHHHHHHHHHHHHHTEEEEEE-TTT-EEEE-TTS-EEEEEEEEEEE-SSSPEEEEEEEEEEE-TTS-EEEEEEEEEEEEETTS--TT-PPPP--SS--SS--S--SEEEEEEE--SHHHHHHHHHHHHTT--EEEE-SSSSTTHHHHTS-TT----S--TTTS-TTSPSS--HHHHHHHHHHHHHHTT--EESSEEEEEEEEETTTTEEEEEEEETTEEEEEEEEEEEE-S-S-TTS--PPP-TTGGG--S----TTT---SGGGTTSEEEEE--SHHHHHHHHHHHHTT-SEEEEE-SS------HHHHHHHH-